Protein AF-O06708-F1 (afdb_monomer_lite)

InterPro domains:
  IPR002639 Urease accessory protein UreF [MF_01385] (209-433)
  IPR002639 Urease accessory protein UreF [PF01730] (241-387)
  IPR004029 UreE urease accessory, N-terminal [PF02814] (12-71)
  IPR004029 UreE urease accessory, N-terminal [SM00988] (4-71)
  IPR007864 Urease accessory protein UreE, C-terminal domain [PF05194] (78-174)
  IPR012406 Urease accessory protein UreE [MF_00822] (1-146)
  IPR012406 Urease accessory protein UreE [cd00571] (3-139)
  IPR036118 UreE urease accessory, N-terminal domain superfamily [SSF69287] (23-76)
  IPR038277 UreF domain superfamily [G3DSA:1.10.4190.10] (205-404)

Organism: Bordetella bronchiseptica (NCBI:txid518)

Radius of gyration: 29.0 Å; chains: 1; bounding box: 58×80×79 Å

Structure (mmCIF, N/CA/C/O backbone):
data_AF-O06708-F1
#
_entry.id   AF-O06708-F1
#
loop_
_atom_site.group_PDB
_atom_site.id
_atom_site.type_symbol
_atom_site.label_atom_id
_atom_site.label_alt_id
_atom_site.label_comp_id
_atom_site.label_asym_id
_atom_site.label_entity_id
_atom_site.label_seq_id
_atom_site.pdbx_PDB_ins_code
_atom_site.Cartn_x
_atom_site.Cartn_y
_atom_site.Cartn_z
_atom_site.occupancy
_atom_site.B_iso_or_equiv
_atom_site.auth_seq_id
_atom_site.auth_comp_id
_atom_site.auth_asym_id
_atom_site.auth_atom_id
_atom_site.pdbx_PDB_model_num
ATOM 1 N N . MET A 1 1 ? -2.006 1.666 51.136 1.00 78.06 1 MET A N 1
ATOM 2 C CA . MET A 1 1 ? -2.646 2.508 50.104 1.00 78.06 1 MET A CA 1
ATOM 3 C C . MET A 1 1 ? -3.836 1.733 49.567 1.00 78.06 1 MET A C 1
ATOM 5 O O . MET A 1 1 ? -3.653 0.565 49.251 1.00 78.06 1 MET A O 1
ATOM 9 N N . LYS A 1 2 ? -5.035 2.322 49.553 1.00 88.69 2 LYS A N 1
ATOM 10 C CA . LYS A 1 2 ? -6.243 1.674 49.009 1.00 88.69 2 LYS A CA 1
ATOM 11 C C . LYS A 1 2 ? -6.139 1.606 47.482 1.00 88.69 2 LYS A C 1
ATOM 13 O O . LYS A 1 2 ? -5.462 2.462 46.914 1.00 88.69 2 LYS A O 1
ATOM 18 N N . ILE A 1 3 ? -6.786 0.639 46.831 1.00 92.00 3 ILE A N 1
ATOM 19 C CA . ILE A 1 3 ? -6.810 0.539 45.364 1.00 92.00 3 ILE A CA 1
ATOM 20 C C . ILE A 1 3 ? -8.254 0.630 44.865 1.00 92.00 3 ILE A C 1
ATOM 22 O O . ILE A 1 3 ? -9.117 -0.096 45.348 1.00 92.00 3 ILE A O 1
ATOM 26 N N . ALA A 1 4 ? -8.511 1.522 43.910 1.00 92.75 4 ALA A N 1
ATOM 27 C CA . ALA A 1 4 ? -9.733 1.567 43.121 1.00 92.75 4 ALA A CA 1
ATOM 28 C C . ALA A 1 4 ? -9.570 0.745 41.846 1.00 92.75 4 ALA A C 1
ATOM 30 O O . ALA A 1 4 ? -8.752 1.079 40.986 1.00 92.75 4 ALA A O 1
ATOM 31 N N . ASN A 1 5 ? -10.343 -0.334 41.743 1.00 91.31 5 ASN A N 1
ATOM 32 C CA . ASN A 1 5 ? -10.286 -1.295 40.639 1.00 91.31 5 ASN A CA 1
ATOM 33 C C . ASN A 1 5 ? -11.443 -1.134 39.635 1.00 91.31 5 ASN A C 1
ATOM 35 O O . ASN A 1 5 ? -11.420 -1.717 38.554 1.00 91.31 5 ASN A O 1
ATOM 39 N N . THR A 1 6 ? -12.440 -0.312 39.966 1.00 92.75 6 THR A N 1
ATOM 40 C CA . THR A 1 6 ? -13.574 0.008 39.098 1.00 92.75 6 THR A CA 1
ATOM 41 C C . THR A 1 6 ? -14.046 1.444 39.323 1.00 92.75 6 THR A C 1
ATOM 43 O O . THR A 1 6 ? -13.576 2.142 40.227 1.00 92.75 6 THR A O 1
ATOM 46 N N . PHE A 1 7 ? -14.968 1.907 38.484 1.00 93.62 7 PHE A N 1
ATOM 47 C CA . PHE A 1 7 ? -15.587 3.218 38.610 1.00 93.62 7 PHE A CA 1
ATOM 48 C C . PHE A 1 7 ? -17.040 3.203 38.138 1.00 93.62 7 PHE A C 1
ATOM 50 O O . PHE A 1 7 ? -17.447 2.394 37.303 1.00 93.62 7 PHE A O 1
ATOM 57 N N . ILE A 1 8 ? -17.823 4.131 38.672 1.00 92.56 8 ILE A N 1
ATOM 58 C CA . ILE A 1 8 ? -19.204 4.385 38.288 1.00 92.56 8 ILE A CA 1
ATOM 59 C C . ILE A 1 8 ? -19.204 5.618 37.390 1.00 92.56 8 ILE A C 1
ATOM 61 O O . ILE A 1 8 ? -18.671 6.664 37.760 1.00 92.56 8 ILE A O 1
ATOM 65 N N . LYS A 1 9 ? -19.809 5.496 36.206 1.00 91.00 9 LYS A N 1
ATOM 66 C CA . LYS A 1 9 ? -19.938 6.615 35.268 1.00 91.00 9 LYS A CA 1
ATOM 67 C C . LYS A 1 9 ? -20.820 7.718 35.852 1.00 91.00 9 LYS A C 1
ATOM 69 O O . LYS A 1 9 ? -21.828 7.426 36.506 1.00 91.00 9 LYS A O 1
ATOM 74 N N . ARG A 1 10 ? -20.500 8.976 35.552 1.00 86.25 10 ARG A N 1
ATOM 75 C CA . ARG A 1 10 ? -21.314 10.139 35.918 1.00 86.25 10 ARG A CA 1
ATOM 76 C C . ARG A 1 10 ? -22.779 9.912 35.534 1.00 86.25 10 ARG A C 1
ATOM 78 O O . ARG A 1 10 ? -23.084 9.393 34.461 1.00 86.25 10 ARG A O 1
ATOM 85 N N . GLY A 1 11 ? -23.693 10.260 36.434 1.00 82.56 11 GLY A N 1
ATOM 86 C CA . GLY A 1 11 ? -25.135 10.032 36.269 1.00 82.56 11 GLY A CA 1
ATOM 87 C C . GLY A 1 11 ? -25.623 8.616 36.610 1.00 82.56 11 GLY A C 1
ATOM 88 O O . GLY A 1 11 ? -26.791 8.465 36.954 1.00 82.56 11 GLY A O 1
ATOM 89 N N . ALA A 1 12 ? -24.757 7.594 36.610 1.00 84.69 12 ALA A N 1
ATOM 90 C CA . ALA A 1 12 ? -25.113 6.246 37.073 1.00 84.69 12 ALA A CA 1
ATOM 91 C C . ALA A 1 12 ? -24.980 6.076 38.599 1.00 84.69 12 ALA A C 1
ATOM 93 O O . ALA A 1 12 ? -25.462 5.095 39.153 1.00 84.69 12 ALA A O 1
ATOM 94 N N . ALA A 1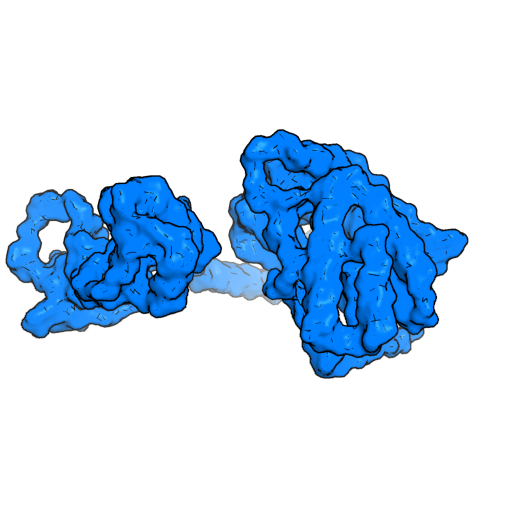 13 ? -24.377 7.047 39.294 1.00 74.69 13 ALA A N 1
ATOM 95 C CA . ALA A 1 13 ? -24.232 7.060 40.753 1.00 74.69 13 ALA A CA 1
ATOM 96 C C . ALA A 1 13 ? -25.509 7.489 41.514 1.00 74.69 13 ALA A C 1
ATOM 98 O O . ALA A 1 13 ? -25.455 7.770 42.711 1.00 74.69 13 ALA A O 1
ATOM 99 N N . GLY A 1 14 ? -26.659 7.580 40.833 1.00 71.19 14 GLY A N 1
ATOM 100 C CA . GLY A 1 14 ? -27.922 8.014 41.430 1.00 71.19 14 GLY A CA 1
ATOM 101 C C . GLY A 1 14 ? -28.324 7.139 42.622 1.00 71.19 14 GLY A C 1
ATOM 102 O O . GLY A 1 14 ? -28.584 5.951 42.458 1.00 71.19 14 GLY A O 1
ATOM 103 N N . GLY A 1 15 ? -28.378 7.736 43.815 1.00 74.12 15 GLY A N 1
ATOM 104 C CA . GLY A 1 15 ? -28.732 7.065 45.073 1.00 74.12 15 GLY A CA 1
ATOM 105 C C . GLY A 1 15 ? -27.565 6.851 46.044 1.00 74.12 15 GLY A C 1
ATOM 106 O O . GLY A 1 15 ? -27.809 6.515 47.200 1.00 74.12 15 GLY A O 1
ATOM 107 N N . LEU A 1 16 ? -26.319 7.081 45.619 1.00 80.12 16 LEU A N 1
ATOM 108 C CA . LEU A 1 16 ? -25.159 7.071 46.513 1.00 80.12 16 LEU A CA 1
ATOM 109 C C . LEU A 1 16 ? -25.005 8.432 47.205 1.00 80.12 16 LEU A C 1
ATOM 111 O O . LEU A 1 16 ? -24.993 9.471 46.544 1.00 80.12 16 LEU A O 1
ATOM 115 N N . ASP A 1 17 ? -24.855 8.432 48.531 1.00 82.94 17 ASP A N 1
ATOM 116 C CA . ASP A 1 17 ? -24.459 9.633 49.270 1.00 82.94 17 ASP A CA 1
ATOM 117 C C . ASP A 1 17 ? -22.952 9.863 49.103 1.00 82.94 17 ASP A C 1
ATOM 119 O O . ASP A 1 17 ? -22.120 9.221 49.743 1.00 82.94 17 ASP A O 1
ATOM 123 N N . LEU A 1 18 ? -22.610 10.780 48.198 1.00 86.25 18 LEU A N 1
ATOM 124 C CA . LEU A 1 18 ? -21.234 11.178 47.900 1.00 86.25 18 LEU A CA 1
ATOM 125 C C . LEU A 1 18 ? -20.823 12.465 48.631 1.00 86.25 18 LEU A C 1
ATOM 127 O O . LEU A 1 18 ? -19.745 12.992 48.367 1.00 86.25 18 LEU A O 1
ATOM 131 N N . SER A 1 19 ? -21.647 12.989 49.546 1.00 83.50 19 SER A N 1
ATOM 132 C CA . SER A 1 19 ? -21.401 14.288 50.194 1.00 83.50 19 SER A CA 1
ATOM 133 C C . SER A 1 19 ? -20.095 14.341 50.996 1.00 83.50 19 SER A C 1
ATOM 135 O O . SER A 1 19 ? -19.492 15.405 51.121 1.00 83.50 19 SER A O 1
ATOM 137 N N . GLN A 1 20 ? -19.641 13.193 51.509 1.00 85.12 20 GLN A N 1
ATOM 138 C CA . GLN A 1 20 ? -18.391 13.046 52.265 1.00 85.12 20 GLN A CA 1
ATOM 139 C C . GLN A 1 20 ? -17.258 12.393 51.459 1.00 85.12 20 GLN A C 1
ATOM 141 O O . GLN A 1 20 ? -16.147 12.248 51.977 1.00 85.12 20 GLN A O 1
ATOM 146 N N . ALA A 1 21 ? -17.517 11.986 50.212 1.00 90.44 21 ALA A N 1
ATOM 147 C CA . ALA A 1 21 ? -16.519 11.324 49.383 1.00 90.44 21 ALA A CA 1
ATOM 148 C C . ALA A 1 21 ? -15.383 12.308 49.032 1.00 90.44 21 ALA A C 1
ATOM 150 O O . ALA A 1 21 ? -15.663 13.421 48.576 1.00 90.44 21 ALA A O 1
ATOM 151 N N . PRO A 1 22 ? -14.101 11.946 49.240 1.00 93.38 22 PRO A N 1
ATOM 152 C CA . PRO A 1 22 ? -12.984 12.779 48.808 1.00 93.38 22 PRO A CA 1
ATOM 153 C C . PRO A 1 22 ? -12.994 12.952 47.282 1.00 93.38 22 PRO A C 1
ATOM 155 O O . PRO A 1 22 ? -13.423 12.065 46.542 1.00 93.38 22 PRO A O 1
ATOM 158 N N . GLY A 1 23 ? -12.516 14.105 46.820 1.00 94.50 23 GLY A N 1
ATOM 159 C CA . GLY A 1 23 ? -12.289 14.367 45.402 1.00 94.50 23 GLY A CA 1
ATOM 160 C C . GLY A 1 23 ? -10.895 13.930 44.960 1.00 94.50 23 GLY A C 1
ATOM 161 O O . GLY A 1 23 ? -9.987 13.799 45.782 1.00 94.50 23 GLY A O 1
ATOM 162 N N . VAL A 1 24 ? -10.719 13.737 43.658 1.00 97.00 24 VAL A N 1
ATOM 163 C CA . VAL A 1 24 ? -9.406 13.689 43.017 1.00 97.00 24 VAL A CA 1
ATOM 164 C C . VAL A 1 24 ? -9.439 14.508 41.731 1.00 97.00 24 VAL A C 1
ATOM 166 O O . VAL A 1 24 ? -10.224 14.222 40.825 1.00 97.00 24 VAL A O 1
ATOM 169 N N . THR A 1 25 ? -8.594 15.533 41.652 1.00 97.25 25 THR A N 1
AT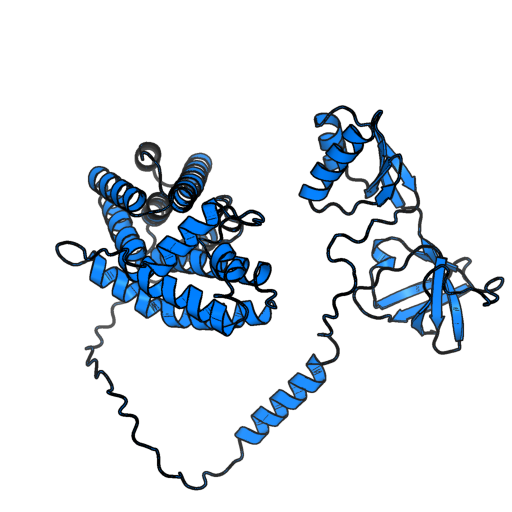OM 170 C CA . THR A 1 25 ? -8.497 16.411 40.482 1.00 97.25 25 THR A CA 1
ATOM 171 C C . THR A 1 25 ? -7.459 15.890 39.489 1.00 97.25 25 THR A C 1
ATOM 173 O O . THR A 1 25 ? -6.282 15.804 39.821 1.00 97.25 25 THR A O 1
ATOM 176 N N . LEU A 1 26 ? -7.883 15.560 38.264 1.00 96.62 26 LEU A N 1
ATOM 177 C CA . LEU A 1 26 ? -7.049 14.892 37.256 1.00 96.62 26 LEU A CA 1
ATOM 178 C C . LEU A 1 26 ? -7.073 15.603 35.899 1.00 96.62 26 LEU A C 1
ATOM 180 O O . LEU A 1 26 ? -8.139 15.913 35.358 1.00 96.62 26 LEU A O 1
ATOM 184 N N . THR A 1 27 ? -5.895 15.788 35.307 1.00 95.75 27 THR A N 1
ATOM 185 C CA . THR A 1 27 ? -5.723 16.208 33.903 1.00 95.75 27 THR A CA 1
ATOM 186 C C . THR A 1 27 ? -6.282 15.165 32.936 1.00 95.75 27 THR A C 1
ATOM 188 O O . THR A 1 27 ? -6.473 13.999 33.297 1.00 95.75 27 THR A O 1
ATOM 191 N N . LEU A 1 28 ? -6.530 15.531 31.676 1.00 93.38 28 LEU A N 1
ATOM 192 C CA . LEU A 1 28 ? -6.937 14.564 30.652 1.00 93.38 28 LEU A CA 1
ATOM 193 C C . LEU A 1 28 ? -5.920 13.420 30.514 1.00 93.38 28 LEU A C 1
ATOM 195 O O . LEU A 1 28 ? -6.311 12.258 30.390 1.00 93.38 28 LEU A O 1
ATOM 199 N N . ALA A 1 29 ? -4.622 13.731 30.557 1.00 91.19 29 ALA A N 1
ATOM 200 C CA . ALA A 1 29 ? -3.564 12.728 30.465 1.00 91.19 29 ALA A CA 1
ATOM 201 C C . ALA A 1 29 ? -3.642 11.706 31.612 1.00 91.19 29 ALA A C 1
ATOM 203 O O . ALA A 1 29 ? -3.501 10.505 31.378 1.00 91.19 29 ALA A O 1
ATOM 204 N N . GLU A 1 30 ? -3.918 12.163 32.834 1.00 94.50 30 GLU A N 1
ATOM 205 C CA . GLU A 1 30 ? -4.112 11.293 33.996 1.00 94.50 30 GLU A CA 1
ATOM 206 C C . GLU A 1 30 ? -5.417 10.503 33.890 1.00 94.50 30 GLU A C 1
ATOM 208 O O . GLU A 1 30 ? -5.406 9.295 34.113 1.00 94.50 30 GLU A O 1
ATOM 213 N N . ARG A 1 31 ? -6.525 11.117 33.461 1.00 94.00 31 ARG A N 1
ATOM 214 C CA . ARG A 1 31 ? -7.824 10.433 33.299 1.00 94.00 31 ARG A CA 1
ATOM 215 C C . ARG A 1 31 ? -7.822 9.315 32.253 1.00 94.00 31 ARG A C 1
ATOM 217 O O . ARG A 1 31 ? -8.719 8.475 32.270 1.00 94.00 31 ARG A O 1
ATOM 224 N N . ARG A 1 32 ? -6.835 9.298 31.350 1.00 90.81 32 ARG A N 1
ATOM 225 C CA . ARG A 1 32 ? -6.631 8.250 30.330 1.00 90.81 32 ARG A CA 1
ATOM 226 C C . ARG A 1 32 ? -5.728 7.102 30.786 1.00 90.81 32 ARG A C 1
ATOM 228 O O . ARG A 1 32 ? -5.618 6.100 30.079 1.00 90.81 32 ARG A O 1
ATOM 235 N N . ARG A 1 33 ? -5.042 7.230 31.925 1.00 90.50 33 ARG A N 1
ATOM 236 C CA . ARG A 1 33 ? -4.201 6.155 32.467 1.00 90.50 33 ARG A CA 1
ATOM 237 C C . ARG A 1 33 ? -5.081 5.151 33.193 1.00 90.50 33 ARG A C 1
ATOM 239 O O . ARG A 1 33 ? -5.886 5.529 34.029 1.00 90.50 33 ARG A O 1
ATOM 246 N N . SER A 1 34 ? -4.884 3.865 32.926 1.00 90.00 34 SER A N 1
ATOM 247 C CA . SER A 1 34 ? -5.599 2.798 33.637 1.00 90.00 34 SER A CA 1
ATOM 248 C C . SER A 1 34 ? -5.005 2.499 35.012 1.00 90.00 34 SER A C 1
ATOM 250 O O . SER A 1 34 ? -5.716 2.064 35.914 1.00 90.00 34 SER A O 1
ATOM 252 N N . ARG A 1 35 ? -3.696 2.726 35.177 1.00 93.31 35 ARG A N 1
ATOM 253 C CA . ARG A 1 35 ? -2.948 2.444 36.404 1.00 93.31 35 ARG A CA 1
ATOM 254 C C . ARG A 1 35 ? -2.084 3.630 36.799 1.00 93.31 35 ARG A C 1
ATOM 256 O O . ARG A 1 35 ? -1.238 4.048 36.012 1.00 93.31 35 ARG A O 1
ATOM 263 N N . GLN A 1 36 ? -2.280 4.156 38.003 1.00 95.31 36 GLN A N 1
ATOM 264 C CA . GLN A 1 36 ? -1.443 5.215 38.580 1.00 95.31 36 GLN A CA 1
ATOM 265 C C . GLN A 1 36 ? -1.731 5.388 40.071 1.00 95.31 36 GLN A C 1
ATOM 267 O O . GLN A 1 36 ? -2.745 4.916 40.582 1.00 95.31 36 GLN A O 1
ATOM 272 N N . ARG A 1 37 ? -0.839 6.096 40.760 1.00 95.50 37 ARG A N 1
ATOM 273 C CA . ARG A 1 37 ? -1.074 6.590 42.114 1.00 95.50 37 ARG A CA 1
ATOM 274 C C . ARG A 1 37 ? -1.673 7.992 42.039 1.00 95.50 37 ARG A C 1
ATOM 276 O O . ARG A 1 37 ? -1.214 8.791 41.230 1.00 95.50 37 ARG A O 1
ATOM 283 N N . LEU A 1 38 ? -2.683 8.245 42.858 1.00 94.94 38 LEU A N 1
ATOM 284 C CA . LEU A 1 38 ? -3.461 9.474 42.900 1.00 94.94 38 LEU A CA 1
ATOM 285 C C . LEU A 1 38 ? -3.335 10.123 44.276 1.00 94.94 38 LEU A C 1
ATOM 287 O O . LEU A 1 38 ? -3.538 9.449 45.287 1.00 94.94 38 LEU A O 1
ATOM 291 N N . ASP A 1 39 ? -3.073 11.424 44.298 1.00 94.62 39 ASP A N 1
ATOM 292 C CA . ASP A 1 39 ? -3.150 12.240 45.507 1.00 94.62 39 ASP A CA 1
ATOM 293 C C . ASP A 1 39 ? -4.566 12.811 45.612 1.00 94.62 39 ASP A C 1
ATOM 295 O O . ASP A 1 39 ? -5.048 13.471 44.691 1.00 94.62 39 ASP A O 1
ATOM 299 N N . LEU A 1 40 ? -5.264 12.515 46.708 1.00 95.00 40 LEU A N 1
ATOM 300 C CA . LEU A 1 40 ? -6.632 12.984 46.910 1.00 95.00 40 LEU A CA 1
ATOM 301 C C . LEU A 1 40 ? -6.645 14.477 47.247 1.00 95.00 40 LEU A C 1
ATOM 303 O O . LEU A 1 40 ? -5.778 14.982 47.970 1.00 95.00 40 LEU A O 1
ATOM 307 N N . ASP A 1 41 ? -7.676 15.168 46.765 1.00 94.56 41 ASP A N 1
ATOM 308 C CA . ASP A 1 41 ? -7.873 16.593 47.005 1.00 94.56 41 ASP A CA 1
ATOM 309 C C . ASP A 1 41 ? -7.911 16.894 48.515 1.00 94.56 41 ASP A C 1
ATOM 311 O O . ASP A 1 41 ? -8.270 16.049 49.343 1.00 94.56 41 ASP A O 1
ATOM 315 N N . GLU A 1 42 ? -7.550 18.127 48.883 1.00 91.38 42 GLU A N 1
ATOM 316 C CA . GLU A 1 42 ? -7.531 18.604 50.278 1.00 91.38 42 GLU A CA 1
ATOM 317 C C . GLU A 1 42 ? -6.596 17.800 51.206 1.00 91.38 42 GLU A C 1
ATOM 319 O O . GLU A 1 42 ? -6.735 17.844 52.427 1.00 91.38 42 GLU A O 1
ATOM 324 N N . GLY A 1 43 ? -5.633 17.058 50.645 1.00 86.50 43 GLY A N 1
ATOM 325 C CA . GLY A 1 43 ? -4.668 16.279 51.422 1.00 86.50 43 GLY A CA 1
ATOM 326 C C . GLY A 1 43 ? -5.286 15.068 52.123 1.00 86.50 43 GLY A C 1
ATOM 327 O O . GLY A 1 43 ? -4.745 14.591 53.120 1.00 86.50 43 GLY A O 1
ATOM 328 N N . ARG A 1 44 ? -6.410 14.545 51.614 1.00 87.38 44 ARG A N 1
ATOM 329 C CA . ARG A 1 44 ? -7.144 13.413 52.214 1.00 87.38 44 ARG A CA 1
ATOM 330 C C . ARG A 1 44 ? -6.480 12.039 51.998 1.00 87.38 44 ARG A C 1
ATOM 332 O O . ARG A 1 44 ? -7.117 11.010 52.215 1.00 87.38 44 ARG A O 1
ATOM 339 N N . GLY A 1 45 ? -5.202 12.014 51.620 1.00 91.44 45 GLY A N 1
ATOM 340 C CA . GLY A 1 45 ? -4.377 10.813 51.465 1.00 91.44 45 GLY A CA 1
ATOM 341 C C . GLY A 1 45 ? -4.102 10.432 50.010 1.00 91.44 45 GLY A C 1
ATOM 342 O O . GLY A 1 45 ? -4.297 11.231 49.101 1.00 91.44 45 GLY A O 1
ATOM 343 N N . GLU A 1 46 ? -3.643 9.196 49.803 1.00 93.81 46 GLU A N 1
ATOM 344 C CA . GLU A 1 46 ? -3.312 8.639 48.484 1.00 93.81 46 GLU A CA 1
ATOM 345 C C . GLU A 1 46 ? -4.227 7.450 48.138 1.00 93.81 46 GLU A C 1
ATOM 347 O O . GLU A 1 46 ? -4.568 6.627 49.001 1.00 93.81 46 GLU A O 1
ATOM 352 N N . LEU A 1 47 ? -4.562 7.312 46.855 1.00 93.88 47 LEU A N 1
ATOM 353 C CA . LEU A 1 47 ? -5.327 6.204 46.285 1.00 93.88 47 LEU A CA 1
ATOM 354 C C . LEU A 1 47 ? -4.557 5.597 45.103 1.00 93.88 47 LEU A C 1
ATOM 356 O O . LEU A 1 47 ? -4.132 6.298 44.191 1.00 93.88 47 LEU A O 1
ATOM 360 N N . GLY A 1 48 ? -4.393 4.279 45.077 1.00 94.56 48 GLY A N 1
ATOM 361 C CA . GLY A 1 48 ? -3.995 3.576 43.861 1.00 94.56 48 GLY A CA 1
ATOM 362 C C . GLY A 1 48 ? -5.195 3.426 42.936 1.00 94.56 48 GLY A C 1
ATOM 363 O O . GLY A 1 48 ? -6.266 3.044 43.385 1.00 94.56 48 GLY A O 1
ATOM 364 N N . MET A 1 49 ? -5.037 3.682 41.648 1.00 94.25 49 MET A N 1
ATOM 365 C CA . MET A 1 49 ? -6.050 3.384 40.641 1.00 94.25 49 MET A CA 1
ATOM 366 C C . MET A 1 49 ? -5.537 2.274 39.733 1.00 94.25 49 MET A C 1
ATOM 368 O O . MET A 1 49 ? -4.390 2.332 39.288 1.00 94.25 49 MET A O 1
ATOM 372 N N . ALA A 1 50 ? -6.374 1.272 39.475 1.00 93.50 50 ALA A N 1
ATOM 373 C CA . ALA A 1 50 ? -6.100 0.145 38.591 1.00 93.50 50 ALA A CA 1
ATOM 374 C C . ALA A 1 50 ? -7.395 -0.331 37.911 1.00 93.50 50 ALA A C 1
ATOM 376 O O . ALA A 1 50 ? -7.917 -1.395 38.223 1.00 93.50 50 ALA A O 1
ATOM 377 N N . ILE A 1 51 ? -7.910 0.477 36.987 1.00 91.94 51 ILE A N 1
ATOM 378 C CA . ILE A 1 51 ? -9.139 0.201 36.227 1.00 91.94 51 ILE A CA 1
ATOM 379 C C . ILE A 1 51 ? -8.838 -0.505 34.893 1.00 91.94 51 ILE A C 1
ATOM 381 O O . ILE A 1 51 ? -7.680 -0.636 34.483 1.00 91.94 51 ILE A O 1
ATOM 385 N N . GLU A 1 52 ? -9.883 -0.954 34.193 1.00 85.00 52 GLU A N 1
ATOM 386 C CA . GLU A 1 52 ? -9.777 -1.556 32.856 1.00 85.00 52 GLU A CA 1
ATOM 387 C C . GLU A 1 52 ? -9.071 -0.613 31.853 1.00 85.00 52 GLU A C 1
ATOM 389 O O . GLU A 1 52 ? -9.262 0.608 31.863 1.00 85.00 52 GLU A O 1
ATOM 394 N N . ARG A 1 53 ? -8.229 -1.172 30.969 1.00 79.25 53 ARG A N 1
ATOM 395 C CA . ARG A 1 53 ? -7.510 -0.399 29.940 1.00 79.25 53 ARG A CA 1
ATOM 396 C C . ARG A 1 53 ? -8.473 0.178 28.898 1.00 79.25 53 ARG A C 1
ATOM 398 O O . ARG A 1 53 ? -9.503 -0.404 28.588 1.00 79.25 53 ARG A O 1
ATOM 405 N N . GLY A 1 54 ? -8.104 1.327 28.327 1.00 78.12 54 GLY A N 1
ATOM 406 C CA . GLY A 1 54 ? -8.860 1.976 27.247 1.00 78.12 54 GLY A CA 1
ATOM 407 C C . GLY A 1 54 ? -10.040 2.838 27.706 1.00 78.12 54 GLY A C 1
ATOM 408 O O . GLY A 1 54 ? -10.654 3.506 26.878 1.00 78.12 54 GLY A O 1
ATOM 409 N N . GLN A 1 55 ? -10.335 2.881 29.006 1.00 83.94 55 GLN A N 1
ATOM 410 C CA . GLN A 1 55 ? -11.330 3.791 29.573 1.00 83.94 55 GLN A CA 1
ATOM 411 C C . GLN A 1 55 ? -10.734 5.200 29.747 1.00 83.94 55 GLN A C 1
ATOM 413 O O . GLN A 1 55 ? -9.542 5.359 30.009 1.00 83.94 55 GLN A O 1
ATOM 418 N N . THR A 1 56 ? -11.560 6.237 29.597 1.00 89.75 56 THR A N 1
ATOM 419 C CA . THR A 1 56 ? -11.203 7.625 29.938 1.00 89.75 56 THR A CA 1
ATOM 420 C C . THR A 1 56 ? -12.199 8.134 30.963 1.00 89.75 56 THR A C 1
ATOM 422 O O . THR A 1 56 ? -13.388 8.223 30.652 1.00 89.75 56 THR A O 1
ATOM 425 N N . LEU A 1 57 ? -11.715 8.459 32.162 1.00 92.56 57 LEU A N 1
ATOM 426 C CA . LEU A 1 57 ? -12.553 9.012 33.223 1.00 92.56 57 LEU A CA 1
ATOM 427 C C . LEU A 1 57 ? -13.081 10.395 32.823 1.00 92.56 57 LEU A C 1
ATOM 429 O O . LEU A 1 57 ? -12.369 11.214 32.230 1.00 92.56 57 LEU A O 1
ATOM 433 N N . ARG A 1 58 ? -14.337 10.662 33.158 1.00 93.06 58 ARG A N 1
ATOM 434 C CA . ARG A 1 58 ? -15.024 11.936 32.933 1.00 93.06 58 ARG A CA 1
ATOM 435 C C . ARG A 1 58 ? -15.191 12.696 34.241 1.00 93.06 58 ARG A C 1
ATOM 437 O O . ARG A 1 58 ? -15.152 12.114 35.324 1.00 93.06 58 ARG A O 1
ATOM 444 N N . ASP A 1 59 ? -15.384 14.003 34.128 1.00 94.06 59 ASP A N 1
ATOM 445 C CA . ASP A 1 59 ? -15.767 14.819 35.277 1.00 94.06 59 ASP A CA 1
ATOM 446 C C . ASP A 1 59 ? -17.065 14.281 35.903 1.00 94.06 59 ASP A C 1
ATOM 448 O O . ASP A 1 59 ? -18.055 14.044 35.198 1.00 94.06 59 ASP A O 1
ATOM 452 N N . GLY A 1 60 ? -17.037 14.041 37.216 1.00 93.75 60 GLY A N 1
ATOM 453 C CA . GLY A 1 60 ? -18.147 13.465 37.975 1.00 93.75 60 GLY A CA 1
ATOM 454 C C . GLY A 1 60 ? -18.231 11.934 37.967 1.00 93.75 60 GLY A C 1
ATOM 455 O O . GLY A 1 60 ? -19.160 11.390 38.568 1.00 93.75 60 GLY A O 1
ATOM 456 N N . ASP A 1 61 ? -17.299 11.225 37.320 1.00 94.75 61 ASP A N 1
ATOM 457 C CA . ASP A 1 61 ? -17.148 9.780 37.534 1.00 94.75 61 ASP A CA 1
ATOM 458 C C . ASP A 1 61 ? -16.724 9.498 38.985 1.00 94.75 61 ASP A C 1
ATOM 460 O O . ASP A 1 61 ? -16.129 10.341 39.659 1.00 94.75 61 ASP A O 1
ATOM 464 N N . VAL A 1 62 ? -17.020 8.300 39.488 1.00 95.69 62 VAL A N 1
ATOM 465 C CA . VAL A 1 62 ? -16.726 7.921 40.878 1.00 95.69 62 VAL A CA 1
ATOM 466 C C . VAL A 1 62 ? -15.881 6.660 40.899 1.00 95.69 62 VAL A C 1
ATOM 468 O O . VAL A 1 62 ? -16.356 5.588 40.535 1.00 95.69 62 VAL A O 1
ATOM 471 N N . LEU A 1 63 ? -14.636 6.769 41.348 1.00 95.19 63 LEU A N 1
ATOM 472 C CA . LEU A 1 63 ? -13.766 5.625 41.602 1.00 95.19 63 LEU A CA 1
ATOM 473 C C . LEU A 1 63 ? -14.259 4.858 42.832 1.00 95.19 63 LEU A C 1
ATOM 475 O O . LEU A 1 63 ? -14.616 5.464 43.845 1.00 95.19 63 LEU A O 1
ATOM 479 N N . VAL A 1 64 ? -14.247 3.528 42.748 1.00 94.25 64 VAL A N 1
ATOM 480 C CA . VAL A 1 64 ? -14.665 2.635 43.836 1.00 94.25 64 VAL A CA 1
ATOM 481 C C . VAL A 1 64 ? -13.457 1.835 44.306 1.00 94.25 64 VAL A C 1
ATOM 483 O O . VAL A 1 64 ? -12.900 1.036 43.551 1.00 94.25 64 VAL A O 1
ATOM 486 N N . ALA A 1 65 ? -13.036 2.078 45.546 1.00 92.31 65 ALA A N 1
ATOM 487 C CA . ALA A 1 65 ? -11.975 1.328 46.200 1.00 92.31 65 ALA A CA 1
ATOM 488 C C . ALA A 1 65 ? -12.445 -0.069 46.633 1.00 92.31 65 ALA A C 1
ATOM 490 O O . ALA A 1 65 ? -13.626 -0.284 46.899 1.00 92.31 65 ALA A O 1
ATOM 491 N N . GLU A 1 66 ? -11.507 -1.004 46.771 1.00 89.25 66 GLU A N 1
ATOM 492 C CA . GLU A 1 66 ? -11.766 -2.378 47.238 1.00 89.25 66 GLU A CA 1
ATOM 493 C C . GLU A 1 66 ? -12.442 -2.448 48.617 1.00 89.25 66 GLU A C 1
ATOM 495 O O . GLU A 1 66 ? -13.178 -3.389 48.899 1.00 89.25 66 GLU A O 1
ATOM 500 N N . ASP A 1 67 ? -12.228 -1.443 49.471 1.00 87.94 67 ASP A N 1
ATOM 501 C CA . ASP A 1 67 ? -12.863 -1.332 50.789 1.00 87.94 67 ASP A CA 1
ATOM 502 C C . ASP A 1 67 ? -14.243 -0.644 50.753 1.00 87.94 67 ASP A C 1
ATOM 504 O O . ASP A 1 67 ? -14.817 -0.351 51.802 1.00 87.94 67 ASP A O 1
ATOM 508 N N . GLY A 1 68 ? -14.764 -0.360 49.556 1.00 86.62 68 GLY A N 1
ATOM 509 C CA . GLY A 1 68 ? -16.033 0.331 49.336 1.00 86.62 68 GLY A CA 1
ATOM 510 C C . GLY A 1 68 ? -15.958 1.858 49.431 1.00 86.62 68 GLY A C 1
ATOM 511 O O . GLY A 1 68 ? -16.991 2.514 49.312 1.00 86.62 68 GLY A O 1
ATOM 512 N N . THR A 1 69 ? -14.774 2.453 49.632 1.00 89.88 69 THR A N 1
ATOM 513 C CA . THR A 1 69 ? -14.624 3.918 49.619 1.00 89.88 69 THR A CA 1
ATOM 514 C C . THR A 1 69 ? -14.901 4.473 48.219 1.00 89.88 69 THR A C 1
ATOM 516 O O . THR A 1 69 ? -14.325 4.006 47.237 1.00 89.88 69 THR A O 1
ATOM 519 N N . TYR A 1 70 ? -15.720 5.521 48.133 1.00 93.69 70 TYR A N 1
ATOM 520 C CA . TYR A 1 70 ? -15.951 6.274 46.899 1.00 93.69 70 TYR A CA 1
ATOM 521 C C . TYR A 1 70 ? -15.035 7.494 46.813 1.00 93.69 70 TYR A C 1
ATOM 523 O O . TYR A 1 70 ? -14.871 8.206 47.804 1.00 93.69 70 TYR A O 1
ATOM 531 N N . VAL A 1 71 ? -14.478 7.761 45.631 1.00 94.75 71 VAL A N 1
ATOM 532 C CA . VAL A 1 71 ? -13.692 8.971 45.337 1.00 94.75 71 VAL A CA 1
ATOM 533 C C . VAL A 1 71 ? -14.227 9.626 44.070 1.00 94.75 71 VAL A C 1
ATOM 535 O O . VAL A 1 71 ? -14.301 8.986 43.023 1.00 94.75 71 VAL A O 1
ATOM 538 N N . VAL A 1 72 ? -14.609 10.899 44.153 1.00 95.62 72 VAL A N 1
ATOM 539 C CA . VAL A 1 72 ? -15.205 11.633 43.027 1.00 95.62 72 VAL A CA 1
ATOM 540 C C . VAL A 1 72 ? -14.105 12.204 42.139 1.00 95.62 72 VAL A C 1
ATOM 542 O O . VAL A 1 72 ? -13.271 12.985 42.595 1.00 95.62 72 VAL A O 1
ATOM 545 N N . VAL A 1 73 ? -14.117 11.849 40.860 1.00 96.44 73 VAL A N 1
ATOM 546 C CA . VAL A 1 73 ? -13.200 12.389 39.857 1.00 96.44 73 VAL A CA 1
ATOM 547 C C . VAL A 1 73 ? -13.642 13.797 39.477 1.00 96.44 73 VAL A C 1
ATOM 549 O O . VAL A 1 73 ? -14.791 14.021 39.093 1.00 96.44 73 VAL A O 1
ATOM 552 N N . ARG A 1 74 ? -12.706 14.742 39.552 1.00 96.69 74 ARG A N 1
ATOM 553 C CA . ARG A 1 74 ? -12.854 16.118 39.079 1.00 96.69 74 ARG A CA 1
ATOM 554 C C . ARG A 1 74 ? -11.876 16.343 37.938 1.00 96.69 74 ARG A C 1
ATOM 556 O O . ARG A 1 74 ? -10.690 16.043 38.065 1.00 96.69 74 ARG A O 1
ATOM 563 N N . ALA A 1 75 ? -12.341 16.845 36.807 1.00 96.12 75 ALA A N 1
ATOM 564 C CA . ALA A 1 75 ? -11.444 17.180 35.714 1.00 96.12 75 ALA A CA 1
ATOM 565 C C . ALA A 1 75 ? -10.674 18.470 36.044 1.00 96.12 75 ALA A C 1
ATOM 567 O O . ALA A 1 75 ? -11.249 19.476 36.463 1.00 96.12 75 ALA A O 1
ATOM 568 N N . ALA A 1 76 ? -9.354 18.435 35.874 1.00 96.62 76 ALA A N 1
ATOM 569 C CA . ALA A 1 76 ? -8.497 19.581 36.131 1.00 96.62 76 ALA A CA 1
ATOM 570 C C . ALA A 1 76 ? -8.728 20.700 35.104 1.00 96.62 76 ALA A C 1
ATOM 572 O O . ALA A 1 76 ? -9.086 20.456 33.952 1.00 96.62 76 ALA A O 1
ATOM 573 N N . LEU A 1 77 ? -8.466 21.943 35.514 1.00 97.12 77 LEU A N 1
ATOM 574 C CA . LEU A 1 77 ? -8.360 23.059 34.576 1.00 97.12 77 LEU A CA 1
ATOM 575 C C . LEU A 1 77 ? -7.038 22.953 33.814 1.00 97.12 77 LEU A C 1
ATOM 577 O O . LEU A 1 77 ? -5.963 23.025 34.412 1.00 97.12 77 LEU A O 1
ATOM 581 N N . GLU A 1 78 ? -7.104 22.855 32.496 1.00 96.19 78 GLU A N 1
ATOM 582 C CA . GLU A 1 78 ? -5.954 22.675 31.609 1.00 96.19 78 GLU A CA 1
ATOM 583 C C . GLU A 1 78 ? -5.815 23.880 30.674 1.00 96.19 78 GLU A C 1
ATOM 585 O O . GLU A 1 78 ? -6.770 24.632 30.468 1.00 96.19 78 GLU A O 1
ATOM 590 N N . ASP A 1 79 ? -4.611 24.107 30.148 1.00 96.50 79 ASP A N 1
ATOM 591 C CA . ASP A 1 79 ? -4.393 25.131 29.125 1.00 96.50 79 ASP A CA 1
ATOM 592 C C . ASP A 1 79 ? -4.972 24.647 27.792 1.00 96.50 79 ASP A C 1
ATOM 594 O O . ASP A 1 79 ? -4.477 23.698 27.183 1.00 96.50 79 ASP A O 1
ATOM 598 N N . VAL A 1 80 ? -6.016 25.326 27.326 1.00 97.00 80 VAL A N 1
ATOM 599 C CA . VAL A 1 80 ? -6.753 24.954 26.116 1.00 97.00 80 VAL A CA 1
ATOM 600 C C . VAL A 1 80 ? -6.864 26.120 25.146 1.00 97.00 80 VAL A C 1
ATOM 602 O O . VAL A 1 80 ? -6.833 27.295 25.525 1.00 97.00 80 VAL A O 1
ATOM 605 N N . ALA A 1 81 ? -7.045 25.787 23.875 1.00 97.62 81 ALA A N 1
ATOM 606 C CA . ALA A 1 81 ? -7.484 26.704 22.841 1.00 97.62 81 ALA A CA 1
ATOM 607 C C . ALA A 1 81 ? -8.981 26.496 22.585 1.00 97.62 81 ALA A C 1
ATOM 609 O O . ALA A 1 81 ? -9.415 25.414 22.189 1.00 97.62 81 ALA A O 1
ATOM 610 N N . ARG A 1 82 ? -9.780 27.549 22.787 1.00 97.94 82 ARG A N 1
ATOM 611 C CA . ARG A 1 82 ? -11.204 27.563 22.439 1.00 97.94 82 ARG A CA 1
ATOM 612 C C . ARG A 1 82 ? -11.424 28.309 21.139 1.00 97.94 82 ARG A C 1
ATOM 614 O O . ARG A 1 82 ? -11.066 29.478 21.026 1.00 97.94 82 ARG A O 1
ATOM 621 N N . VAL A 1 83 ? -12.038 27.631 20.180 1.00 97.69 83 VAL A N 1
ATOM 622 C CA . VAL A 1 83 ? -12.343 28.153 18.850 1.00 97.69 83 VAL A CA 1
ATOM 623 C C . VAL A 1 83 ? -13.814 28.519 18.788 1.00 97.69 83 VAL A C 1
ATOM 625 O O . VAL A 1 83 ? -14.677 27.686 19.045 1.00 97.69 83 VAL A O 1
ATOM 628 N N . THR A 1 84 ? -14.106 29.756 18.416 1.00 97.75 84 THR A N 1
ATOM 629 C CA . THR A 1 84 ? -15.465 30.250 18.176 1.00 97.75 84 THR A CA 1
ATOM 630 C C . THR A 1 84 ? -15.582 30.772 16.751 1.00 97.75 84 THR A C 1
ATOM 632 O O . THR A 1 84 ? -14.580 31.092 16.109 1.00 97.75 84 THR A O 1
ATOM 635 N N . ALA A 1 85 ? -16.804 30.829 16.231 1.00 96.62 85 ALA A N 1
ATOM 636 C CA . ALA A 1 85 ? -17.079 31.326 14.889 1.00 96.62 85 ALA A CA 1
ATOM 637 C C . ALA A 1 85 ? -18.430 32.047 14.840 1.00 96.62 85 ALA A C 1
ATOM 639 O O . ALA A 1 85 ? -19.287 31.830 15.699 1.00 96.62 85 ALA A O 1
ATOM 640 N N . ALA A 1 86 ? -18.635 32.882 13.819 1.00 94.81 86 ALA A N 1
ATOM 641 C CA . ALA A 1 86 ? -19.904 33.586 13.628 1.00 94.81 86 ALA A CA 1
ATOM 642 C C . ALA A 1 86 ? -21.023 32.652 13.136 1.00 94.81 86 ALA A C 1
ATOM 644 O O . ALA A 1 86 ? -22.200 32.921 13.366 1.00 94.81 86 ALA A O 1
ATOM 645 N N . THR A 1 87 ? -20.662 31.557 12.460 1.00 95.38 87 THR A N 1
ATOM 646 C CA . THR A 1 87 ? -21.614 30.594 11.893 1.00 95.38 87 THR A CA 1
ATOM 647 C C . THR A 1 87 ? -21.245 29.151 12.259 1.00 95.38 87 THR A C 1
ATOM 649 O O . THR A 1 87 ? -20.055 28.826 12.316 1.00 95.38 87 THR A O 1
ATOM 652 N N . PRO A 1 88 ? -22.231 28.245 12.426 1.00 95.25 88 PRO A N 1
ATOM 653 C CA . PRO A 1 88 ? -21.964 26.816 12.621 1.00 95.25 88 PRO A CA 1
ATOM 654 C C . PRO A 1 88 ? -21.149 26.198 11.477 1.00 95.25 88 PRO A C 1
ATOM 656 O O . PRO A 1 88 ? -20.313 25.332 11.709 1.00 95.25 88 PRO A O 1
ATOM 659 N N . TRP A 1 89 ? -21.338 26.685 10.245 1.00 94.94 89 TRP A N 1
ATOM 660 C CA . TRP A 1 89 ? -20.583 26.233 9.073 1.00 94.94 89 TRP A CA 1
ATOM 661 C C . TRP A 1 89 ? -19.073 26.500 9.200 1.00 94.94 89 TRP A C 1
ATOM 663 O O . TRP A 1 89 ? -18.264 25.616 8.919 1.00 94.94 89 TRP A O 1
ATOM 673 N N . GLN A 1 90 ? -18.675 27.685 9.679 1.00 96.25 90 GLN A N 1
ATOM 674 C CA . GLN A 1 90 ? -17.263 28.001 9.938 1.00 96.25 90 GLN A CA 1
ATOM 675 C C . GLN A 1 90 ? -16.672 27.100 11.028 1.00 96.25 90 GLN A C 1
ATOM 677 O O . GLN A 1 90 ? -15.545 26.622 10.887 1.00 96.25 90 GLN A O 1
ATOM 682 N N . LEU A 1 91 ? -17.445 26.829 12.085 1.00 96.25 91 LEU A N 1
ATOM 683 C CA . LEU A 1 91 ? -17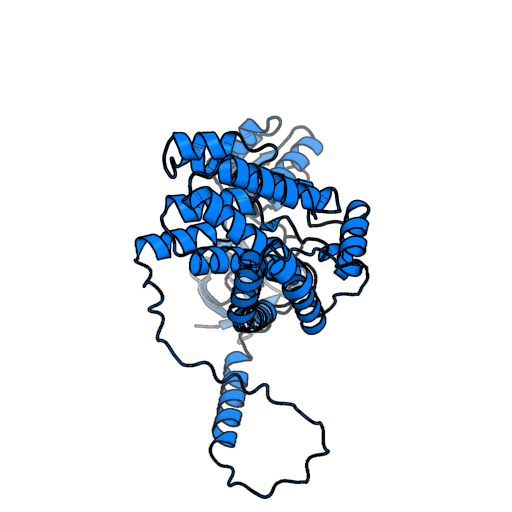.021 25.942 13.165 1.00 96.25 91 LEU A CA 1
ATOM 684 C C . LEU A 1 91 ? -16.845 24.498 12.665 1.00 96.25 91 LEU A C 1
ATOM 686 O O . LEU A 1 91 ? -15.826 23.875 12.949 1.00 96.25 91 LEU A O 1
ATOM 690 N N . ALA A 1 92 ? -17.768 23.999 11.838 1.00 94.88 92 ALA A N 1
ATOM 691 C CA . ALA A 1 92 ? -17.667 22.680 11.213 1.00 94.88 92 ALA A CA 1
ATOM 692 C C . ALA A 1 92 ? -16.432 22.559 10.303 1.00 94.88 92 ALA A C 1
ATOM 694 O O . ALA A 1 92 ? -15.732 21.547 10.334 1.00 94.88 92 ALA A O 1
ATOM 695 N N . ARG A 1 93 ? -16.107 23.609 9.536 1.00 94.94 93 ARG A N 1
ATOM 696 C CA . ARG A 1 93 ? -14.887 23.650 8.713 1.00 94.94 93 ARG A CA 1
ATOM 697 C C . ARG A 1 93 ? -13.623 23.588 9.576 1.00 94.94 93 ARG A C 1
ATOM 699 O O . ARG A 1 93 ? -12.696 22.854 9.238 1.00 94.94 93 ARG A O 1
ATOM 706 N N . ALA A 1 94 ? -13.585 24.310 10.696 1.00 95.69 94 ALA A N 1
ATOM 707 C CA . ALA A 1 94 ? -12.478 24.220 11.649 1.00 95.69 94 ALA A CA 1
ATOM 708 C C . ALA A 1 94 ? -12.358 22.814 12.261 1.00 95.69 94 ALA A C 1
ATOM 710 O O . ALA A 1 94 ? -11.263 22.252 12.262 1.00 95.69 94 ALA A O 1
ATOM 711 N N . ALA A 1 95 ? -13.476 22.216 12.689 1.00 94.69 95 ALA A N 1
ATOM 712 C CA . ALA A 1 95 ? -13.516 20.852 13.217 1.00 94.69 95 ALA A CA 1
ATOM 713 C C . ALA A 1 95 ? -12.972 19.834 12.203 1.00 94.69 95 ALA A C 1
ATOM 715 O O . ALA A 1 95 ? -12.152 18.994 12.559 1.00 94.69 95 ALA A O 1
ATOM 716 N N . TYR A 1 96 ? -13.349 19.959 10.927 1.00 92.88 96 TYR A N 1
ATOM 717 C CA . TYR A 1 96 ? -12.843 19.111 9.845 1.00 92.88 96 TYR A CA 1
ATOM 718 C C . TYR A 1 96 ? -11.317 19.204 9.689 1.00 92.88 96 TYR A C 1
ATOM 720 O O . TYR A 1 96 ? -10.630 18.186 9.627 1.00 92.88 96 TYR A O 1
ATOM 728 N N . HIS A 1 97 ? -10.753 20.415 9.663 1.00 91.75 97 HIS A N 1
ATOM 729 C CA . HIS A 1 97 ? -9.306 20.588 9.492 1.00 91.75 97 HIS A CA 1
ATOM 730 C C . HIS A 1 97 ? -8.480 20.150 10.709 1.00 91.75 97 HIS A C 1
ATOM 732 O O . HIS A 1 97 ? -7.356 19.670 10.518 1.00 91.75 97 HIS A O 1
ATOM 738 N N . LEU A 1 98 ? -9.023 20.305 11.921 1.00 93.25 98 LEU A N 1
ATOM 739 C CA . LEU A 1 98 ? -8.436 19.778 13.158 1.00 93.25 98 LEU A CA 1
ATOM 740 C C . LEU A 1 98 ? -8.525 18.243 13.191 1.00 93.25 98 LEU A C 1
ATOM 742 O O . LEU A 1 98 ? -7.533 17.571 13.467 1.00 93.25 98 LEU A O 1
ATOM 746 N N . GLY A 1 99 ? -9.673 17.679 12.807 1.00 87.75 99 GLY A N 1
ATOM 747 C CA . GLY A 1 99 ? -9.897 16.235 12.715 1.00 87.75 99 GLY A CA 1
ATOM 748 C C . GLY A 1 99 ? -8.991 15.549 11.690 1.00 87.75 99 GLY A C 1
ATOM 749 O O . GLY A 1 99 ? -8.393 14.522 11.998 1.00 87.75 99 GLY A O 1
ATOM 750 N N . ASN A 1 100 ? -8.773 16.164 10.521 1.00 85.75 100 ASN A N 1
ATOM 751 C CA . ASN A 1 100 ? -7.814 15.692 9.508 1.00 85.75 100 ASN A CA 1
ATOM 752 C C . ASN A 1 100 ? -6.356 15.641 10.005 1.00 85.75 100 ASN A C 1
ATOM 754 O O . ASN A 1 100 ? -5.492 15.104 9.317 1.00 85.75 100 ASN A O 1
ATOM 758 N N . ARG A 1 101 ? -6.068 16.228 11.171 1.00 86.56 101 ARG A N 1
ATOM 759 C CA . ARG A 1 101 ? -4.761 16.195 11.843 1.00 86.56 101 ARG A CA 1
ATOM 760 C C . ARG A 1 101 ? -4.764 15.321 13.096 1.00 86.56 101 ARG A C 1
ATOM 762 O O . ARG A 1 101 ? -3.788 15.333 13.833 1.00 86.56 101 ARG A O 1
ATOM 769 N N . HIS A 1 102 ? -5.841 14.570 13.330 1.00 86.00 102 HIS A N 1
ATOM 770 C CA . HIS A 1 102 ? -6.025 13.705 14.497 1.00 86.00 102 HIS A CA 1
ATOM 771 C C . HIS A 1 102 ? -5.922 14.440 15.845 1.00 86.00 102 HIS A C 1
ATOM 773 O O . HIS A 1 102 ? -5.509 13.858 16.848 1.00 86.00 102 HIS A O 1
ATOM 779 N N . VAL A 1 103 ? -6.318 15.715 15.883 1.00 90.12 103 VAL A N 1
ATOM 780 C CA . VAL A 1 103 ? -6.365 16.504 17.121 1.00 90.12 103 VAL A CA 1
ATOM 781 C C . VAL A 1 103 ? -7.537 16.023 17.982 1.00 90.12 103 VAL A C 1
ATOM 783 O O . VAL A 1 103 ? -8.656 15.893 17.484 1.00 90.12 103 VAL A O 1
ATOM 786 N N . LEU A 1 104 ? -7.297 15.772 19.275 1.00 91.44 104 LEU A N 1
ATOM 787 C CA . LEU A 1 104 ? -8.377 15.524 20.233 1.00 91.44 104 LEU A CA 1
ATOM 788 C C . LEU A 1 104 ? -9.215 16.792 20.373 1.00 91.44 104 LEU A C 1
ATOM 790 O O . LEU A 1 104 ? -8.680 17.857 20.677 1.00 91.44 104 LEU A O 1
ATOM 794 N N . LEU A 1 105 ? -10.518 16.670 20.147 1.00 93.62 105 LEU A N 1
ATOM 795 C CA . LEU A 1 105 ? -11.414 17.809 20.033 1.00 93.62 105 LEU A CA 1
ATOM 796 C C . LEU A 1 105 ? -12.634 17.598 20.923 1.00 93.62 105 LEU A C 1
ATOM 798 O O . LEU A 1 105 ? -13.307 16.576 20.833 1.00 93.62 105 LEU A O 1
ATOM 802 N N . GLU A 1 106 ? -12.916 18.571 21.773 1.00 94.88 106 GLU A N 1
ATOM 803 C CA . GLU A 1 106 ? -14.204 18.721 22.441 1.00 94.88 106 GLU A CA 1
ATOM 804 C C . GLU A 1 106 ? -15.093 19.584 21.545 1.00 94.88 106 GLU A C 1
ATOM 806 O O . GLU A 1 106 ? -14.687 20.670 21.108 1.00 94.88 106 GLU A O 1
ATOM 811 N N . ILE A 1 107 ? -16.289 19.082 21.238 1.00 94.00 107 ILE A N 1
ATOM 812 C CA . ILE A 1 107 ? -17.233 19.741 20.339 1.00 94.00 107 ILE A CA 1
ATOM 813 C C . ILE A 1 107 ? -18.440 20.189 21.158 1.00 94.00 107 ILE A C 1
ATOM 815 O O . ILE A 1 107 ? -19.285 19.392 21.556 1.00 94.00 107 ILE A O 1
ATOM 819 N N . ALA A 1 108 ? -18.543 21.495 21.382 1.00 93.44 108 ALA A N 1
ATOM 820 C CA . ALA A 1 108 ? -19.704 22.109 22.006 1.00 93.44 108 ALA A CA 1
ATOM 821 C C . ALA A 1 108 ? -20.571 22.824 20.960 1.00 93.44 108 ALA A C 1
ATOM 823 O O . ALA A 1 108 ? -20.131 23.141 19.855 1.00 93.44 108 ALA A O 1
ATOM 824 N N . GLU A 1 109 ? -21.806 23.162 21.336 1.00 92.44 109 GLU A N 1
ATOM 825 C CA . GLU A 1 109 ? -22.785 23.795 20.438 1.00 92.44 109 GLU A CA 1
ATOM 826 C C . GLU A 1 109 ? -22.269 25.090 19.779 1.00 92.44 109 GLU A C 1
ATOM 828 O O . GLU A 1 109 ? -22.603 25.400 18.637 1.00 92.44 109 GLU A O 1
ATOM 833 N N . ARG A 1 110 ? -21.442 25.863 20.496 1.00 94.50 110 ARG A N 1
ATOM 834 C CA . ARG A 1 110 ? -20.978 27.194 20.060 1.00 94.50 110 ARG A CA 1
ATOM 835 C C . ARG A 1 110 ? -19.463 27.352 20.003 1.00 94.50 110 ARG A C 1
ATOM 837 O O . ARG A 1 110 ? -18.983 28.447 19.708 1.00 94.50 110 ARG A O 1
ATOM 844 N N . HIS A 1 111 ? -18.711 26.305 20.324 1.00 96.62 111 HIS A N 1
ATOM 845 C CA . HIS A 1 111 ? -17.258 26.360 20.306 1.00 96.62 111 HIS A CA 1
ATOM 846 C C . HIS A 1 111 ? -16.638 24.976 20.136 1.00 96.62 111 HIS A C 1
ATOM 848 O O . HIS A 1 111 ? -17.252 23.963 20.450 1.00 96.62 111 HIS A O 1
ATOM 854 N N . LEU A 1 112 ? -15.396 24.959 19.671 1.00 97.00 112 LEU A N 1
ATOM 855 C CA . LEU A 1 112 ? -14.520 23.798 19.765 1.00 97.00 112 LEU A CA 1
ATOM 856 C C . LEU A 1 112 ? -13.483 24.060 20.844 1.00 97.00 112 LEU A C 1
ATOM 858 O O . LEU A 1 112 ? -13.114 25.216 21.074 1.00 97.00 112 LEU A O 1
ATOM 862 N N . GLN A 1 113 ? -12.980 23.009 21.468 1.00 97.25 113 GLN A N 1
ATOM 863 C CA . GLN A 1 113 ? -11.898 23.118 22.432 1.00 97.25 113 GLN A CA 1
ATOM 864 C C . GLN A 1 113 ? -10.879 22.003 22.206 1.00 97.25 113 GLN A C 1
ATOM 866 O O . GLN A 1 113 ? -11.249 20.869 21.913 1.00 97.25 113 GLN A O 1
ATOM 871 N N . PHE A 1 114 ? -9.596 22.340 22.283 1.00 96.00 114 PHE A N 1
ATOM 872 C CA . PHE A 1 114 ? -8.486 21.392 22.187 1.00 96.00 114 PHE A CA 1
ATOM 873 C C . PHE A 1 114 ? -7.324 21.851 23.077 1.00 96.00 114 PHE A C 1
ATOM 875 O O . PHE A 1 114 ? -7.302 23.001 23.524 1.00 96.00 114 PHE A O 1
ATOM 882 N N . GLU A 1 115 ? -6.373 20.961 23.356 1.00 94.44 115 GLU A N 1
ATOM 883 C CA . GLU A 1 115 ? -5.159 21.295 24.113 1.00 94.44 115 GLU A CA 1
ATOM 884 C C . GLU A 1 115 ? -4.406 22.454 23.446 1.00 94.44 115 GLU A C 1
ATOM 886 O O . GLU A 1 115 ? -4.319 22.520 22.220 1.00 94.44 115 GLU A O 1
ATOM 891 N N . TYR A 1 116 ? -3.903 23.411 24.227 1.00 95.94 116 TYR A N 1
ATOM 892 C CA . TYR A 1 116 ? -3.278 24.596 23.647 1.00 95.94 116 TYR A CA 1
ATOM 893 C C . TYR A 1 116 ? -2.059 24.234 22.783 1.00 95.94 116 TYR A C 1
ATOM 895 O O . TYR A 1 116 ? -1.037 23.767 23.281 1.00 95.94 116 TYR A O 1
ATOM 903 N N . ASP A 1 117 ? -2.147 24.558 21.494 1.00 92.94 117 ASP A N 1
ATOM 904 C CA . ASP A 1 117 ? -1.061 24.423 20.527 1.00 92.94 117 ASP A CA 1
ATOM 905 C C . ASP A 1 117 ? -1.010 25.679 19.645 1.00 92.94 117 ASP A C 1
ATOM 907 O O . ASP A 1 117 ? -1.964 26.004 18.930 1.00 92.94 117 ASP A O 1
ATOM 911 N N . ALA A 1 118 ? 0.117 26.393 19.699 1.00 91.50 118 ALA A N 1
ATOM 912 C CA . ALA A 1 118 ? 0.326 27.620 18.936 1.00 91.50 118 ALA A CA 1
ATOM 913 C C . ALA A 1 118 ? 0.282 27.390 17.413 1.00 91.50 118 ALA A C 1
ATOM 915 O O . ALA A 1 118 ? -0.260 28.221 16.688 1.00 91.50 118 ALA A O 1
ATOM 916 N N . VAL A 1 119 ? 0.770 26.244 16.924 1.00 91.19 119 VAL A N 1
ATOM 917 C CA . VAL A 1 119 ? 0.787 25.905 15.492 1.00 91.19 119 VAL A CA 1
ATOM 918 C C . VAL A 1 119 ? -0.633 25.689 14.972 1.00 91.19 119 VAL A C 1
ATOM 920 O O . VAL A 1 119 ? -0.984 26.146 13.881 1.00 91.19 119 VAL A O 1
ATOM 923 N N . LEU A 1 120 ? -1.479 25.016 15.757 1.00 93.69 120 LEU A N 1
ATOM 924 C CA . LEU A 1 120 ? -2.884 24.807 15.396 1.00 93.69 120 LEU A CA 1
ATOM 925 C C . LEU A 1 120 ? -3.681 26.115 15.429 1.00 93.69 120 LEU A C 1
ATOM 927 O O . LEU A 1 120 ? -4.558 26.316 14.587 1.00 93.69 120 LEU A O 1
ATOM 931 N N . ILE A 1 121 ? -3.362 27.024 16.351 1.00 94.00 121 ILE A N 1
ATOM 932 C CA . ILE A 1 121 ? -3.958 28.366 16.393 1.00 94.00 121 ILE A CA 1
ATOM 933 C C . ILE A 1 121 ? -3.593 29.161 15.134 1.00 94.00 121 ILE A C 1
ATOM 935 O O . ILE A 1 121 ? -4.490 29.707 14.487 1.00 94.00 121 ILE A O 1
ATOM 939 N N . ASP A 1 122 ? -2.319 29.172 14.739 1.00 90.94 122 ASP A N 1
ATOM 940 C CA . ASP A 1 122 ? -1.865 29.855 13.522 1.00 90.94 122 ASP A CA 1
ATOM 941 C C . ASP A 1 122 ? -2.531 29.275 12.267 1.00 90.94 122 ASP A C 1
ATOM 943 O O . ASP A 1 122 ? -2.983 30.009 11.383 1.00 90.94 122 ASP A O 1
ATOM 947 N N . MET A 1 123 ? -2.677 27.949 12.208 1.00 93.19 123 MET A N 1
ATOM 948 C CA . MET A 1 123 ? -3.416 27.278 11.138 1.00 93.19 123 MET A CA 1
ATOM 949 C C . MET A 1 123 ? -4.885 27.732 11.085 1.00 93.19 123 MET A C 1
ATOM 951 O O . MET A 1 123 ? -5.412 28.006 10.005 1.00 93.19 123 MET A O 1
ATOM 955 N N . LEU A 1 124 ? -5.566 27.818 12.231 1.00 94.19 124 LEU A N 1
ATOM 956 C CA . LEU A 1 124 ? -6.956 28.282 12.295 1.00 94.19 124 LEU A CA 1
ATOM 957 C C . LEU A 1 124 ? -7.086 29.754 11.887 1.00 94.19 124 LEU A C 1
ATOM 959 O O . LEU A 1 124 ? -8.056 30.115 11.219 1.00 94.19 124 LEU A O 1
ATOM 963 N N . ALA A 1 125 ? -6.096 30.588 12.215 1.00 92.38 125 ALA A N 1
ATOM 964 C CA . ALA A 1 125 ? -6.044 31.970 11.750 1.00 92.38 125 ALA A CA 1
ATOM 965 C C . ALA A 1 125 ? -5.948 32.049 10.214 1.00 92.38 125 ALA A C 1
ATOM 967 O O . ALA A 1 125 ? -6.659 32.844 9.598 1.00 92.38 125 ALA A O 1
ATOM 968 N N . GLN A 1 126 ? -5.150 31.177 9.582 1.00 91.81 126 GLN A N 1
ATOM 969 C CA . GLN A 1 126 ? -5.048 31.086 8.116 1.00 91.81 126 GLN A CA 1
ATOM 970 C C . GLN A 1 126 ? -6.331 30.577 7.448 1.00 91.81 126 GLN A C 1
ATOM 972 O O . GLN A 1 126 ? -6.638 30.970 6.322 1.00 91.81 126 GLN A O 1
ATOM 977 N N . LEU A 1 127 ? -7.094 29.709 8.122 1.00 89.38 127 LEU A N 1
ATOM 978 C CA . LEU A 1 127 ? -8.371 29.209 7.605 1.00 89.38 127 LEU A CA 1
ATOM 979 C C . LEU A 1 127 ? -9.392 30.342 7.403 1.00 89.38 127 LEU A C 1
ATOM 981 O O . LEU A 1 127 ? -10.214 30.276 6.478 1.00 89.38 127 LEU A O 1
ATOM 985 N N . GLY A 1 128 ? -9.314 31.358 8.268 1.00 86.94 128 GLY A N 1
ATOM 986 C CA . GLY A 1 128 ? -10.209 32.506 8.312 1.00 86.94 128 GLY A CA 1
ATOM 987 C C . GLY A 1 128 ? -11.606 32.162 8.840 1.00 86.94 128 GLY A C 1
ATOM 988 O O . GLY A 1 128 ? -12.090 31.034 8.738 1.00 86.94 128 GLY A O 1
ATOM 989 N N . GLY A 1 129 ? -12.287 33.162 9.403 1.00 92.31 129 GLY A N 1
ATOM 990 C CA . GLY A 1 129 ? -13.674 33.028 9.869 1.00 92.31 129 GLY A CA 1
ATOM 991 C C . GLY A 1 129 ? -13.852 32.337 11.224 1.00 92.31 129 GLY A C 1
ATOM 992 O O . GLY A 1 129 ? -14.988 32.080 11.618 1.00 92.31 129 GLY A O 1
ATOM 993 N N . VAL A 1 130 ? -12.761 32.065 11.941 1.00 96.38 130 VAL A N 1
ATOM 994 C CA . VAL A 1 130 ? -12.775 31.550 13.315 1.00 96.38 130 VAL A CA 1
ATOM 995 C C . VAL A 1 130 ? -11.855 32.372 14.214 1.00 96.38 130 VAL A C 1
ATOM 997 O O . VAL A 1 130 ? -10.910 33.006 13.746 1.00 96.38 130 VAL A O 1
ATOM 1000 N N . THR A 1 131 ? -12.126 32.363 15.514 1.00 96.62 131 THR A N 1
ATOM 1001 C CA . THR A 1 131 ? -11.308 33.010 16.542 1.00 96.62 131 THR A CA 1
ATOM 1002 C C . THR A 1 131 ? -10.910 31.970 17.574 1.00 96.62 131 THR A C 1
ATOM 1004 O O . THR A 1 131 ? -11.779 31.390 18.223 1.00 96.62 131 THR A O 1
ATOM 1007 N N . ALA A 1 132 ? -9.607 31.735 17.717 1.00 96.44 132 ALA A N 1
ATOM 1008 C CA . ALA A 1 132 ? -9.048 30.840 18.720 1.00 96.44 132 ALA A CA 1
ATOM 1009 C C . ALA A 1 132 ? -8.458 31.653 19.881 1.00 96.44 132 ALA A C 1
ATOM 1011 O O . ALA A 1 132 ? -7.629 32.536 19.669 1.00 96.44 132 ALA A O 1
ATOM 1012 N N . THR A 1 133 ? -8.886 31.361 21.107 1.00 96.12 133 THR A N 1
ATOM 1013 C CA . THR A 1 133 ? -8.420 32.031 22.330 1.00 96.12 133 THR A CA 1
ATOM 1014 C C . THR A 1 133 ? -7.839 31.017 23.302 1.00 96.12 133 THR A C 1
ATOM 1016 O O . THR A 1 133 ? -8.474 29.992 23.553 1.00 96.12 133 THR A O 1
ATOM 1019 N N . ARG A 1 134 ? -6.674 31.313 23.888 1.00 97.25 134 ARG A N 1
ATOM 1020 C CA . ARG A 1 134 ? -6.117 30.531 25.001 1.00 97.25 134 ARG A CA 1
ATOM 1021 C C . ARG A 1 134 ? -6.865 30.855 26.292 1.00 97.25 134 ARG A C 1
ATOM 1023 O O . ARG A 1 134 ? -7.036 32.028 26.617 1.00 97.25 134 ARG A O 1
ATOM 1030 N N . LEU A 1 135 ? -7.260 29.835 27.043 1.00 97.38 135 LEU A N 1
ATOM 1031 C CA . LEU A 1 135 ? -7.783 29.977 28.402 1.00 97.38 135 LEU A CA 1
ATOM 1032 C C . LEU A 1 135 ? -7.485 28.723 29.230 1.00 97.38 135 LEU A C 1
ATOM 1034 O O . LEU A 1 135 ? -7.029 27.720 28.687 1.00 97.38 135 LEU A O 1
ATOM 1038 N N . ARG A 1 136 ? -7.792 28.771 30.532 1.00 97.56 136 ARG A N 1
ATOM 1039 C CA . ARG A 1 136 ? -7.838 27.575 31.377 1.00 97.56 136 ARG A CA 1
ATOM 1040 C C . ARG A 1 136 ? -9.268 27.088 31.533 1.00 97.56 136 ARG A C 1
ATOM 1042 O O . ARG A 1 136 ? -10.112 27.824 32.041 1.00 97.56 136 ARG A O 1
ATOM 1049 N N . ALA A 1 137 ? -9.531 25.865 31.099 1.00 96.19 137 ALA A N 1
ATOM 1050 C CA . ALA A 1 137 ? -10.835 25.228 31.226 1.00 96.19 137 ALA A CA 1
ATOM 1051 C C . ALA A 1 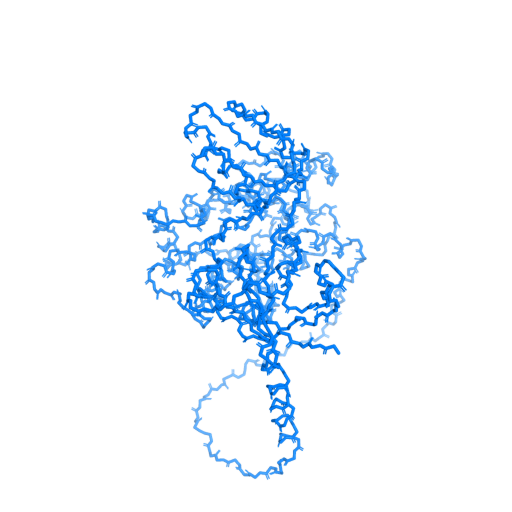137 ? -10.674 23.720 31.418 1.00 96.19 137 ALA A C 1
ATOM 1053 O O . ALA A 1 137 ? -9.625 23.154 31.120 1.00 96.19 137 ALA A O 1
ATOM 1054 N N . VAL A 1 138 ? -11.727 23.078 31.919 1.00 95.38 138 VAL A N 1
ATOM 1055 C CA . VAL A 1 138 ? -11.850 21.621 31.861 1.00 95.38 138 VAL A CA 1
ATOM 1056 C C . VAL A 1 138 ? -11.903 21.206 30.396 1.00 95.38 138 VAL A C 1
ATOM 1058 O O . VAL A 1 138 ? -12.660 21.811 29.639 1.00 95.38 138 VAL A O 1
ATOM 1061 N N . PHE A 1 139 ? -11.121 20.193 30.019 1.00 95.25 139 PHE A N 1
ATOM 1062 C CA . PHE A 1 139 ? -11.086 19.659 28.661 1.00 95.25 139 PHE A CA 1
ATOM 1063 C C . PHE A 1 139 ? -11.651 18.237 28.605 1.00 95.25 139 PHE A C 1
ATOM 1065 O O . PHE A 1 139 ? -11.060 17.297 29.136 1.00 95.25 139 PHE A O 1
ATOM 1072 N N . GLU A 1 140 ? -12.794 18.046 27.955 1.00 93.31 140 GLU A N 1
ATOM 1073 C CA . GLU A 1 140 ? -13.459 16.746 27.827 1.00 93.31 140 GLU A CA 1
ATOM 1074 C C . GLU A 1 140 ? -13.660 16.375 26.352 1.00 93.31 140 GLU A C 1
ATOM 1076 O O . GLU A 1 140 ? -14.790 16.404 25.870 1.00 93.31 140 GLU A O 1
ATOM 1081 N N . PRO A 1 141 ? -12.603 15.972 25.620 1.00 92.38 141 PRO A N 1
ATOM 1082 C CA . PRO A 1 141 ? -12.722 15.682 24.198 1.00 92.38 141 PRO A CA 1
ATOM 1083 C C . PRO A 1 141 ? -13.741 14.580 23.913 1.00 92.38 141 PRO A C 1
ATOM 1085 O O . PRO A 1 141 ? -13.928 13.636 24.700 1.00 92.38 141 PRO A O 1
ATOM 1088 N N . ASP A 1 142 ? -14.372 14.687 22.753 1.00 87.56 142 ASP A N 1
ATOM 1089 C CA . ASP A 1 142 ? -15.290 13.677 22.263 1.00 87.56 142 ASP A CA 1
ATOM 1090 C C . ASP A 1 142 ? -14.513 12.389 21.990 1.00 87.56 142 ASP A C 1
ATOM 1092 O O . ASP A 1 142 ? -13.366 12.387 21.528 1.00 87.56 142 ASP A O 1
ATOM 1096 N N . VAL A 1 143 ? -15.141 11.255 22.292 1.00 73.31 143 VAL A N 1
ATOM 1097 C CA . VAL A 1 143 ? -14.601 9.963 21.871 1.00 73.31 143 VAL A CA 1
ATOM 1098 C C . VAL A 1 143 ? -14.739 9.909 20.354 1.00 73.31 143 VAL A C 1
ATOM 1100 O O . VAL A 1 143 ? -15.851 9.951 19.836 1.00 73.31 143 VAL A O 1
ATOM 1103 N N . GLY A 1 144 ? -13.608 9.864 19.641 1.00 63.66 144 GLY A N 1
ATOM 1104 C CA . GLY A 1 144 ? -13.605 9.744 18.182 1.00 63.66 144 GLY A CA 1
ATOM 1105 C C . GLY A 1 144 ? -14.388 8.514 17.706 1.00 63.66 144 GLY A C 1
ATOM 1106 O O . GLY A 1 144 ? -14.776 7.669 18.510 1.00 63.66 144 GLY A O 1
ATOM 1107 N N . ALA A 1 145 ? -14.571 8.368 16.392 1.00 52.47 145 ALA A N 1
ATOM 1108 C CA . ALA A 1 145 ? -15.430 7.333 15.792 1.00 52.47 145 ALA A CA 1
ATOM 1109 C C . ALA A 1 145 ? -15.162 5.881 16.264 1.00 52.47 145 ALA A C 1
ATOM 1111 O O . ALA A 1 145 ? -16.044 5.037 16.163 1.00 52.47 145 ALA A O 1
ATOM 1112 N N . TYR A 1 146 ? -13.978 5.603 16.819 1.00 50.12 146 TYR A N 1
ATOM 1113 C CA . TYR A 1 146 ? -13.553 4.286 17.313 1.00 50.12 146 TYR A CA 1
ATOM 1114 C C . TYR A 1 146 ? -13.401 4.205 18.845 1.00 50.12 146 TYR A C 1
ATOM 1116 O O . TYR A 1 146 ? -12.902 3.216 19.373 1.00 50.12 146 TYR A O 1
ATOM 1124 N N . GLY A 1 147 ? -13.798 5.248 19.579 1.00 40.78 147 GLY A N 1
ATOM 1125 C CA . GLY A 1 147 ? -13.594 5.383 21.026 1.00 40.78 147 GLY A CA 1
ATOM 1126 C C . GLY A 1 147 ? -14.586 4.615 21.907 1.00 40.78 147 GLY A C 1
ATOM 1127 O O . GLY A 1 147 ? -14.459 4.618 23.130 1.00 40.78 147 GLY A O 1
ATOM 1128 N N . GLY A 1 148 ? -15.572 3.944 21.313 1.00 37.12 148 GLY A N 1
ATOM 1129 C CA . GLY A 1 148 ? -16.470 3.045 22.027 1.00 37.12 148 GLY A CA 1
ATOM 1130 C C . GLY A 1 148 ? -15.813 1.688 22.233 1.00 37.12 148 GLY A C 1
ATOM 1131 O O . GLY A 1 148 ? -16.032 0.808 21.417 1.00 37.12 148 GLY A O 1
ATOM 1132 N N . GLY A 1 149 ? -15.009 1.551 23.294 1.00 34.62 149 GLY A N 1
ATOM 1133 C CA . GLY A 1 149 ? -14.487 0.299 23.861 1.00 34.62 149 GLY A CA 1
ATOM 1134 C C . GLY A 1 149 ? -14.693 -0.966 23.023 1.00 34.62 149 GLY A C 1
ATOM 1135 O O . GLY A 1 149 ? -15.465 -1.847 23.405 1.00 34.62 149 GLY A O 1
ATOM 1136 N N . HIS A 1 150 ? -13.983 -1.082 21.900 1.00 35.41 150 HIS A N 1
ATOM 1137 C CA . HIS A 1 150 ? -13.782 -2.385 21.295 1.00 35.41 150 HIS A CA 1
ATOM 1138 C C . HIS A 1 150 ? -12.811 -3.135 22.197 1.00 35.41 150 HIS A C 1
ATOM 1140 O O . HIS A 1 150 ? -11.671 -2.720 22.401 1.00 35.41 150 HIS A O 1
ATOM 1146 N N . ARG A 1 151 ? -13.325 -4.219 22.780 1.00 32.81 151 ARG A N 1
ATOM 1147 C CA . ARG A 1 151 ? -12.592 -5.215 23.555 1.00 32.81 151 ARG A CA 1
ATOM 1148 C C . ARG A 1 151 ? -11.388 -5.709 22.751 1.00 32.81 151 ARG A C 1
ATOM 1150 O O . ARG A 1 151 ? -11.487 -6.682 22.014 1.00 32.81 151 ARG A O 1
ATOM 1157 N N . HIS A 1 152 ? -10.243 -5.070 22.932 1.00 35.28 152 HIS A N 1
ATOM 1158 C CA . HIS A 1 152 ? -8.956 -5.725 22.763 1.00 35.28 152 HIS A CA 1
ATOM 1159 C C . HIS A 1 152 ? -8.459 -6.091 24.157 1.00 35.28 152 HIS A C 1
ATOM 1161 O O . HIS A 1 152 ? -7.584 -5.445 24.727 1.00 35.28 152 HIS A O 1
ATOM 1167 N N . GLY A 1 153 ? -9.074 -7.130 24.724 1.00 27.98 153 GLY A N 1
ATOM 1168 C CA . GLY A 1 153 ? -8.459 -7.874 25.812 1.00 27.98 153 GLY A CA 1
ATOM 1169 C C . GLY A 1 153 ? -7.242 -8.589 25.241 1.00 27.98 153 GLY A C 1
ATOM 1170 O O . GLY A 1 153 ? -7.386 -9.640 24.632 1.00 27.98 153 GLY A O 1
ATOM 1171 N N . HIS A 1 154 ? -6.064 -7.982 25.374 1.00 29.70 154 HIS A N 1
ATOM 1172 C CA . HIS A 1 154 ? -4.794 -8.627 25.031 1.00 29.70 154 HIS A CA 1
ATOM 1173 C C . HIS A 1 154 ? -3.721 -8.483 26.113 1.00 29.70 154 HIS A C 1
ATOM 1175 O O . HIS A 1 154 ? -2.561 -8.788 25.867 1.00 29.70 154 HIS A O 1
ATOM 1181 N N . ASP A 1 155 ? -4.099 -8.087 27.330 1.00 37.25 155 ASP A N 1
ATOM 1182 C CA . ASP A 1 155 ? -3.140 -7.958 28.433 1.00 37.25 155 ASP A CA 1
ATOM 1183 C C . ASP A 1 155 ? -3.357 -8.943 29.586 1.00 37.25 155 ASP A C 1
ATOM 1185 O O . ASP A 1 155 ? -2.499 -9.028 30.459 1.00 37.25 155 ASP A O 1
ATOM 1189 N N . GLU A 1 156 ? -4.446 -9.719 29.586 1.00 37.00 156 GLU A N 1
ATOM 1190 C CA . GLU A 1 156 ? -4.669 -10.763 30.602 1.00 37.00 156 GLU A CA 1
ATOM 1191 C C . GLU A 1 156 ? -4.420 -12.183 30.079 1.00 37.00 156 GLU A C 1
ATOM 1193 O O . GLU A 1 156 ? -4.129 -13.064 30.876 1.00 37.00 156 GLU A O 1
ATOM 1198 N N . SER A 1 157 ? -4.411 -12.408 28.759 1.00 43.59 157 SER A N 1
ATOM 1199 C CA . SER A 1 157 ? -4.139 -13.741 28.205 1.00 43.59 157 SER A CA 1
ATOM 1200 C C . SER A 1 157 ? -2.676 -13.981 27.841 1.00 43.59 157 SER A C 1
ATOM 1202 O O . SER A 1 157 ? -2.301 -15.122 27.644 1.00 43.59 157 SER A O 1
ATOM 1204 N N . PHE A 1 158 ? -1.798 -12.970 27.789 1.00 41.84 158 PHE A N 1
ATOM 1205 C CA . PHE A 1 158 ? -0.420 -13.226 27.344 1.00 41.84 158 PHE A CA 1
ATOM 1206 C C . PHE A 1 158 ? 0.359 -14.106 28.332 1.00 41.84 158 PHE A C 1
ATOM 1208 O O . PHE A 1 158 ? 1.180 -14.902 27.902 1.00 41.84 158 PHE A O 1
ATOM 1215 N N . GLY A 1 159 ? 0.092 -14.009 29.639 1.00 58.53 159 GLY A N 1
ATOM 1216 C CA . GLY A 1 159 ? 0.716 -14.885 30.637 1.00 58.53 159 GLY A CA 1
ATOM 1217 C C . GLY A 1 159 ? 0.239 -16.334 30.522 1.00 58.53 159 GLY A C 1
ATOM 1218 O O . GLY A 1 159 ? 1.061 -17.248 30.453 1.00 58.53 159 GLY A O 1
ATOM 1219 N N . ASP A 1 160 ? -1.076 -16.527 30.430 1.00 57.34 160 ASP A N 1
ATOM 1220 C CA . ASP A 1 160 ? -1.692 -17.853 30.374 1.00 57.34 160 ASP A CA 1
ATOM 1221 C C . ASP A 1 160 ? -1.520 -18.515 28.999 1.00 57.34 160 ASP A C 1
ATOM 1223 O O . ASP A 1 160 ? -1.202 -19.699 28.941 1.00 57.34 160 ASP A O 1
ATOM 1227 N N . ASP A 1 161 ? -1.614 -17.760 27.900 1.00 57.41 161 ASP A N 1
ATOM 1228 C CA . ASP A 1 161 ? -1.367 -18.237 26.533 1.00 57.41 161 ASP A CA 1
ATOM 1229 C C . ASP A 1 161 ? 0.121 -18.518 26.299 1.00 57.41 161 ASP A C 1
ATOM 1231 O O . ASP A 1 161 ? 0.455 -19.479 25.610 1.00 57.41 161 ASP A O 1
ATOM 1235 N N . TYR A 1 162 ? 1.037 -17.736 26.889 1.00 63.25 162 TYR A N 1
ATOM 1236 C CA . TYR A 1 162 ? 2.473 -18.033 26.841 1.00 63.25 162 TYR A CA 1
ATOM 1237 C C . TYR A 1 162 ? 2.814 -19.277 27.666 1.00 63.25 162 TYR A C 1
ATOM 1239 O O . TYR A 1 162 ? 3.615 -20.096 27.219 1.00 63.25 162 TYR A O 1
ATOM 1247 N N . ALA A 1 163 ? 2.172 -19.471 28.823 1.00 70.75 163 ALA A N 1
ATOM 1248 C CA . ALA A 1 163 ? 2.313 -20.688 29.618 1.00 70.75 163 ALA A CA 1
ATOM 1249 C C . ALA A 1 163 ? 1.708 -21.915 28.910 1.00 70.75 163 ALA A C 1
ATOM 1251 O O . ALA A 1 163 ? 2.330 -22.975 28.906 1.00 70.75 163 ALA A O 1
ATOM 1252 N N . LEU A 1 164 ? 0.551 -21.781 28.250 1.00 73.12 164 LEU A N 1
ATOM 1253 C CA . LEU A 1 164 ? -0.056 -22.833 27.423 1.00 73.12 164 LEU A CA 1
ATOM 1254 C C . LEU A 1 164 ? 0.789 -23.143 26.183 1.00 73.12 164 LEU A C 1
ATOM 1256 O O . LEU A 1 164 ? 0.962 -24.311 25.843 1.00 73.12 164 LEU A O 1
ATOM 1260 N N . ALA A 1 165 ? 1.362 -22.126 25.536 1.00 64.81 165 ALA A N 1
ATOM 1261 C CA . ALA A 1 165 ? 2.263 -22.291 24.400 1.00 64.81 165 ALA A CA 1
ATOM 1262 C C . ALA A 1 165 ? 3.599 -22.925 24.816 1.00 64.81 165 ALA A C 1
ATOM 1264 O O . ALA A 1 165 ? 4.090 -23.804 24.111 1.00 64.81 165 ALA A O 1
ATOM 1265 N N . GLN A 1 166 ? 4.164 -22.558 25.973 1.00 71.56 166 GLN A N 1
ATOM 1266 C CA . GLN A 1 166 ? 5.341 -23.229 26.538 1.00 71.56 166 GLN A CA 1
ATOM 1267 C C . GLN A 1 166 ? 5.029 -24.660 26.975 1.00 71.56 166 GLN A C 1
ATOM 1269 O O . GLN A 1 166 ? 5.831 -25.552 26.720 1.00 71.56 166 GLN A O 1
ATOM 1274 N N . ALA A 1 167 ? 3.865 -24.917 27.575 1.00 73.12 167 ALA A N 1
ATOM 1275 C CA . ALA A 1 167 ? 3.433 -26.266 27.929 1.00 73.12 167 ALA A CA 1
ATOM 1276 C C . ALA A 1 167 ? 3.216 -27.137 26.680 1.00 73.12 167 ALA A C 1
ATOM 1278 O O . ALA A 1 167 ? 3.624 -28.296 26.671 1.00 73.12 167 ALA A O 1
ATOM 1279 N N . ALA A 1 168 ? 2.653 -26.577 25.604 1.00 64.69 168 ALA A N 1
ATOM 1280 C CA . ALA A 1 168 ? 2.536 -27.247 24.310 1.00 64.69 168 ALA A CA 1
ATOM 1281 C C . ALA A 1 168 ? 3.913 -27.492 23.665 1.00 64.69 168 ALA A C 1
ATOM 1283 O O . ALA A 1 168 ? 4.166 -28.581 23.154 1.00 64.69 168 ALA A O 1
ATOM 1284 N N . TYR A 1 169 ? 4.833 -26.527 23.747 1.00 63.03 169 TYR A N 1
ATOM 1285 C CA . TYR A 1 169 ? 6.206 -26.666 23.253 1.00 63.03 169 TYR A CA 1
ATOM 1286 C C . TYR A 1 169 ? 6.981 -27.757 24.017 1.00 63.03 169 TYR A C 1
ATOM 1288 O O . TYR A 1 169 ? 7.593 -28.628 23.403 1.00 63.03 169 TYR A O 1
ATOM 1296 N N . HIS A 1 170 ? 6.871 -27.794 25.348 1.00 56.62 170 HIS A N 1
ATOM 1297 C CA . HIS A 1 170 ? 7.488 -28.826 26.187 1.00 56.62 170 HIS A CA 1
ATOM 1298 C C . HIS A 1 170 ? 6.823 -30.205 26.051 1.00 56.62 170 HIS A C 1
ATOM 1300 O O . HIS A 1 170 ? 7.508 -31.223 26.146 1.00 56.62 170 HIS A O 1
ATOM 1306 N N . ALA A 1 171 ? 5.518 -30.273 25.768 1.00 56.81 171 ALA A N 1
ATOM 1307 C CA . ALA A 1 171 ? 4.838 -31.534 25.458 1.00 56.81 171 ALA A CA 1
ATOM 1308 C C . ALA A 1 171 ? 5.309 -32.144 24.121 1.00 56.81 171 ALA A C 1
ATOM 1310 O O . ALA A 1 171 ? 5.280 -33.366 23.954 1.00 56.81 171 ALA A O 1
ATOM 1311 N N . HIS A 1 172 ? 5.801 -31.319 23.190 1.00 47.72 172 HIS A N 1
ATOM 1312 C CA . HIS A 1 172 ? 6.341 -31.775 21.908 1.00 47.72 172 HIS A CA 1
ATOM 1313 C C . HIS A 1 172 ? 7.819 -32.210 21.948 1.00 47.72 172 HIS A C 1
ATOM 1315 O O . HIS A 1 172 ? 8.241 -32.922 21.037 1.00 47.72 172 HIS A O 1
ATOM 1321 N N . GLU A 1 173 ? 8.590 -31.906 23.001 1.00 40.91 173 GLU A N 1
ATOM 1322 C CA . GLU A 1 173 ? 9.975 -32.406 23.150 1.00 40.91 173 GLU A CA 1
ATOM 1323 C C . GLU A 1 173 ? 10.076 -33.814 23.772 1.00 40.91 173 GLU A C 1
ATOM 1325 O O . GLU A 1 173 ? 11.126 -34.458 23.699 1.00 40.91 173 GLU A O 1
ATOM 1330 N N . HIS A 1 174 ? 8.983 -34.363 24.314 1.00 36.03 174 HIS A N 1
ATOM 1331 C CA . HIS A 1 174 ? 8.975 -35.688 24.943 1.00 36.03 174 HIS A CA 1
ATOM 1332 C C . HIS A 1 174 ? 7.781 -36.546 24.516 1.00 36.03 174 HIS A C 1
ATOM 1334 O O . HIS A 1 174 ? 6.998 -37.010 25.339 1.00 36.03 174 HIS A O 1
ATOM 1340 N N . THR A 1 175 ? 7.664 -36.826 23.217 1.00 31.20 175 THR A N 1
ATOM 1341 C CA . THR A 1 175 ? 6.855 -37.961 22.747 1.00 31.20 175 THR A CA 1
ATOM 1342 C C . THR A 1 175 ? 7.749 -38.927 21.965 1.00 31.20 175 THR A C 1
ATOM 1344 O O . THR A 1 175 ? 8.231 -38.569 20.889 1.00 31.20 175 THR A O 1
ATOM 1347 N N . PRO A 1 176 ? 8.013 -40.150 22.468 1.00 31.53 176 PRO A N 1
ATOM 1348 C CA . PRO A 1 176 ? 8.749 -41.143 21.705 1.00 31.53 176 PRO A CA 1
ATOM 1349 C C . PRO A 1 176 ? 7.889 -41.582 20.520 1.00 31.53 176 PRO A C 1
ATOM 1351 O O . PRO A 1 176 ? 6.715 -41.919 20.681 1.00 31.53 176 PRO A O 1
ATOM 1354 N N . MET A 1 177 ? 8.496 -41.563 19.331 1.00 28.09 177 MET A N 1
ATOM 1355 C CA . MET A 1 177 ? 7.902 -42.025 18.080 1.00 28.09 177 MET A CA 1
ATOM 1356 C C . MET A 1 177 ? 7.095 -43.311 18.280 1.00 28.09 177 MET A C 1
ATOM 1358 O O . MET A 1 177 ? 7.643 -44.357 18.634 1.00 28.09 177 MET A O 1
ATOM 1362 N N . ARG A 1 178 ? 5.795 -43.250 17.983 1.00 30.50 178 ARG A N 1
ATOM 1363 C CA . ARG A 1 178 ? 4.957 -44.436 17.827 1.00 30.50 178 ARG A CA 1
ATOM 1364 C C . ARG A 1 178 ? 4.251 -44.387 16.475 1.00 30.50 178 ARG A C 1
ATOM 1366 O O . ARG A 1 178 ? 3.322 -43.619 16.284 1.00 30.50 178 ARG A O 1
ATOM 1373 N N . THR A 1 179 ? 4.774 -45.231 15.579 1.00 34.50 179 THR A N 1
ATOM 1374 C CA . THR A 1 179 ? 4.156 -45.881 14.404 1.00 34.50 179 THR A CA 1
ATOM 1375 C C . THR A 1 179 ? 3.337 -45.018 13.430 1.00 34.50 179 THR A C 1
ATOM 1377 O O . THR A 1 179 ? 2.264 -44.547 13.799 1.00 34.50 179 THR A O 1
ATOM 1380 N N . PRO A 1 180 ? 3.750 -44.902 12.151 1.00 31.55 180 PRO A N 1
ATOM 1381 C CA . PRO A 1 180 ? 2.952 -44.209 11.150 1.00 31.55 180 PRO A CA 1
ATOM 1382 C C . PRO A 1 180 ? 1.779 -45.082 10.677 1.00 31.55 180 PRO A C 1
ATOM 1384 O O . PRO A 1 180 ? 1.944 -46.264 10.374 1.00 31.55 180 PRO A O 1
ATOM 1387 N N . MET A 1 181 ? 0.596 -44.470 10.599 1.00 31.70 181 MET A N 1
ATOM 1388 C CA . MET A 1 181 ? -0.545 -44.949 9.812 1.00 31.70 181 MET A CA 1
ATOM 1389 C C . MET A 1 181 ? -0.331 -44.644 8.316 1.00 31.70 181 MET A C 1
ATOM 1391 O O . MET A 1 181 ? 0.455 -43.752 7.988 1.00 31.70 181 MET A O 1
ATOM 1395 N N . PRO A 1 182 ? -0.975 -45.393 7.401 1.00 32.91 182 PRO A N 1
ATOM 1396 C CA . PRO A 1 182 ? -0.622 -45.384 5.989 1.00 32.91 182 PRO A CA 1
ATOM 1397 C C . PRO A 1 182 ? -1.075 -44.078 5.331 1.00 32.91 182 PRO A C 1
ATOM 1399 O O . PRO A 1 182 ? -2.220 -43.658 5.482 1.00 32.91 182 PRO A O 1
ATOM 1402 N N . ALA A 1 183 ? -0.158 -43.439 4.608 1.00 32.75 183 ALA A N 1
ATOM 1403 C CA . ALA A 1 183 ? -0.443 -42.256 3.815 1.00 32.75 183 ALA A CA 1
ATOM 1404 C C . ALA A 1 183 ? -1.201 -42.649 2.542 1.00 32.75 183 ALA A C 1
ATOM 1406 O O . ALA A 1 183 ? -0.683 -43.394 1.704 1.00 32.75 183 ALA A O 1
ATOM 1407 N N . ASP A 1 184 ? -2.408 -42.105 2.400 1.00 32.56 184 ASP A N 1
ATOM 1408 C CA . ASP A 1 184 ? -3.097 -42.025 1.122 1.00 32.56 184 ASP A CA 1
ATOM 1409 C C . ASP A 1 184 ? -2.236 -41.260 0.116 1.00 32.56 184 ASP A C 1
ATOM 1411 O O . ASP A 1 184 ? -1.591 -40.246 0.400 1.00 32.56 184 ASP A O 1
ATOM 1415 N N . THR A 1 185 ? -2.192 -41.826 -1.079 1.00 29.33 185 THR A N 1
ATOM 1416 C CA . THR A 1 185 ? -1.244 -41.516 -2.137 1.00 29.33 185 THR A CA 1
ATOM 1417 C C . THR A 1 185 ? -1.643 -40.220 -2.844 1.00 29.33 185 THR A C 1
ATOM 1419 O O . THR A 1 185 ? -2.290 -40.240 -3.885 1.00 29.33 185 THR A O 1
ATOM 1422 N N . ALA A 1 186 ? -1.239 -39.074 -2.296 1.00 28.73 186 ALA A N 1
ATOM 1423 C CA . ALA A 1 186 ? -1.158 -37.826 -3.048 1.00 28.73 186 ALA A CA 1
ATOM 1424 C C . ALA A 1 186 ? 0.274 -37.670 -3.576 1.00 28.73 186 ALA A C 1
ATOM 1426 O O . ALA A 1 186 ? 1.201 -37.315 -2.848 1.00 28.73 186 ALA A O 1
ATOM 1427 N N . THR A 1 187 ? 0.456 -37.992 -4.854 1.00 28.70 187 THR A N 1
ATOM 1428 C CA . THR A 1 187 ? 1.699 -37.842 -5.620 1.00 28.70 187 THR A CA 1
ATOM 1429 C C . THR A 1 187 ? 2.182 -36.389 -5.608 1.00 28.70 187 THR A C 1
ATOM 1431 O O . THR A 1 187 ? 1.800 -35.580 -6.451 1.00 28.70 187 THR A O 1
ATOM 1434 N N . PHE A 1 188 ? 3.055 -36.064 -4.656 1.00 27.14 188 PHE A N 1
ATOM 1435 C CA . PHE A 1 188 ? 3.944 -34.910 -4.725 1.00 27.14 188 PHE A CA 1
ATOM 1436 C C . PHE A 1 188 ? 5.105 -35.279 -5.651 1.00 27.14 188 PHE A C 1
ATOM 1438 O O . PHE A 1 188 ? 5.928 -36.130 -5.320 1.00 27.14 188 PHE A O 1
ATOM 1445 N N . ILE A 1 189 ? 5.153 -34.670 -6.835 1.00 32.28 189 ILE A N 1
ATOM 1446 C CA . ILE A 1 189 ? 6.307 -34.754 -7.734 1.00 32.28 189 ILE A CA 1
ATOM 1447 C C . ILE A 1 189 ? 7.353 -33.762 -7.208 1.00 32.28 189 ILE A C 1
ATOM 1449 O O . ILE A 1 189 ? 7.098 -32.556 -7.252 1.00 32.28 189 ILE A O 1
ATOM 1453 N N . PRO A 1 190 ? 8.527 -34.204 -6.722 1.00 27.72 190 PRO A N 1
ATOM 1454 C CA . PRO A 1 190 ? 9.601 -33.283 -6.421 1.00 27.72 190 PRO A CA 1
ATOM 1455 C C . PRO A 1 190 ? 10.274 -32.910 -7.743 1.00 27.72 190 PRO A C 1
ATOM 1457 O O . PRO A 1 190 ? 10.811 -33.760 -8.454 1.00 27.72 190 PRO A O 1
ATOM 1460 N N . VAL A 1 191 ? 10.266 -31.623 -8.083 1.00 29.05 191 VAL A N 1
ATOM 1461 C CA . VAL A 1 191 ? 11.194 -31.097 -9.086 1.00 29.05 191 VAL A CA 1
ATOM 1462 C C . VAL A 1 191 ? 12.591 -31.185 -8.473 1.00 29.05 191 VAL A C 1
ATOM 1464 O O . VAL A 1 191 ? 12.974 -30.358 -7.648 1.00 29.05 191 VAL A O 1
ATOM 1467 N N . MET A 1 192 ? 13.353 -32.212 -8.856 1.00 27.19 192 MET A N 1
ATOM 1468 C CA . MET A 1 192 ? 14.794 -32.252 -8.625 1.00 27.19 192 MET A CA 1
ATOM 1469 C C . MET A 1 192 ? 15.449 -31.183 -9.500 1.00 27.19 192 MET A C 1
ATOM 1471 O O . MET A 1 192 ? 15.823 -31.427 -10.644 1.00 27.19 192 MET A O 1
ATOM 1475 N N . ALA A 1 193 ? 15.585 -29.979 -8.954 1.00 29.70 193 ALA A N 1
ATOM 1476 C CA . ALA A 1 193 ? 16.516 -28.996 -9.475 1.00 29.70 193 ALA A CA 1
ATOM 1477 C C . ALA A 1 193 ? 17.921 -29.355 -8.973 1.00 29.70 193 ALA A C 1
ATOM 1479 O O . ALA A 1 193 ? 18.346 -28.943 -7.896 1.00 29.70 193 ALA A O 1
ATOM 1480 N N . THR A 1 194 ? 18.662 -30.128 -9.766 1.00 28.31 194 THR A N 1
ATOM 1481 C CA . THR A 1 194 ? 20.126 -30.161 -9.693 1.00 28.31 194 THR A CA 1
ATOM 1482 C C . THR A 1 194 ? 20.659 -28.817 -10.185 1.00 28.31 194 THR A C 1
ATOM 1484 O O . THR A 1 194 ? 21.003 -28.659 -11.354 1.00 28.31 194 THR A O 1
ATOM 1487 N N . ALA A 1 195 ? 20.687 -27.823 -9.300 1.00 31.00 195 ALA A N 1
ATOM 1488 C CA . ALA A 1 195 ? 21.462 -26.611 -9.511 1.00 31.00 195 ALA A CA 1
ATOM 1489 C C . ALA A 1 195 ? 22.881 -26.858 -8.995 1.00 31.00 195 ALA A C 1
ATOM 1491 O O . ALA A 1 195 ? 23.110 -27.008 -7.794 1.00 31.00 195 ALA A O 1
ATOM 1492 N N . ALA A 1 196 ? 23.838 -26.903 -9.921 1.00 30.75 196 ALA A N 1
ATOM 1493 C CA . ALA A 1 196 ? 25.239 -26.720 -9.596 1.00 30.75 196 ALA A CA 1
ATOM 1494 C C . ALA A 1 196 ? 25.376 -25.394 -8.830 1.00 30.75 196 ALA A C 1
ATOM 1496 O O . ALA A 1 196 ? 25.104 -24.322 -9.372 1.00 30.75 196 ALA A O 1
ATOM 1497 N N . SER A 1 197 ? 25.749 -25.483 -7.553 1.00 32.91 197 SER A N 1
ATOM 1498 C CA . SER A 1 197 ? 26.058 -24.331 -6.712 1.00 32.91 197 SER A CA 1
ATOM 1499 C C . SER A 1 197 ? 27.371 -23.717 -7.191 1.00 32.91 197 SER A C 1
ATOM 1501 O O . SER A 1 197 ? 28.450 -23.998 -6.676 1.00 32.91 197 SER A O 1
ATOM 1503 N N . THR A 1 198 ? 27.297 -22.880 -8.221 1.00 32.25 198 THR A N 1
ATOM 1504 C CA . THR A 1 198 ? 28.242 -21.777 -8.330 1.00 32.25 198 THR A CA 1
ATOM 1505 C C . THR A 1 198 ? 27.807 -20.775 -7.276 1.00 32.25 198 THR A C 1
ATOM 1507 O O . THR A 1 198 ? 26.752 -20.154 -7.427 1.00 32.25 198 THR A O 1
ATOM 1510 N N . ALA A 1 199 ? 28.582 -20.650 -6.199 1.00 36.44 199 ALA A N 1
ATOM 1511 C CA . ALA A 1 199 ? 28.448 -19.571 -5.234 1.00 36.44 199 ALA A CA 1
ATOM 1512 C C . ALA A 1 199 ? 28.641 -18.233 -5.967 1.00 36.44 199 ALA A C 1
ATOM 1514 O O . ALA A 1 199 ? 29.736 -17.686 -6.053 1.00 36.44 199 ALA A O 1
ATOM 1515 N N . SER A 1 200 ? 27.563 -17.735 -6.568 1.00 42.88 200 SER A N 1
ATOM 1516 C CA . SER A 1 200 ? 27.445 -16.361 -7.021 1.00 42.88 200 SER A CA 1
ATOM 1517 C C . SER A 1 200 ? 27.535 -15.524 -5.756 1.00 42.88 200 SER A C 1
ATOM 1519 O O . SER A 1 200 ? 26.568 -15.491 -4.995 1.00 42.88 200 SER A O 1
ATOM 1521 N N . MET A 1 201 ? 28.687 -14.895 -5.506 1.00 45.22 201 MET A N 1
ATOM 1522 C CA . MET A 1 201 ? 28.815 -13.882 -4.463 1.00 45.22 201 MET A CA 1
ATOM 1523 C C . MET A 1 201 ? 27.759 -12.810 -4.726 1.00 45.22 201 MET A C 1
ATOM 1525 O O . MET A 1 201 ? 27.930 -11.949 -5.587 1.00 45.22 201 MET A O 1
ATOM 1529 N N . THR A 1 202 ? 26.633 -12.889 -4.020 1.00 57.66 202 THR A N 1
ATOM 1530 C CA . THR A 1 202 ? 25.681 -11.789 -3.941 1.00 57.66 202 THR A CA 1
ATOM 1531 C C . THR A 1 202 ? 26.444 -10.606 -3.363 1.00 57.66 202 THR A C 1
ATOM 1533 O O . THR A 1 202 ? 26.997 -10.751 -2.268 1.00 57.66 202 THR A O 1
ATOM 1536 N N . PRO A 1 203 ? 26.546 -9.477 -4.086 1.00 65.56 203 PRO A N 1
ATOM 1537 C CA . PRO A 1 203 ? 27.287 -8.327 -3.597 1.00 65.56 203 PRO A CA 1
ATOM 1538 C C . PRO A 1 203 ? 26.707 -7.916 -2.244 1.00 65.56 203 PRO A C 1
ATOM 1540 O O . PRO A 1 203 ? 25.497 -7.724 -2.113 1.00 65.56 203 PRO A O 1
ATOM 1543 N N . SER A 1 204 ? 27.566 -7.852 -1.227 1.00 85.38 204 SER A N 1
ATOM 1544 C CA . SER A 1 204 ? 27.183 -7.394 0.104 1.00 85.38 204 SER A CA 1
ATOM 1545 C C . SER A 1 204 ? 26.767 -5.930 0.016 1.00 85.38 204 SER A C 1
ATOM 1547 O O . SER A 1 204 ? 27.533 -5.116 -0.495 1.00 85.38 204 SER A O 1
ATOM 1549 N N . LEU A 1 205 ? 25.577 -5.606 0.520 1.00 92.88 205 LEU A N 1
ATOM 1550 C CA . LEU A 1 205 ? 25.135 -4.222 0.659 1.00 92.88 205 LEU A CA 1
ATOM 1551 C C . LEU A 1 205 ? 26.034 -3.506 1.666 1.00 92.88 205 LEU A C 1
ATOM 1553 O O . LEU A 1 205 ? 26.227 -4.002 2.779 1.00 92.88 205 LEU A O 1
ATOM 1557 N N . ASP A 1 206 ? 26.550 -2.337 1.300 1.00 94.19 206 ASP A N 1
ATOM 1558 C CA . ASP A 1 206 ? 27.128 -1.440 2.296 1.00 94.19 206 ASP A CA 1
ATOM 1559 C C . ASP A 1 206 ? 26.025 -0.756 3.133 1.00 94.19 206 ASP A C 1
ATOM 1561 O O . ASP A 1 206 ? 24.831 -0.813 2.817 1.00 94.19 206 ASP A O 1
ATOM 1565 N N . ALA A 1 207 ? 26.416 -0.114 4.237 1.00 95.69 207 ALA A N 1
ATOM 1566 C CA . ALA A 1 207 ? 25.468 0.525 5.150 1.00 95.69 207 ALA A CA 1
ATOM 1567 C C . ALA A 1 207 ? 24.664 1.664 4.491 1.00 95.69 207 ALA A C 1
ATOM 1569 O O . ALA A 1 207 ? 23.498 1.868 4.832 1.00 95.69 207 ALA A O 1
ATOM 1570 N N . GLY A 1 208 ? 25.261 2.390 3.541 1.00 95.75 208 GLY A N 1
ATOM 1571 C CA . GLY A 1 208 ? 24.591 3.456 2.799 1.00 95.75 208 GLY A CA 1
ATOM 1572 C C . GLY A 1 208 ? 23.557 2.899 1.823 1.00 95.75 208 GLY A C 1
ATOM 1573 O O . GLY A 1 208 ? 22.431 3.391 1.771 1.00 95.75 208 GLY A O 1
ATOM 1574 N N . GLN A 1 209 ? 23.899 1.824 1.113 1.00 96.50 209 GLN A N 1
ATOM 1575 C CA . GLN A 1 209 ? 22.976 1.109 0.234 1.00 96.50 209 GLN A CA 1
ATOM 1576 C C . GLN A 1 209 ? 21.803 0.509 1.015 1.00 96.50 209 GLN A C 1
ATOM 1578 O O . GLN A 1 209 ? 20.656 0.620 0.582 1.00 96.50 209 GLN A O 1
ATOM 1583 N N . LEU A 1 210 ? 22.063 -0.073 2.191 1.00 96.94 210 LEU A N 1
ATOM 1584 C CA . LEU A 1 210 ? 21.008 -0.553 3.083 1.00 96.94 210 LEU A CA 1
ATOM 1585 C C . LEU A 1 210 ? 20.085 0.592 3.523 1.00 96.94 210 LEU A C 1
ATOM 1587 O O . LEU A 1 210 ? 18.867 0.471 3.410 1.00 96.94 210 LEU A O 1
ATOM 1591 N N . ALA A 1 211 ? 20.643 1.720 3.971 1.00 96.88 211 ALA A N 1
ATOM 1592 C CA . ALA A 1 211 ? 19.853 2.885 4.369 1.00 96.88 211 ALA A CA 1
ATOM 1593 C C . ALA A 1 211 ? 19.007 3.442 3.209 1.00 96.88 211 ALA A C 1
ATOM 1595 O O . ALA A 1 211 ? 17.854 3.819 3.413 1.00 96.88 211 ALA A O 1
ATOM 1596 N N . ALA A 1 212 ? 19.539 3.443 1.984 1.00 96.62 212 ALA A N 1
ATOM 1597 C CA . ALA A 1 212 ? 18.812 3.862 0.790 1.00 96.62 212 ALA A CA 1
ATOM 1598 C C . ALA A 1 212 ? 17.624 2.936 0.466 1.00 96.62 212 ALA A C 1
ATOM 1600 O O . ALA A 1 212 ? 16.536 3.418 0.149 1.00 96.62 212 ALA A O 1
ATOM 1601 N N . LEU A 1 213 ? 17.802 1.616 0.597 1.00 97.62 213 LEU A N 1
ATOM 1602 C CA . LEU A 1 213 ? 16.721 0.638 0.424 1.00 97.62 213 LEU A CA 1
ATOM 1603 C C . LEU A 1 213 ? 15.630 0.799 1.490 1.00 97.62 213 LEU A C 1
ATOM 1605 O O . LEU A 1 213 ? 14.445 0.770 1.157 1.00 97.62 213 LEU A O 1
ATOM 1609 N N . LEU A 1 214 ? 16.018 1.018 2.751 1.00 97.62 214 LEU A N 1
ATOM 1610 C CA . LEU A 1 214 ? 15.081 1.294 3.846 1.00 97.62 214 LEU A CA 1
ATOM 1611 C C . LEU A 1 214 ? 14.299 2.590 3.606 1.00 97.62 214 LEU A C 1
ATOM 1613 O O . LEU A 1 214 ? 13.095 2.635 3.840 1.00 97.62 214 LEU A O 1
ATOM 1617 N N . HIS A 1 215 ? 14.961 3.630 3.094 1.00 95.88 215 HIS A N 1
ATOM 1618 C CA . HIS A 1 215 ? 14.307 4.890 2.751 1.00 95.88 215 HIS A CA 1
ATOM 1619 C C . HIS A 1 215 ? 13.273 4.703 1.630 1.00 95.88 215 HIS A C 1
ATOM 1621 O O . HIS A 1 215 ? 12.138 5.147 1.786 1.00 95.88 215 HIS A O 1
ATOM 1627 N N . LEU A 1 216 ? 13.624 4.006 0.541 1.00 96.62 216 LEU A N 1
ATOM 1628 C CA . LEU A 1 216 ? 12.692 3.748 -0.567 1.00 96.62 216 LEU A CA 1
ATOM 1629 C C . LEU A 1 216 ? 11.530 2.829 -0.193 1.00 96.62 216 LEU A C 1
ATOM 1631 O O . LEU A 1 216 ? 10.450 2.976 -0.755 1.00 96.62 216 LEU A O 1
ATOM 1635 N N . SER A 1 217 ? 11.742 1.899 0.739 1.00 96.06 217 SER A N 1
ATOM 1636 C CA . SER A 1 217 ? 10.706 0.940 1.143 1.00 96.06 217 SER A CA 1
ATOM 1637 C C . SER A 1 217 ? 9.777 1.482 2.229 1.00 96.06 217 SER A C 1
ATOM 1639 O O . SER A 1 217 ? 8.773 0.851 2.532 1.00 96.06 217 SER A O 1
ATOM 1641 N N . SER A 1 218 ? 10.110 2.624 2.835 1.00 95.44 218 SER A N 1
ATOM 1642 C CA . SER A 1 218 ? 9.397 3.145 3.999 1.00 95.44 218 SER A CA 1
ATOM 1643 C C . SER A 1 218 ? 7.937 3.497 3.679 1.00 95.44 218 SER A C 1
ATOM 1645 O O . SER A 1 218 ? 7.693 4.294 2.768 1.00 95.44 218 SER A O 1
ATOM 1647 N N . PRO A 1 219 ? 6.961 3.054 4.496 1.00 91.81 219 PRO A N 1
ATOM 1648 C CA . PRO A 1 219 ? 5.575 3.526 4.417 1.00 91.81 219 PRO A CA 1
ATOM 1649 C C . PRO A 1 219 ? 5.424 5.044 4.581 1.00 91.81 219 PRO A C 1
ATOM 1651 O O . PRO A 1 219 ? 4.430 5.623 4.145 1.00 91.81 219 PRO A O 1
ATOM 1654 N N . ALA A 1 220 ? 6.403 5.696 5.220 1.00 93.31 220 ALA A N 1
ATOM 1655 C CA . ALA A 1 220 ? 6.430 7.142 5.417 1.00 93.31 220 ALA A CA 1
ATOM 1656 C C . ALA A 1 220 ? 7.004 7.910 4.212 1.00 93.31 220 ALA A C 1
ATOM 1658 O O . ALA A 1 220 ? 7.032 9.142 4.238 1.00 93.31 220 ALA A O 1
ATOM 1659 N N . LEU A 1 221 ? 7.464 7.219 3.160 1.00 93.50 221 LEU A N 1
ATOM 1660 C CA . LEU A 1 221 ? 7.925 7.868 1.937 1.00 93.50 221 LEU A CA 1
ATOM 1661 C C . LEU A 1 221 ? 6.763 8.694 1.341 1.00 93.50 221 LEU A C 1
ATOM 1663 O O . LEU A 1 221 ? 5.682 8.145 1.098 1.00 93.50 221 LEU A O 1
ATOM 1667 N N . PRO A 1 222 ? 6.939 10.007 1.087 1.00 93.88 222 PRO A N 1
ATOM 1668 C CA . PRO A 1 222 ? 5.837 10.928 0.794 1.00 93.88 222 PRO A CA 1
ATOM 1669 C C . PRO A 1 222 ? 5.345 10.834 -0.662 1.00 93.88 222 PRO A C 1
ATOM 1671 O O . PRO A 1 222 ? 5.196 11.836 -1.360 1.00 93.88 222 PRO A O 1
ATOM 1674 N N . ILE A 1 223 ? 5.080 9.616 -1.136 1.00 94.69 223 ILE A N 1
ATOM 1675 C CA . ILE A 1 223 ? 4.556 9.327 -2.477 1.00 94.69 223 ILE A CA 1
ATOM 1676 C C . ILE A 1 223 ? 3.053 9.026 -2.479 1.00 94.69 223 ILE A C 1
ATOM 1678 O O . ILE A 1 223 ? 2.433 9.033 -3.541 1.00 94.69 223 ILE A O 1
ATOM 1682 N N . GLY A 1 224 ? 2.459 8.819 -1.297 1.00 90.38 224 GLY A N 1
ATOM 1683 C CA . GLY A 1 224 ? 1.021 8.597 -1.125 1.00 90.38 224 GLY A CA 1
ATOM 1684 C C . GLY A 1 224 ? 0.558 7.156 -1.353 1.00 90.38 224 GLY A C 1
ATOM 1685 O O . GLY A 1 224 ? -0.621 6.959 -1.632 1.00 90.38 224 GLY A O 1
ATOM 1686 N N . GLY A 1 225 ? 1.451 6.164 -1.231 1.00 89.56 225 GLY A N 1
ATOM 1687 C CA . GLY A 1 225 ? 1.120 4.746 -1.448 1.00 89.56 225 GLY A CA 1
ATOM 1688 C C . GLY A 1 225 ? -0.038 4.247 -0.580 1.00 89.56 225 GLY A C 1
ATOM 1689 O O . GLY A 1 225 ? -0.963 3.632 -1.095 1.00 89.56 225 GLY A O 1
ATOM 1690 N N . PHE A 1 226 ? -0.075 4.664 0.691 1.00 90.50 226 PHE A N 1
ATOM 1691 C CA . PHE A 1 226 ? -1.100 4.272 1.673 1.00 90.50 226 PHE A CA 1
ATOM 1692 C C . PHE A 1 226 ? -2.553 4.608 1.288 1.00 90.50 226 PHE A C 1
ATOM 1694 O O . PHE A 1 226 ? -3.476 4.191 1.989 1.00 90.50 226 PHE A O 1
ATOM 1701 N N . SER A 1 227 ? -2.762 5.424 0.249 1.00 89.88 227 SER A N 1
ATOM 1702 C CA . SER A 1 227 ? -4.086 5.839 -0.232 1.00 89.88 227 SER A CA 1
ATOM 1703 C C . SER A 1 227 ? -4.692 4.885 -1.266 1.00 89.88 227 SER A C 1
ATOM 1705 O O . SER A 1 227 ? -5.819 5.121 -1.697 1.00 89.88 227 SER A O 1
ATOM 1707 N N . TYR A 1 228 ? -3.967 3.852 -1.691 1.00 93.50 228 TYR A N 1
ATOM 1708 C CA . TYR A 1 228 ? -4.359 2.962 -2.784 1.00 93.50 228 TYR A CA 1
ATOM 1709 C C . TYR A 1 228 ? -4.483 1.521 -2.287 1.00 93.50 228 TYR A C 1
ATOM 1711 O O . TYR A 1 228 ? -3.616 1.050 -1.549 1.00 93.50 228 TYR A O 1
ATOM 1719 N N . SER A 1 229 ? -5.568 0.843 -2.674 1.00 95.19 229 SER A N 1
ATOM 1720 C CA . SER A 1 229 ? -5.834 -0.567 -2.347 1.00 95.19 229 SER A CA 1
ATOM 1721 C C . SER A 1 229 ? -5.711 -1.480 -3.569 1.00 95.19 229 SER A C 1
ATOM 1723 O O . SER A 1 229 ? -5.565 -2.698 -3.429 1.00 95.19 229 SER A O 1
ATOM 1725 N N . GLN A 1 230 ? -5.758 -0.883 -4.765 1.00 95.38 230 GLN A N 1
ATOM 1726 C CA . GLN A 1 230 ? -5.647 -1.550 -6.052 1.00 95.38 230 GLN A CA 1
ATOM 1727 C C . GLN A 1 230 ? -6.716 -2.634 -6.230 1.00 95.38 230 GLN A C 1
ATOM 1729 O O . GLN A 1 230 ? -6.417 -3.807 -6.430 1.00 95.38 230 GLN A O 1
ATOM 1734 N N . GLY A 1 231 ? -7.985 -2.266 -6.093 1.00 95.25 231 GLY A N 1
ATOM 1735 C CA . GLY A 1 231 ? -9.136 -3.155 -6.213 1.00 95.25 231 GLY A CA 1
ATOM 1736 C C . GLY A 1 231 ? -9.393 -4.036 -4.991 1.00 95.25 231 GLY A C 1
ATOM 1737 O O . GLY A 1 231 ? -10.406 -4.730 -4.966 1.00 95.25 231 GLY A O 1
ATOM 1738 N N . LEU A 1 232 ? -8.533 -4.018 -3.965 1.00 97.06 232 LEU A N 1
ATOM 1739 C CA . LEU A 1 232 ? -8.788 -4.748 -2.722 1.00 97.06 232 LEU A CA 1
ATOM 1740 C C . LEU A 1 232 ? -10.074 -4.256 -2.042 1.00 97.06 232 LEU A C 1
ATOM 1742 O O . LEU A 1 232 ? -10.872 -5.085 -1.623 1.00 97.06 232 LEU A O 1
ATOM 1746 N N . GLU A 1 233 ? -10.325 -2.945 -1.989 1.00 96.06 233 GLU A N 1
ATOM 1747 C CA . GLU A 1 233 ? -11.566 -2.405 -1.412 1.00 96.06 233 GLU A CA 1
ATOM 1748 C C . GLU A 1 233 ? -12.823 -2.923 -2.137 1.00 96.06 233 GLU A C 1
ATOM 1750 O O . GLU A 1 233 ? -13.773 -3.364 -1.488 1.00 96.06 233 GLU A O 1
ATOM 1755 N N . ALA A 1 234 ? -12.797 -2.991 -3.470 1.00 96.50 234 ALA A N 1
ATOM 1756 C CA . ALA A 1 234 ? -13.895 -3.569 -4.246 1.00 96.50 234 ALA A CA 1
ATOM 1757 C C . ALA A 1 234 ? -14.011 -5.093 -4.060 1.00 96.50 234 ALA A C 1
ATOM 1759 O O . ALA A 1 234 ? -15.114 -5.637 -4.050 1.00 96.50 234 ALA A O 1
ATOM 1760 N N . ALA A 1 235 ? -12.894 -5.807 -3.885 1.00 97.56 235 ALA A N 1
ATOM 1761 C CA . ALA A 1 235 ? -12.913 -7.238 -3.582 1.00 97.56 235 ALA A CA 1
ATOM 1762 C C . ALA A 1 235 ? -13.595 -7.523 -2.234 1.00 97.56 235 ALA A C 1
ATOM 1764 O O . ALA A 1 235 ? -14.308 -8.520 -2.104 1.00 97.56 235 ALA A O 1
ATOM 1765 N N . ILE A 1 236 ? -13.407 -6.635 -1.256 1.00 96.38 236 ILE A N 1
ATOM 1766 C CA . ILE A 1 236 ? -14.050 -6.707 0.059 1.00 96.38 236 ILE A CA 1
ATOM 1767 C C . ILE A 1 236 ? -15.550 -6.449 -0.063 1.00 96.38 236 ILE A C 1
ATOM 1769 O O . ILE A 1 236 ? -16.344 -7.241 0.440 1.00 96.38 236 ILE A O 1
ATOM 1773 N N . GLU A 1 237 ? -15.952 -5.398 -0.784 1.00 94.50 237 GLU A N 1
ATOM 1774 C CA . GLU A 1 237 ? -17.372 -5.090 -1.010 1.00 94.50 237 GLU A CA 1
ATOM 1775 C C . GLU A 1 237 ? -18.105 -6.242 -1.718 1.00 94.50 237 GLU A C 1
ATOM 1777 O O . GLU A 1 237 ? -19.237 -6.578 -1.372 1.00 94.50 237 GLU A O 1
ATOM 1782 N N . LEU A 1 238 ? -17.441 -6.904 -2.670 1.00 95.50 238 LEU A N 1
ATOM 1783 C CA . LEU A 1 238 ? -17.971 -8.073 -3.376 1.00 95.50 238 LEU A CA 1
ATOM 1784 C C . LEU A 1 238 ? -17.960 -9.364 -2.537 1.00 95.50 238 LEU A C 1
ATOM 1786 O O . LEU A 1 238 ? -18.415 -10.401 -3.023 1.00 95.50 238 LEU A O 1
ATOM 1790 N N . GLY A 1 239 ? -17.425 -9.333 -1.313 1.00 96.25 239 GLY A N 1
ATOM 1791 C CA . GLY A 1 239 ? -17.298 -10.504 -0.445 1.00 96.25 239 GLY A CA 1
ATOM 1792 C C . GLY A 1 239 ? -16.276 -11.537 -0.932 1.00 96.25 239 GLY A C 1
ATOM 1793 O O . GLY A 1 239 ? -16.321 -12.681 -0.493 1.00 96.25 239 GLY A O 1
ATOM 1794 N N . LEU A 1 240 ? -15.364 -11.166 -1.837 1.00 97.31 240 LEU A N 1
ATOM 1795 C CA . LEU A 1 240 ? -14.253 -12.025 -2.275 1.00 97.31 240 LEU A CA 1
ATOM 1796 C C . LEU A 1 240 ? -13.130 -12.078 -1.231 1.00 97.31 240 LEU A C 1
ATOM 1798 O O . LEU A 1 240 ? -12.383 -13.053 -1.180 1.00 97.31 240 LEU A O 1
ATOM 1802 N N . VAL A 1 241 ? -13.007 -11.021 -0.426 1.00 98.31 241 VAL A N 1
ATOM 1803 C CA . VAL A 1 241 ? -12.030 -10.890 0.655 1.00 98.31 241 VAL A CA 1
ATOM 1804 C C . VAL A 1 241 ? -12.768 -10.509 1.933 1.00 98.31 241 VAL A C 1
ATOM 1806 O O . VAL A 1 241 ? -13.392 -9.455 1.998 1.00 98.31 241 VAL A O 1
ATOM 1809 N N . HIS A 1 242 ? -12.716 -11.367 2.947 1.00 96.50 242 HIS A N 1
ATOM 1810 C CA . HIS A 1 242 ? -13.519 -11.213 4.168 1.00 96.50 242 HIS A CA 1
ATOM 1811 C C . HIS A 1 242 ? -12.823 -11.699 5.452 1.00 96.50 242 HIS A C 1
ATOM 1813 O O . HIS A 1 242 ? -13.354 -11.516 6.543 1.00 96.50 242 HIS A O 1
ATOM 1819 N N . ASP A 1 243 ? -11.647 -12.317 5.346 1.00 96.94 243 ASP A N 1
ATOM 1820 C CA . ASP A 1 243 ? -10.838 -12.801 6.467 1.00 96.94 243 ASP A CA 1
ATOM 1821 C C . ASP A 1 243 ? -9.342 -12.878 6.094 1.00 96.94 243 ASP A C 1
ATOM 1823 O O . ASP A 1 243 ? -8.935 -12.500 4.993 1.00 96.94 243 ASP A O 1
ATOM 1827 N N . GLU A 1 244 ? -8.500 -13.351 7.020 1.00 97.75 244 GLU A N 1
ATOM 1828 C CA . GLU A 1 244 ? -7.046 -13.473 6.817 1.00 97.75 244 GLU A CA 1
ATOM 1829 C C . GLU A 1 244 ? -6.705 -14.413 5.648 1.00 97.75 244 GLU A C 1
ATOM 1831 O O . GLU A 1 244 ? -5.819 -14.111 4.849 1.00 97.75 244 GLU A O 1
ATOM 1836 N N . ALA A 1 245 ? -7.432 -15.525 5.503 1.00 97.94 245 ALA A N 1
ATOM 1837 C CA . ALA A 1 245 ? -7.159 -16.531 4.479 1.00 97.94 245 ALA A CA 1
ATOM 1838 C C . ALA A 1 245 ? -7.494 -16.022 3.069 1.00 97.94 245 ALA A C 1
ATOM 1840 O O . ALA A 1 245 ? -6.676 -16.135 2.154 1.00 97.94 245 ALA A O 1
ATOM 1841 N N . SER A 1 246 ? -8.671 -15.421 2.900 1.00 98.31 246 SER A N 1
ATOM 1842 C CA . SER A 1 246 ? -9.100 -14.809 1.637 1.00 98.31 246 SER A CA 1
ATOM 1843 C C . SER A 1 246 ? -8.251 -13.589 1.270 1.00 98.31 246 SER A C 1
ATOM 1845 O O . SER A 1 246 ? -7.916 -13.407 0.099 1.00 98.31 246 SER A O 1
ATOM 1847 N N . THR A 1 247 ? -7.813 -12.802 2.260 1.00 98.38 247 THR A N 1
ATOM 1848 C CA . THR A 1 247 ? -6.867 -11.692 2.053 1.00 98.38 247 THR A CA 1
ATOM 1849 C C . THR A 1 247 ? -5.532 -12.196 1.523 1.00 98.38 247 THR A C 1
ATOM 1851 O O . THR A 1 247 ? -5.034 -11.691 0.516 1.00 98.38 247 THR A O 1
ATOM 1854 N N . LEU A 1 248 ? -4.952 -13.205 2.178 1.00 97.94 248 LEU A N 1
ATOM 1855 C CA . LEU A 1 248 ? -3.682 -13.782 1.757 1.00 97.94 248 LEU A CA 1
ATOM 1856 C C . LEU A 1 248 ? -3.783 -14.347 0.335 1.00 97.94 248 LEU A C 1
ATOM 1858 O O . LEU A 1 248 ? -2.938 -14.032 -0.499 1.00 97.94 248 LEU A O 1
ATOM 1862 N N . ALA A 1 249 ? -4.848 -15.096 0.032 1.00 97.69 249 ALA A N 1
ATOM 1863 C CA . ALA A 1 249 ? -5.085 -15.644 -1.303 1.00 97.69 249 ALA A CA 1
ATOM 1864 C C . ALA A 1 249 ? -5.205 -14.546 -2.378 1.00 97.69 249 ALA A C 1
ATOM 1866 O O . ALA A 1 249 ? -4.663 -14.686 -3.477 1.00 97.69 249 ALA A O 1
ATOM 1867 N N . TRP A 1 250 ? -5.876 -13.434 -2.062 1.00 97.88 250 TRP A N 1
ATOM 1868 C CA . TRP A 1 250 ? -6.005 -12.286 -2.960 1.00 97.88 250 TRP A CA 1
ATOM 1869 C C . TRP A 1 250 ? -4.656 -11.612 -3.247 1.00 97.88 250 TRP A C 1
ATOM 1871 O O . TRP A 1 250 ? -4.323 -11.370 -4.410 1.00 97.88 250 TRP A O 1
ATOM 1881 N N . ILE A 1 251 ? -3.853 -11.351 -2.210 1.00 97.94 251 ILE A N 1
ATOM 1882 C CA . ILE A 1 251 ? -2.535 -10.713 -2.358 1.00 97.94 251 ILE A CA 1
ATOM 1883 C C . ILE A 1 251 ? -1.550 -11.652 -3.072 1.00 97.94 251 ILE A C 1
ATOM 1885 O O . ILE A 1 251 ? -0.863 -11.217 -3.997 1.00 97.94 251 ILE A O 1
ATOM 1889 N N . GLU A 1 252 ? -1.504 -12.939 -2.705 1.00 97.06 252 GLU A N 1
ATOM 1890 C CA . GLU A 1 252 ? -0.652 -13.943 -3.363 1.00 97.06 252 GLU A CA 1
ATOM 1891 C C . GLU A 1 252 ? -1.001 -14.081 -4.855 1.00 97.06 252 GLU A C 1
ATOM 1893 O O . GLU A 1 252 ? -0.104 -14.130 -5.702 1.00 97.06 252 GLU A O 1
ATOM 1898 N N . SER A 1 253 ? -2.293 -14.070 -5.200 1.00 95.69 253 SER A N 1
ATOM 1899 C CA . SER A 1 253 ? -2.743 -14.109 -6.594 1.00 95.69 253 SER A CA 1
ATOM 1900 C C . SER A 1 253 ? -2.195 -12.929 -7.397 1.00 95.69 253 SER A C 1
ATOM 1902 O O . SER A 1 253 ? -1.610 -13.132 -8.462 1.00 95.69 253 SER A O 1
ATOM 1904 N N . GLN A 1 254 ? -2.298 -11.700 -6.886 1.00 95.88 254 GLN A N 1
ATOM 1905 C CA . GLN A 1 254 ? -1.755 -10.516 -7.563 1.00 95.88 254 GLN A CA 1
ATOM 1906 C C . GLN A 1 254 ? -0.224 -10.526 -7.641 1.00 95.88 254 GLN A C 1
ATOM 1908 O O . GLN A 1 254 ? 0.347 -10.189 -8.685 1.00 95.88 254 GLN A O 1
ATOM 1913 N N . LEU A 1 255 ? 0.445 -10.969 -6.570 1.00 96.38 255 LEU A N 1
ATOM 1914 C CA . LEU A 1 255 ? 1.899 -11.099 -6.526 1.00 96.38 255 LEU A CA 1
ATOM 1915 C C . LEU A 1 255 ? 2.404 -12.019 -7.649 1.00 96.38 255 LEU A C 1
ATOM 1917 O O . LEU A 1 255 ? 3.394 -11.712 -8.311 1.00 96.38 255 LEU A O 1
ATOM 1921 N N . VAL A 1 256 ? 1.706 -13.126 -7.905 1.00 94.38 256 VAL A N 1
ATOM 1922 C CA . VAL A 1 256 ? 2.104 -14.106 -8.924 1.00 94.38 256 VAL A CA 1
ATOM 1923 C C . VAL A 1 256 ? 1.606 -13.734 -10.323 1.00 94.38 256 VAL A C 1
ATOM 1925 O O . VAL A 1 256 ? 2.317 -13.953 -11.301 1.00 94.38 256 VAL A O 1
ATOM 1928 N N . THR A 1 257 ? 0.395 -13.193 -10.460 1.00 92.94 257 THR A N 1
ATOM 1929 C CA . THR A 1 257 ? -0.240 -12.998 -11.778 1.00 92.94 257 THR A CA 1
ATOM 1930 C C . THR A 1 257 ? 0.033 -11.640 -12.413 1.00 92.94 257 THR A C 1
ATOM 1932 O O . THR A 1 257 ? 0.066 -11.558 -13.637 1.00 92.94 257 THR A O 1
ATOM 1935 N N . VAL A 1 258 ? 0.282 -10.598 -11.618 1.00 95.12 258 VAL A N 1
ATOM 1936 C CA . VAL A 1 258 ? 0.518 -9.232 -12.113 1.00 95.12 258 VAL A C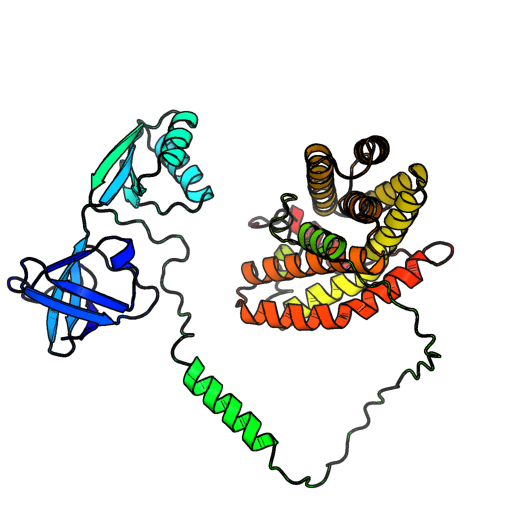A 1
ATOM 1937 C C . VAL A 1 258 ? 1.949 -8.799 -11.812 1.00 95.12 258 VAL A C 1
ATOM 1939 O O . VAL A 1 258 ? 2.701 -8.444 -12.727 1.00 95.12 258 VAL A O 1
ATOM 1942 N N .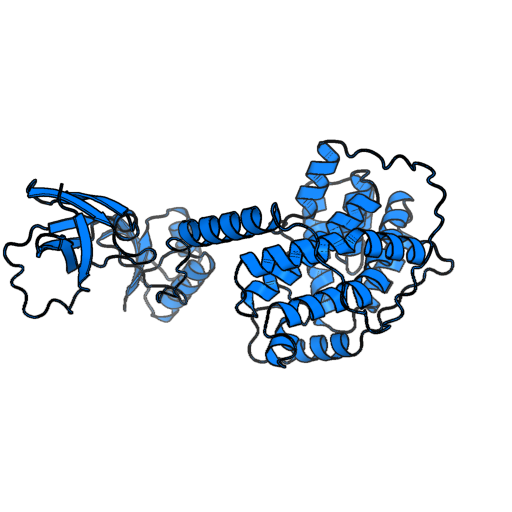 MET A 1 259 ? 2.361 -8.884 -10.543 1.00 96.25 259 MET A N 1
ATOM 1943 C CA . MET A 1 259 ? 3.673 -8.397 -10.115 1.00 96.25 259 MET A CA 1
ATOM 1944 C C . MET A 1 259 ? 4.806 -9.236 -10.721 1.00 96.25 259 MET A C 1
ATOM 1946 O O . MET A 1 259 ? 5.648 -8.698 -11.435 1.00 96.25 259 MET A O 1
ATOM 1950 N N . ALA A 1 260 ? 4.802 -10.559 -10.530 1.00 96.50 260 ALA A N 1
ATOM 1951 C CA . ALA A 1 260 ? 5.858 -11.441 -11.038 1.00 96.50 260 ALA A CA 1
ATOM 1952 C C . ALA A 1 260 ? 5.910 -11.528 -12.577 1.00 96.50 260 ALA A C 1
ATOM 1954 O O . ALA A 1 260 ? 6.982 -11.729 -13.148 1.00 96.50 260 ALA A O 1
ATOM 1955 N N . ARG A 1 261 ? 4.764 -11.386 -13.261 1.00 96.56 261 ARG A N 1
ATOM 1956 C CA . ARG A 1 261 ? 4.641 -11.626 -14.713 1.00 96.56 261 ARG A CA 1
ATOM 1957 C C . ARG A 1 261 ? 4.837 -10.393 -15.583 1.00 96.56 261 ARG A C 1
ATOM 1959 O O . ARG A 1 261 ? 5.245 -10.557 -16.733 1.00 96.56 261 ARG A O 1
ATOM 1966 N N . ALA A 1 262 ? 4.579 -9.195 -15.067 1.00 96.56 262 ALA A N 1
ATOM 1967 C CA . ALA A 1 262 ? 4.733 -7.958 -15.827 1.00 96.56 262 ALA A CA 1
ATOM 1968 C C . ALA A 1 262 ? 5.560 -6.917 -15.081 1.00 96.56 262 ALA A C 1
ATOM 1970 O O . ALA A 1 262 ? 6.591 -6.486 -15.588 1.00 96.56 262 ALA A O 1
ATOM 1971 N N . GLU A 1 263 ? 5.130 -6.510 -13.890 1.00 97.69 263 GLU A N 1
ATOM 1972 C CA . GLU A 1 263 ? 5.659 -5.304 -13.249 1.00 97.69 263 GLU A CA 1
ATOM 1973 C C . GLU A 1 263 ? 7.092 -5.460 -12.731 1.00 97.69 263 GLU A C 1
ATOM 1975 O O . GLU A 1 263 ? 7.943 -4.632 -13.047 1.00 97.69 263 GLU A O 1
ATOM 1980 N N . ALA A 1 264 ? 7.400 -6.548 -12.024 1.00 98.44 264 ALA A N 1
ATOM 1981 C CA . ALA A 1 264 ? 8.751 -6.842 -11.555 1.00 98.44 264 ALA A CA 1
ATOM 1982 C C . ALA A 1 264 ? 9.753 -7.094 -12.709 1.00 98.44 264 ALA A C 1
ATOM 1984 O O . ALA A 1 264 ? 10.839 -6.509 -12.685 1.00 98.44 264 ALA A O 1
ATOM 1985 N N . PRO A 1 265 ? 9.435 -7.887 -13.757 1.00 98.56 265 PRO A N 1
ATOM 1986 C CA . PRO A 1 265 ? 10.312 -7.979 -14.923 1.00 98.56 265 PRO A CA 1
ATOM 1987 C C . PRO A 1 265 ? 10.497 -6.633 -15.636 1.00 98.56 265 PRO A C 1
ATOM 1989 O O . PRO A 1 265 ? 11.601 -6.316 -16.074 1.00 98.56 265 PRO A O 1
ATOM 1992 N N . LEU A 1 266 ? 9.445 -5.818 -15.738 1.00 98.62 266 LEU A N 1
ATOM 1993 C CA . LEU A 1 266 ? 9.536 -4.490 -16.339 1.00 98.62 266 LEU A CA 1
ATOM 1994 C C . LEU A 1 266 ? 10.389 -3.532 -15.499 1.00 98.62 266 LEU A C 1
ATOM 1996 O O . LEU A 1 266 ? 11.157 -2.752 -16.059 1.00 98.62 266 LEU A O 1
ATOM 2000 N N . TRP A 1 267 ? 10.329 -3.631 -14.171 1.00 98.75 267 TRP A N 1
ATOM 2001 C CA . TRP A 1 267 ? 11.231 -2.910 -13.275 1.00 98.75 267 TRP A CA 1
ATOM 2002 C C . TRP A 1 267 ? 12.694 -3.278 -13.551 1.00 98.75 267 TRP A C 1
ATOM 2004 O O . TRP A 1 267 ? 13.537 -2.387 -13.642 1.00 98.75 267 TRP A O 1
ATOM 2014 N N . CYS A 1 268 ? 13.003 -4.562 -13.777 1.00 98.69 268 CYS A N 1
ATOM 2015 C CA . CYS A 1 268 ? 14.346 -4.984 -14.193 1.00 98.69 268 CYS A CA 1
ATOM 2016 C C . CYS A 1 268 ? 14.771 -4.324 -15.512 1.00 98.69 268 CYS A C 1
ATOM 2018 O O . CYS A 1 268 ? 15.892 -3.830 -15.603 1.00 98.69 268 CYS A O 1
ATOM 2020 N N . LEU A 1 269 ? 13.890 -4.288 -16.517 1.00 98.75 269 LEU A N 1
ATOM 2021 C CA . LEU A 1 269 ? 14.180 -3.669 -17.816 1.00 98.75 269 LEU A CA 1
ATOM 2022 C C . LEU A 1 269 ? 14.441 -2.161 -17.687 1.00 98.75 269 LEU A C 1
ATOM 2024 O O . LEU A 1 269 ? 15.398 -1.651 -18.265 1.00 98.75 269 LEU A O 1
ATOM 2028 N N . LEU A 1 270 ? 13.636 -1.461 -16.884 1.00 98.75 270 LEU A N 1
ATOM 2029 C CA . LEU A 1 270 ? 13.848 -0.049 -16.554 1.00 98.75 270 LEU A CA 1
ATOM 2030 C C . LEU A 1 270 ? 15.180 0.167 -15.835 1.00 98.75 270 LEU A C 1
ATOM 2032 O O . LEU A 1 270 ? 15.920 1.083 -16.179 1.00 98.75 270 LEU A O 1
ATOM 2036 N N . PHE A 1 271 ? 15.497 -0.670 -14.848 1.00 98.69 271 PHE A N 1
ATOM 2037 C CA . PHE A 1 271 ? 16.740 -0.570 -14.091 1.00 98.69 271 PHE A CA 1
ATOM 2038 C C . PHE A 1 271 ? 17.970 -0.737 -14.990 1.00 98.69 271 PHE A C 1
ATOM 2040 O O . PHE A 1 271 ? 18.907 0.055 -14.892 1.00 98.69 271 PHE A O 1
ATOM 2047 N N . GLU A 1 272 ? 17.967 -1.724 -15.891 1.00 98.25 272 GLU A N 1
ATOM 2048 C CA . GLU A 1 272 ? 19.065 -1.914 -16.847 1.00 98.25 272 GLU A CA 1
ATOM 2049 C C . GLU A 1 272 ? 19.150 -0.753 -17.851 1.00 98.25 272 GLU A C 1
ATOM 2051 O O . GLU A 1 272 ? 20.253 -0.280 -18.123 1.00 98.25 272 GLU A O 1
ATOM 2056 N N . ALA A 1 273 ? 18.016 -0.230 -18.338 1.00 98.31 273 ALA A N 1
ATOM 2057 C CA . ALA A 1 273 ? 17.996 0.946 -19.212 1.00 98.31 273 ALA A CA 1
ATOM 2058 C C . ALA A 1 273 ? 18.621 2.174 -18.526 1.00 98.31 273 ALA A C 1
ATOM 2060 O O . ALA A 1 273 ? 19.513 2.813 -19.085 1.00 98.31 273 ALA A O 1
ATOM 2061 N N . TRP A 1 274 ? 18.240 2.452 -17.274 1.00 98.00 274 TRP A N 1
ATOM 2062 C CA . TRP A 1 274 ? 18.827 3.545 -16.497 1.00 98.00 274 TRP A CA 1
ATOM 2063 C C . TRP A 1 274 ? 20.313 3.344 -16.225 1.00 98.00 274 TRP A C 1
ATOM 2065 O O . TRP A 1 274 ? 21.092 4.289 -16.337 1.00 98.00 274 TRP A O 1
ATOM 2075 N N . ARG A 1 275 ? 20.731 2.117 -15.899 1.00 96.88 275 ARG A N 1
ATOM 2076 C CA . ARG A 1 275 ? 22.148 1.799 -15.693 1.00 96.88 275 ARG A CA 1
ATOM 2077 C C . ARG A 1 275 ? 22.988 1.942 -16.957 1.00 96.88 275 ARG A C 1
ATOM 2079 O O . ARG A 1 275 ? 24.160 2.293 -16.850 1.00 96.88 275 ARG A O 1
ATOM 2086 N N . ALA A 1 276 ? 22.412 1.655 -18.120 1.00 96.88 276 ALA A N 1
ATOM 2087 C CA . ALA A 1 276 ? 23.072 1.805 -19.411 1.00 96.88 276 ALA A CA 1
ATOM 2088 C C . ALA A 1 276 ? 23.076 3.257 -19.925 1.00 96.88 276 ALA A C 1
ATOM 2090 O O . ALA A 1 276 ? 23.784 3.549 -20.886 1.00 96.88 276 ALA A O 1
ATOM 2091 N N . GLY A 1 277 ? 22.307 4.160 -19.303 1.00 96.19 277 GLY A N 1
ATOM 2092 C CA . GLY A 1 277 ? 22.079 5.511 -19.824 1.00 96.19 277 GLY A CA 1
ATOM 2093 C C . GLY A 1 277 ? 21.224 5.525 -21.096 1.00 96.19 277 GLY A C 1
ATOM 2094 O O . GLY A 1 277 ? 21.344 6.442 -21.905 1.00 96.19 277 GLY A O 1
ATOM 2095 N N . ASP A 1 278 ? 20.395 4.498 -21.299 1.00 97.75 278 ASP A N 1
ATOM 2096 C CA . ASP A 1 278 ? 19.496 4.384 -22.446 1.00 97.75 278 ASP A CA 1
ATOM 2097 C C . ASP A 1 278 ? 18.131 5.006 -22.118 1.00 97.75 278 ASP A C 1
ATOM 2099 O O . ASP A 1 278 ? 17.154 4.329 -21.776 1.00 97.75 278 ASP A O 1
ATOM 2103 N N . ASP A 1 279 ? 18.075 6.335 -22.218 1.00 97.25 279 ASP A N 1
ATOM 2104 C CA . ASP A 1 279 ? 16.864 7.120 -21.959 1.00 97.25 279 ASP A CA 1
ATOM 2105 C C . ASP A 1 279 ? 15.698 6.708 -22.876 1.00 97.25 279 ASP A C 1
ATOM 2107 O O . ASP A 1 279 ? 14.532 6.762 -22.472 1.00 97.25 279 ASP A O 1
ATOM 2111 N N . ALA A 1 280 ? 15.993 6.267 -24.105 1.00 97.75 280 ALA A N 1
ATOM 2112 C CA . ALA A 1 280 ? 14.980 5.844 -25.065 1.00 97.75 280 ALA A CA 1
ATOM 2113 C C . ALA A 1 280 ? 14.321 4.528 -24.630 1.00 97.75 280 ALA A C 1
ATOM 2115 O O . ALA A 1 280 ? 13.088 4.436 -24.615 1.00 97.75 280 ALA A O 1
ATOM 2116 N N . ALA A 1 281 ? 15.115 3.537 -24.213 1.00 98.06 281 ALA A N 1
ATOM 2117 C CA . ALA A 1 281 ? 14.591 2.295 -23.653 1.00 98.06 281 ALA A CA 1
ATOM 2118 C C . ALA A 1 281 ? 13.811 2.548 -22.357 1.00 98.06 281 ALA A C 1
ATOM 2120 O O . ALA A 1 281 ? 12.713 2.012 -22.189 1.00 98.06 281 ALA A O 1
ATOM 2121 N N . ALA A 1 282 ? 14.323 3.404 -21.466 1.00 98.44 282 ALA A N 1
ATOM 2122 C CA . ALA A 1 282 ? 13.625 3.759 -20.232 1.00 98.44 282 ALA A CA 1
ATOM 2123 C C . ALA A 1 282 ? 12.258 4.410 -20.516 1.00 98.44 282 ALA A C 1
ATOM 2125 O O . ALA A 1 282 ? 11.254 4.054 -19.893 1.00 98.44 282 ALA A O 1
ATOM 2126 N N . HIS A 1 283 ? 12.190 5.309 -21.504 1.00 98.38 283 HIS A N 1
ATOM 2127 C CA . HIS A 1 283 ? 10.938 5.926 -21.936 1.00 98.38 283 HIS A CA 1
ATOM 2128 C C . HIS A 1 283 ? 9.966 4.903 -22.536 1.00 98.38 283 HIS A C 1
ATOM 2130 O O . HIS A 1 283 ? 8.785 4.902 -22.182 1.00 98.38 283 HIS A O 1
ATOM 2136 N N . GLY A 1 284 ? 10.460 4.005 -23.393 1.00 98.25 284 GLY A N 1
ATOM 2137 C CA . GLY A 1 284 ? 9.661 2.945 -24.009 1.00 98.25 284 GLY A CA 1
ATOM 2138 C C . GLY A 1 284 ? 9.036 2.005 -22.978 1.00 98.25 284 GLY A C 1
ATOM 2139 O O . GLY A 1 284 ? 7.825 1.783 -23.001 1.00 98.25 284 GLY A O 1
ATOM 2140 N N . TRP A 1 285 ? 9.824 1.513 -22.017 1.00 98.38 285 TRP A N 1
ATOM 2141 C CA . TRP A 1 285 ? 9.311 0.644 -20.952 1.00 98.38 285 TRP A CA 1
ATOM 2142 C C . TRP A 1 285 ? 8.359 1.372 -20.004 1.00 98.38 285 TRP A C 1
ATOM 2144 O O . TRP A 1 285 ? 7.347 0.803 -19.600 1.00 98.38 285 TRP A O 1
ATOM 2154 N N . ASN A 1 286 ? 8.616 2.646 -19.699 1.00 98.62 286 ASN A N 1
ATOM 2155 C CA . ASN A 1 286 ? 7.690 3.464 -18.919 1.00 98.62 286 ASN A CA 1
ATOM 2156 C C . ASN A 1 286 ? 6.332 3.631 -19.631 1.00 98.62 286 ASN A C 1
ATOM 2158 O O . ASN A 1 286 ? 5.288 3.484 -18.996 1.00 98.62 286 ASN A O 1
ATOM 2162 N N . GLN A 1 287 ? 6.332 3.899 -20.944 1.00 98.25 287 GLN A N 1
ATOM 2163 C CA . GLN A 1 287 ? 5.097 3.981 -21.732 1.00 98.25 287 GLN A CA 1
ATOM 2164 C C . GLN A 1 287 ? 4.370 2.635 -21.797 1.00 98.25 287 GLN A C 1
ATOM 2166 O O . GLN A 1 287 ? 3.155 2.594 -21.609 1.00 98.25 287 GLN A O 1
ATOM 2171 N N . TRP A 1 288 ? 5.101 1.537 -22.015 1.00 97.56 288 TRP A N 1
ATOM 2172 C CA . TRP A 1 288 ? 4.520 0.194 -22.017 1.00 97.56 288 TRP A CA 1
ATOM 2173 C C . TRP A 1 288 ? 3.835 -0.103 -20.681 1.00 97.56 288 TRP A C 1
ATOM 2175 O O . TRP A 1 288 ? 2.690 -0.551 -20.661 1.00 97.56 288 TRP A O 1
ATOM 2185 N N . PHE A 1 289 ? 4.494 0.208 -19.557 1.00 98.19 289 PHE A N 1
ATOM 2186 C CA . PHE A 1 289 ? 3.922 -0.004 -18.228 1.00 98.19 289 PHE A CA 1
ATOM 2187 C C . PHE A 1 289 ? 2.631 0.785 -18.028 1.00 98.19 289 PHE A C 1
ATOM 2189 O O . PHE A 1 289 ? 1.627 0.217 -17.599 1.00 98.19 289 PHE A O 1
ATOM 2196 N N . HIS A 1 290 ? 2.639 2.073 -18.374 1.00 98.06 290 HIS A N 1
ATOM 2197 C CA . HIS A 1 290 ? 1.457 2.924 -18.266 1.00 98.06 290 HIS A CA 1
ATOM 2198 C C . HIS A 1 290 ? 0.293 2.407 -19.120 1.00 98.06 290 HIS A C 1
ATOM 2200 O O . HIS A 1 290 ? -0.825 2.278 -18.621 1.00 98.06 290 HIS A O 1
ATOM 2206 N N . ALA A 1 291 ? 0.568 2.023 -20.369 1.00 96.62 291 ALA A N 1
ATOM 2207 C CA . ALA A 1 291 ? -0.427 1.451 -21.271 1.00 96.62 291 ALA A CA 1
ATOM 2208 C C . ALA A 1 291 ? -0.979 0.106 -20.765 1.00 96.62 291 ALA A C 1
ATOM 2210 O O . ALA A 1 291 ? -2.155 -0.187 -20.975 1.00 96.62 291 ALA A O 1
ATOM 2211 N N . SER A 1 292 ? -0.155 -0.681 -20.062 1.00 95.69 292 SER A N 1
ATOM 2212 C CA . SER A 1 292 ? -0.538 -1.981 -19.494 1.00 95.69 292 SER A CA 1
ATOM 2213 C C . SER A 1 292 ? -1.532 -1.884 -18.332 1.00 95.69 292 SER A C 1
ATOM 2215 O O . SER A 1 292 ? -2.202 -2.862 -18.013 1.00 95.69 292 SER A O 1
ATOM 2217 N N . ARG A 1 293 ? -1.628 -0.724 -17.665 1.00 95.75 293 ARG A N 1
ATOM 2218 C CA . ARG A 1 293 ? -2.615 -0.508 -16.599 1.00 95.75 293 ARG A CA 1
ATOM 2219 C C . ARG A 1 293 ? -3.985 -0.341 -17.244 1.00 95.75 293 ARG A C 1
ATOM 2221 O O . ARG A 1 293 ? -4.193 0.609 -17.990 1.00 95.75 293 ARG A O 1
ATOM 2228 N N . GLU A 1 294 ? -4.908 -1.256 -16.985 1.00 93.19 294 GLU A N 1
ATOM 2229 C CA . GLU A 1 294 ? -6.185 -1.307 -17.707 1.00 93.19 294 GLU A CA 1
ATOM 2230 C C . GLU A 1 294 ? -7.157 -0.203 -17.259 1.00 93.19 294 GLU A C 1
ATOM 2232 O O . GLU A 1 294 ? -7.707 0.528 -18.094 1.00 93.19 294 GLU A O 1
ATOM 2237 N N . THR A 1 295 ? -7.314 -0.028 -15.946 1.00 96.12 295 THR A N 1
ATOM 2238 C CA . THR A 1 295 ? -8.240 0.942 -15.347 1.00 96.12 295 THR A CA 1
ATOM 2239 C C . THR A 1 295 ? -7.637 2.339 -15.249 1.00 96.12 295 THR A C 1
ATOM 2241 O O . THR A 1 295 ? -6.416 2.537 -15.231 1.00 96.12 295 THR A O 1
ATOM 2244 N N . ARG A 1 296 ? -8.504 3.353 -15.198 1.00 96.44 296 ARG A N 1
ATOM 2245 C CA . ARG A 1 296 ? -8.079 4.747 -15.042 1.00 96.44 296 ARG A CA 1
ATOM 2246 C C . ARG A 1 296 ? -7.450 4.963 -13.671 1.00 96.44 296 ARG A C 1
ATOM 2248 O O . ARG A 1 296 ? -6.474 5.701 -13.582 1.00 96.44 296 ARG A O 1
ATOM 2255 N N . GLU A 1 297 ? -7.976 4.323 -12.631 1.00 95.81 297 GLU A N 1
ATOM 2256 C CA . GLU A 1 297 ? -7.454 4.468 -11.267 1.00 95.81 297 GLU A CA 1
ATOM 2257 C C . GLU A 1 297 ? -6.042 3.887 -11.122 1.00 95.81 297 GLU A C 1
ATOM 2259 O O . GLU A 1 297 ? -5.170 4.584 -10.607 1.00 95.81 297 GLU A O 1
ATOM 2264 N N . LEU A 1 298 ? -5.753 2.713 -11.703 1.00 96.12 298 LEU A N 1
ATOM 2265 C CA . LEU A 1 298 ? -4.393 2.150 -11.692 1.00 96.12 298 LEU A CA 1
ATOM 2266 C C . LEU A 1 298 ? -3.388 3.005 -12.487 1.00 96.12 298 LEU A C 1
ATOM 2268 O O . LEU A 1 298 ? -2.222 3.116 -12.100 1.00 96.12 298 LEU A O 1
ATOM 2272 N N . ARG A 1 299 ? -3.818 3.648 -13.586 1.00 97.56 299 ARG A N 1
ATOM 2273 C CA . ARG A 1 299 ? -2.982 4.639 -14.295 1.00 97.56 299 ARG A CA 1
ATOM 2274 C C . ARG A 1 299 ? -2.718 5.862 -13.415 1.00 97.56 299 ARG A C 1
ATOM 2276 O O . ARG A 1 299 ? -1.567 6.240 -13.225 1.00 97.56 299 ARG A O 1
ATOM 2283 N N . GLN A 1 300 ? -3.765 6.459 -12.846 1.00 96.50 300 GLN A N 1
ATOM 2284 C CA . GLN A 1 300 ? -3.644 7.657 -12.007 1.00 96.50 300 GLN A CA 1
ATOM 2285 C C . GLN A 1 300 ? -2.770 7.424 -10.771 1.00 96.50 300 GLN A C 1
ATOM 2287 O O . GLN A 1 300 ? -1.985 8.301 -10.406 1.00 96.50 300 GLN A O 1
ATOM 2292 N N . GLU A 1 301 ? -2.874 6.248 -10.157 1.00 96.56 301 GLU A N 1
ATOM 2293 C CA . GLU A 1 301 ? -2.047 5.833 -9.030 1.00 96.56 301 GLU A CA 1
ATOM 2294 C C . GLU A 1 301 ? -0.558 5.878 -9.379 1.00 96.56 301 GLU A C 1
ATOM 2296 O O . GLU A 1 301 ? 0.203 6.625 -8.754 1.00 96.56 301 GLU A O 1
ATOM 2301 N N . THR A 1 302 ? -0.141 5.132 -10.408 1.00 97.88 302 THR A N 1
ATOM 2302 C CA . THR A 1 302 ? 1.284 5.053 -10.747 1.00 97.88 302 THR A CA 1
ATOM 2303 C C . THR A 1 302 ? 1.835 6.391 -11.234 1.00 97.88 302 THR A C 1
ATOM 2305 O O . THR A 1 302 ? 2.975 6.737 -10.920 1.00 97.88 302 THR A O 1
ATOM 2308 N N . GLU A 1 303 ? 1.019 7.187 -11.935 1.00 97.88 303 GLU A N 1
ATOM 2309 C CA . GLU A 1 303 ? 1.381 8.544 -12.344 1.00 97.88 303 GLU A CA 1
ATOM 2310 C C . GLU A 1 303 ? 1.608 9.467 -11.147 1.00 97.88 303 GLU A C 1
ATOM 2312 O O . GLU A 1 303 ? 2.565 10.247 -11.124 1.00 97.88 303 GLU A O 1
ATOM 2317 N N . GLN A 1 304 ? 0.716 9.421 -10.154 1.00 97.06 304 GLN A N 1
ATOM 2318 C CA . GLN A 1 304 ? 0.826 10.269 -8.976 1.00 97.06 304 GLN A CA 1
ATOM 2319 C C . GLN A 1 304 ? 2.030 9.867 -8.127 1.00 97.06 304 GLN A C 1
ATOM 2321 O O . GLN A 1 304 ? 2.818 10.737 -7.755 1.00 97.06 304 GLN A O 1
ATOM 2326 N N . MET A 1 305 ? 2.191 8.575 -7.842 1.00 97.31 305 MET A N 1
ATOM 2327 C CA . MET A 1 305 ? 3.312 8.084 -7.039 1.00 97.31 305 MET A CA 1
ATOM 2328 C C . MET A 1 305 ? 4.650 8.325 -7.750 1.00 97.31 305 MET A C 1
ATOM 2330 O O . MET A 1 305 ? 5.590 8.819 -7.127 1.00 97.31 305 MET A O 1
ATOM 2334 N N . GLY A 1 306 ? 4.717 8.083 -9.065 1.00 98.06 306 GLY A N 1
ATOM 2335 C CA . GLY A 1 306 ? 5.895 8.368 -9.885 1.00 98.06 306 GLY A CA 1
ATOM 2336 C C . GLY A 1 306 ? 6.258 9.852 -9.898 1.00 98.06 306 GLY A C 1
ATOM 2337 O O . GLY A 1 306 ? 7.411 10.211 -9.664 1.00 98.06 306 GLY A O 1
ATOM 2338 N N . ARG A 1 307 ? 5.274 10.742 -10.079 1.00 97.69 307 ARG A N 1
ATOM 2339 C CA . ARG A 1 307 ? 5.492 12.198 -10.024 1.00 97.69 307 ARG A CA 1
ATOM 2340 C C . ARG A 1 307 ? 5.980 12.661 -8.652 1.00 97.69 307 ARG A C 1
ATOM 2342 O O . ARG A 1 307 ? 6.896 13.479 -8.590 1.00 97.69 307 ARG A O 1
ATOM 2349 N N . SER A 1 308 ? 5.390 12.154 -7.570 1.00 97.19 308 SER A N 1
ATOM 2350 C CA . SER A 1 308 ? 5.806 12.491 -6.203 1.00 97.19 308 SER A CA 1
ATOM 2351 C C . SER A 1 308 ? 7.238 12.037 -5.926 1.00 97.19 308 SER A C 1
ATOM 2353 O O . SER A 1 308 ? 8.031 12.820 -5.409 1.00 97.19 308 SER A O 1
ATOM 2355 N N . LEU A 1 309 ? 7.604 10.819 -6.341 1.00 97.62 309 LEU A N 1
ATOM 2356 C CA . LEU A 1 309 ? 8.968 10.317 -6.177 1.00 97.62 309 LEU A CA 1
ATOM 2357 C C . LEU A 1 309 ? 9.973 11.109 -7.023 1.00 97.62 309 LEU A C 1
ATOM 2359 O O . LEU A 1 309 ? 11.055 11.433 -6.544 1.00 97.62 309 LEU A O 1
ATOM 2363 N N . ALA A 1 310 ? 9.609 11.482 -8.254 1.00 97.50 310 ALA A N 1
ATOM 2364 C CA . ALA A 1 310 ? 10.468 12.282 -9.128 1.00 97.50 310 ALA A CA 1
ATOM 2365 C C . ALA A 1 310 ? 10.712 13.678 -8.544 1.00 97.50 310 ALA A C 1
ATOM 2367 O O . ALA A 1 310 ? 11.831 14.188 -8.579 1.00 97.50 310 ALA A O 1
ATOM 2368 N N . ARG A 1 311 ? 9.670 14.284 -7.964 1.00 96.94 311 ARG A N 1
ATOM 2369 C CA . ARG A 1 311 ? 9.777 15.561 -7.260 1.00 96.94 311 ARG A CA 1
ATOM 2370 C C . ARG A 1 311 ? 10.683 15.450 -6.036 1.00 96.94 311 ARG A C 1
ATOM 2372 O O . ARG A 1 311 ? 11.563 16.289 -5.877 1.00 96.94 311 ARG A O 1
ATOM 2379 N N . LEU A 1 312 ? 10.509 14.409 -5.223 1.00 96.44 312 LEU A N 1
ATOM 2380 C CA . LEU A 1 312 ? 11.361 14.156 -4.062 1.00 96.44 312 LEU A CA 1
ATOM 2381 C C . LEU A 1 312 ? 12.831 13.992 -4.476 1.00 96.44 312 LEU A C 1
ATOM 2383 O O . LEU A 1 312 ? 13.710 14.632 -3.904 1.00 96.44 312 LEU A O 1
ATOM 2387 N N . ALA A 1 313 ? 13.091 13.199 -5.519 1.00 95.88 313 ALA A N 1
ATOM 2388 C CA . ALA A 1 313 ? 14.427 13.002 -6.072 1.00 95.88 313 ALA A CA 1
ATOM 2389 C C . ALA A 1 313 ? 15.053 14.314 -6.574 1.00 95.88 313 ALA A C 1
ATOM 2391 O O . ALA A 1 313 ? 16.251 14.541 -6.399 1.00 95.88 313 ALA A O 1
ATOM 2392 N N . GLN A 1 314 ? 14.248 15.195 -7.175 1.00 96.31 314 GLN A N 1
ATOM 2393 C CA . GLN A 1 314 ? 14.687 16.516 -7.616 1.00 96.31 314 GLN A CA 1
ATOM 2394 C C . GLN A 1 314 ? 15.031 17.438 -6.442 1.00 96.31 314 GLN A C 1
ATOM 2396 O O . GLN A 1 314 ? 16.092 18.060 -6.460 1.00 96.31 314 GLN A O 1
ATOM 2401 N N . GLU A 1 315 ? 14.159 17.522 -5.436 1.00 96.31 315 GLU A N 1
ATOM 2402 C CA . GLU A 1 315 ? 14.334 18.395 -4.266 1.00 96.31 315 GLU A CA 1
ATOM 2403 C C . GLU A 1 315 ? 15.519 17.957 -3.394 1.00 96.31 315 GLU A C 1
ATOM 2405 O O . GLU A 1 315 ? 16.276 18.798 -2.916 1.00 96.31 315 GLU A O 1
ATOM 2410 N N . LEU A 1 316 ? 15.734 16.647 -3.249 1.00 95.44 316 LEU A N 1
ATOM 2411 C CA . LEU A 1 316 ? 16.857 16.081 -2.494 1.00 95.44 316 LEU A CA 1
ATOM 2412 C C . LEU A 1 316 ? 18.141 15.917 -3.325 1.00 95.44 316 LEU A C 1
ATOM 2414 O O . LEU A 1 316 ? 19.148 15.433 -2.810 1.00 95.44 316 LEU A O 1
ATOM 2418 N N . GLY A 1 317 ? 18.121 16.292 -4.607 1.00 95.19 317 GLY A N 1
ATOM 2419 C CA . GLY A 1 317 ? 19.303 16.270 -5.468 1.00 95.19 317 GLY A CA 1
ATOM 2420 C C . GLY A 1 317 ? 19.859 14.871 -5.752 1.00 95.19 317 GLY A C 1
ATOM 2421 O O . GLY A 1 317 ? 21.073 14.716 -5.869 1.00 95.19 317 GLY A O 1
ATOM 2422 N N . TRP A 1 318 ? 19.007 13.852 -5.881 1.00 94.69 318 TRP A N 1
ATOM 2423 C CA . TRP A 1 318 ? 19.446 12.481 -6.163 1.00 94.69 318 TRP A CA 1
ATOM 2424 C C . TRP A 1 318 ? 20.108 12.368 -7.545 1.00 94.69 318 TRP A C 1
ATOM 2426 O O . TRP A 1 318 ? 19.670 12.998 -8.511 1.00 94.69 318 TRP A O 1
ATOM 2436 N N . GLY A 1 319 ? 21.174 11.570 -7.641 1.00 92.38 319 GLY A N 1
ATOM 2437 C CA . GLY A 1 319 ? 21.899 11.327 -8.890 1.00 92.38 319 GLY A CA 1
ATOM 2438 C C . GLY A 1 319 ? 22.540 12.575 -9.509 1.00 92.38 319 GLY A C 1
ATOM 2439 O O . GLY A 1 319 ? 22.866 13.557 -8.838 1.00 92.38 319 GLY A O 1
ATOM 2440 N N . THR A 1 320 ? 22.727 12.546 -10.828 1.00 94.56 320 THR A N 1
ATOM 2441 C CA . THR A 1 320 ? 23.270 13.673 -11.601 1.00 94.56 320 THR A CA 1
ATOM 2442 C C . THR A 1 320 ? 22.154 14.566 -12.145 1.00 94.56 320 THR A C 1
ATOM 2444 O O . THR A 1 320 ? 21.005 14.141 -12.290 1.00 94.56 320 THR A O 1
ATOM 2447 N N . ALA A 1 321 ? 22.491 15.805 -12.517 1.00 95.06 321 ALA A N 1
ATOM 2448 C CA . ALA A 1 321 ? 21.544 16.707 -13.176 1.00 95.06 321 ALA A CA 1
ATOM 2449 C C . ALA A 1 321 ? 20.972 16.112 -14.476 1.00 95.06 321 ALA A C 1
ATOM 2451 O O . ALA A 1 321 ? 19.784 16.272 -14.738 1.00 95.06 321 ALA A O 1
ATOM 2452 N N . ALA A 1 322 ? 21.789 15.376 -15.241 1.00 95.38 322 ALA A N 1
ATOM 2453 C CA . ALA A 1 322 ? 21.352 14.691 -16.456 1.00 95.38 322 ALA A CA 1
ATOM 2454 C C . ALA A 1 322 ? 20.303 13.614 -16.150 1.00 95.38 322 ALA A C 1
ATOM 2456 O O . ALA A 1 322 ? 19.223 13.628 -16.731 1.00 95.38 322 ALA A O 1
ATOM 2457 N N . THR A 1 323 ? 20.560 12.748 -15.164 1.00 94.50 323 THR A N 1
ATOM 2458 C CA . THR A 1 323 ? 19.598 11.701 -14.782 1.00 94.50 323 THR A CA 1
ATOM 2459 C C . THR A 1 323 ? 18.290 12.279 -14.240 1.00 94.50 323 THR A C 1
ATOM 2461 O O . THR A 1 323 ? 17.212 11.783 -14.558 1.00 94.50 323 THR A O 1
ATOM 2464 N N . ARG A 1 324 ? 18.349 13.385 -13.483 1.00 95.50 324 ARG A N 1
ATOM 2465 C CA . ARG A 1 324 ? 17.137 14.080 -13.029 1.00 95.50 324 ARG A CA 1
ATOM 2466 C C . ARG A 1 324 ? 16.359 14.708 -14.184 1.00 95.50 324 ARG A C 1
ATOM 2468 O O . ARG A 1 324 ? 15.133 14.635 -14.194 1.00 95.50 324 ARG A O 1
ATOM 2475 N N . ALA A 1 325 ? 17.051 15.273 -15.173 1.00 96.12 325 ALA A N 1
ATOM 2476 C CA . ALA A 1 325 ? 16.419 15.792 -16.383 1.00 96.12 325 ALA A CA 1
ATOM 2477 C C . ALA A 1 325 ? 15.746 14.676 -17.201 1.00 96.12 325 ALA A C 1
ATOM 2479 O O . ALA A 1 325 ? 14.620 14.864 -17.658 1.00 96.12 325 ALA A O 1
ATOM 2480 N N . ALA A 1 326 ? 16.380 13.504 -17.316 1.00 97.19 326 ALA A N 1
ATOM 2481 C CA . ALA A 1 326 ? 15.810 12.341 -17.996 1.00 97.19 326 ALA A CA 1
ATOM 2482 C C . ALA A 1 326 ? 14.531 11.839 -17.301 1.00 97.19 326 ALA A C 1
ATOM 2484 O O . ALA A 1 326 ? 13.499 11.654 -17.949 1.00 97.19 326 ALA A O 1
ATOM 2485 N N . VAL A 1 327 ? 14.538 11.726 -15.967 1.00 97.31 327 VAL A N 1
ATOM 2486 C CA . VAL A 1 327 ? 13.330 11.403 -15.183 1.00 97.31 327 VAL A CA 1
ATOM 2487 C C . VAL A 1 327 ? 12.242 12.465 -15.373 1.00 97.31 327 VAL A C 1
ATOM 2489 O O . VAL A 1 327 ? 11.078 12.132 -15.602 1.00 97.31 327 VAL A O 1
ATOM 2492 N N . ALA A 1 328 ? 12.607 13.749 -15.335 1.00 96.00 328 ALA A N 1
ATOM 2493 C CA . ALA A 1 328 ? 11.677 14.857 -15.547 1.00 96.00 328 ALA A CA 1
ATOM 2494 C C . ALA A 1 328 ? 11.105 14.912 -16.976 1.00 96.00 328 ALA A C 1
ATOM 2496 O O . ALA A 1 328 ? 10.092 15.582 -17.195 1.00 96.00 328 ALA A O 1
ATOM 2497 N N . ALA A 1 329 ? 11.709 14.214 -17.943 1.00 97.12 329 ALA A N 1
ATOM 2498 C CA . ALA A 1 329 ? 11.231 14.106 -19.320 1.00 97.12 329 ALA A CA 1
ATOM 2499 C C . ALA A 1 329 ? 10.202 12.976 -19.530 1.00 97.12 329 ALA A C 1
ATOM 2501 O O . ALA A 1 329 ? 9.536 12.951 -20.565 1.00 97.12 329 ALA A O 1
ATOM 2502 N N . LEU A 1 330 ? 10.001 12.074 -18.561 1.00 97.88 330 LEU A N 1
ATOM 2503 C CA . LEU A 1 330 ? 8.984 11.020 -18.653 1.00 97.88 330 LEU A CA 1
ATOM 2504 C C . LEU A 1 330 ? 7.562 11.612 -18.741 1.00 97.88 330 LEU A C 1
ATOM 2506 O O . LEU A 1 330 ? 7.211 12.559 -18.028 1.00 97.88 330 LEU A O 1
ATOM 2510 N N . ARG A 1 331 ? 6.721 11.061 -19.626 1.00 95.88 331 ARG A N 1
ATOM 2511 C CA . ARG A 1 331 ? 5.348 11.530 -19.891 1.00 95.88 331 ARG A CA 1
ATOM 2512 C C . ARG A 1 331 ? 4.381 10.340 -20.041 1.00 95.88 331 ARG A C 1
ATOM 2514 O O . ARG A 1 331 ? 4.353 9.746 -21.114 1.00 95.88 331 ARG A O 1
ATOM 2521 N N . PRO A 1 332 ? 3.580 10.012 -19.012 1.00 96.81 332 PRO A N 1
ATOM 2522 C CA . PRO A 1 332 ? 3.754 10.415 -17.614 1.00 96.81 332 PRO A CA 1
ATOM 2523 C C . PRO A 1 332 ? 4.918 9.659 -16.949 1.00 96.81 332 PRO A C 1
ATOM 2525 O O . PRO A 1 332 ? 5.386 8.653 -17.471 1.00 96.81 332 PRO A O 1
ATOM 2528 N N . ALA A 1 333 ? 5.392 10.128 -15.794 1.00 97.88 333 ALA A N 1
ATOM 2529 C CA . ALA A 1 333 ? 6.341 9.375 -14.973 1.00 97.88 333 ALA A CA 1
ATOM 2530 C C . ALA A 1 333 ? 5.596 8.311 -14.154 1.00 97.88 333 ALA A C 1
ATOM 2532 O O . ALA A 1 333 ? 4.686 8.657 -13.402 1.00 97.88 333 ALA A O 1
ATOM 2533 N N . THR A 1 334 ? 5.985 7.043 -14.287 1.00 98.69 334 THR A N 1
ATOM 2534 C CA . THR A 1 334 ? 5.405 5.927 -13.521 1.00 98.69 334 THR A CA 1
ATOM 2535 C C . THR A 1 334 ? 6.287 5.568 -12.328 1.00 98.69 334 THR A C 1
ATOM 2537 O O . THR A 1 334 ? 7.507 5.750 -12.368 1.00 98.69 334 THR A O 1
ATOM 2540 N N . LEU A 1 335 ? 5.686 5.055 -11.253 1.00 98.50 335 LEU A N 1
ATOM 2541 C CA . LEU A 1 335 ? 6.423 4.678 -10.045 1.00 98.50 335 LEU A CA 1
ATOM 2542 C C . LEU A 1 335 ? 7.582 3.694 -10.313 1.00 98.50 335 LEU A C 1
ATOM 2544 O O . LEU A 1 335 ? 8.692 4.013 -9.878 1.00 98.50 335 LEU A O 1
ATOM 2548 N N . PRO A 1 336 ? 7.407 2.567 -11.041 1.00 98.56 336 PRO A N 1
ATOM 2549 C CA . PRO A 1 336 ? 8.519 1.656 -11.302 1.00 98.56 336 PRO A CA 1
ATOM 2550 C C . PRO A 1 336 ? 9.677 2.334 -12.042 1.00 98.56 336 PRO A C 1
ATOM 2552 O O . PRO A 1 336 ? 10.834 2.092 -11.706 1.00 98.56 336 PRO A O 1
ATOM 2555 N N . ALA A 1 337 ? 9.395 3.225 -13.003 1.00 98.69 337 ALA A N 1
ATOM 2556 C CA . ALA A 1 337 ? 10.433 3.929 -13.760 1.00 98.69 337 ALA A CA 1
ATOM 2557 C C . ALA A 1 337 ? 11.280 4.835 -12.869 1.00 98.69 337 ALA A C 1
ATOM 2559 O O . ALA A 1 337 ? 12.509 4.801 -12.949 1.00 98.69 337 ALA A O 1
ATOM 2560 N N . VAL A 1 338 ? 10.636 5.610 -11.996 1.00 98.62 338 VAL A N 1
ATOM 2561 C CA . VAL A 1 338 ? 11.339 6.532 -11.100 1.00 98.62 338 VAL A CA 1
ATOM 2562 C C . VAL A 1 338 ? 12.041 5.780 -9.968 1.00 98.62 338 VAL A C 1
ATOM 2564 O O . VAL A 1 338 ? 13.181 6.105 -9.641 1.00 98.62 338 VAL A O 1
ATOM 2567 N N . HIS A 1 339 ? 11.416 4.738 -9.412 1.00 98.56 339 HIS A N 1
ATOM 2568 C CA . HIS A 1 339 ? 12.029 3.904 -8.379 1.00 98.56 339 HIS A CA 1
ATOM 2569 C C . HIS A 1 339 ? 13.268 3.171 -8.908 1.00 98.56 339 HIS A C 1
ATOM 2571 O O . HIS A 1 339 ? 14.321 3.199 -8.273 1.00 98.56 339 HIS A O 1
ATOM 2577 N N . ALA A 1 340 ? 13.181 2.543 -10.086 1.00 98.62 340 ALA A N 1
ATOM 2578 C CA . ALA A 1 340 ? 14.327 1.890 -10.717 1.00 98.62 340 ALA A CA 1
ATOM 2579 C C . ALA A 1 340 ? 15.463 2.885 -11.000 1.00 98.62 340 ALA A C 1
ATOM 2581 O O . ALA A 1 340 ? 16.631 2.564 -10.777 1.00 98.62 340 ALA A O 1
ATOM 2582 N N . CYS A 1 341 ? 15.128 4.110 -11.423 1.00 98.44 341 CYS A N 1
ATOM 2583 C CA . CYS A 1 341 ? 16.109 5.171 -11.634 1.00 98.44 341 CYS A CA 1
ATOM 2584 C C . CYS A 1 341 ? 16.827 5.553 -10.331 1.00 98.44 341 CYS A C 1
ATOM 2586 O O . CYS A 1 341 ? 18.055 5.604 -10.307 1.00 98.44 341 CYS A O 1
ATOM 2588 N N . ALA A 1 342 ? 16.089 5.744 -9.231 1.00 97.94 342 ALA A N 1
ATOM 2589 C CA . ALA A 1 342 ? 16.674 6.035 -7.921 1.00 97.94 342 ALA A CA 1
ATOM 2590 C C . ALA A 1 342 ? 17.637 4.922 -7.471 1.00 97.94 342 ALA A C 1
ATOM 2592 O O . ALA A 1 342 ? 18.765 5.202 -7.059 1.00 97.94 342 ALA A O 1
ATOM 2593 N N . CYS A 1 343 ? 17.245 3.653 -7.636 1.00 98.06 343 CYS A N 1
ATOM 2594 C CA . CYS A 1 343 ? 18.131 2.528 -7.342 1.00 98.06 343 CYS A CA 1
ATOM 2595 C C . CYS A 1 343 ? 19.396 2.531 -8.214 1.00 98.06 343 CYS A C 1
ATOM 2597 O O . CYS A 1 343 ? 20.485 2.262 -7.704 1.00 98.06 343 CYS A O 1
ATOM 2599 N N . ALA A 1 344 ? 19.277 2.848 -9.508 1.00 97.19 344 ALA A N 1
ATOM 2600 C CA . ALA A 1 344 ? 20.421 2.934 -10.414 1.00 97.19 344 ALA A CA 1
ATOM 2601 C C . ALA A 1 344 ? 21.366 4.094 -10.043 1.00 97.19 344 ALA A C 1
ATOM 2603 O O . ALA A 1 344 ? 22.582 3.903 -10.017 1.00 97.19 344 ALA A O 1
ATOM 2604 N N . MET A 1 345 ? 20.826 5.267 -9.684 1.00 94.75 345 MET A N 1
ATOM 2605 C CA . MET A 1 345 ? 21.596 6.446 -9.253 1.00 94.75 345 MET A CA 1
ATOM 2606 C C . MET A 1 345 ? 22.449 6.181 -8.008 1.00 94.75 345 MET A C 1
ATOM 2608 O O . MET A 1 345 ? 23.537 6.737 -7.880 1.00 94.75 345 MET A O 1
ATOM 2612 N N . TRP A 1 346 ? 21.963 5.343 -7.093 1.00 94.94 346 TRP A N 1
ATOM 2613 C CA . TRP A 1 346 ? 22.677 4.962 -5.871 1.00 94.94 346 TRP A CA 1
ATOM 2614 C C . TRP A 1 346 ? 23.494 3.678 -6.012 1.00 94.94 346 TRP A C 1
ATOM 2616 O O . TRP A 1 346 ? 23.958 3.133 -5.012 1.00 94.94 346 TRP A O 1
ATOM 2626 N N . ALA A 1 347 ? 23.663 3.185 -7.243 1.00 95.06 347 ALA A N 1
ATOM 2627 C CA . ALA A 1 347 ? 24.399 1.963 -7.544 1.00 95.06 347 ALA A CA 1
ATOM 2628 C C . ALA A 1 347 ? 23.937 0.757 -6.698 1.00 95.06 347 ALA A C 1
ATOM 2630 O O . ALA A 1 347 ? 24.750 -0.083 -6.308 1.00 95.06 347 ALA A O 1
ATOM 2631 N N . LEU A 1 348 ? 22.635 0.671 -6.395 1.00 96.81 348 LEU A N 1
ATOM 2632 C CA . LEU A 1 348 ? 22.083 -0.443 -5.627 1.00 96.81 348 LEU A CA 1
ATOM 2633 C C . LEU A 1 348 ? 22.114 -1.730 -6.463 1.00 96.81 348 LEU A C 1
ATOM 2635 O O . LEU A 1 348 ? 21.841 -1.684 -7.666 1.00 96.81 348 LEU A O 1
ATOM 2639 N N . PRO A 1 349 ? 22.376 -2.901 -5.859 1.00 96.38 349 PRO A N 1
ATOM 2640 C CA . PRO A 1 349 ? 22.203 -4.174 -6.547 1.00 96.38 349 PRO A CA 1
ATOM 2641 C C . PRO A 1 349 ? 20.759 -4.337 -7.044 1.00 96.38 349 PRO A C 1
ATOM 2643 O O . PRO A 1 349 ? 19.816 -4.135 -6.276 1.00 96.38 349 PRO A O 1
ATOM 2646 N N . ARG A 1 350 ? 20.579 -4.758 -8.306 1.00 96.69 350 ARG A N 1
ATOM 2647 C CA . ARG A 1 350 ? 19.254 -4.910 -8.946 1.00 96.69 350 ARG A CA 1
ATOM 2648 C C . ARG A 1 350 ? 18.276 -5.719 -8.095 1.00 96.69 350 ARG A C 1
ATOM 2650 O O . ARG A 1 350 ? 17.155 -5.283 -7.880 1.00 96.69 350 ARG A O 1
ATOM 2657 N N . GLU A 1 351 ? 18.710 -6.880 -7.602 1.00 95.88 351 GLU A N 1
ATOM 2658 C CA . GLU A 1 351 ? 17.864 -7.779 -6.802 1.00 95.88 351 GLU A CA 1
ATOM 2659 C C . GLU A 1 351 ? 17.430 -7.137 -5.478 1.00 95.88 351 GLU A C 1
ATOM 2661 O O . GLU A 1 351 ? 16.296 -7.320 -5.048 1.00 95.88 351 GLU A O 1
ATOM 2666 N N . ALA A 1 352 ? 18.302 -6.339 -4.852 1.00 96.75 352 ALA A N 1
ATOM 2667 C CA . ALA A 1 352 ? 17.970 -5.636 -3.619 1.00 96.75 352 ALA A CA 1
ATOM 2668 C C . ALA A 1 352 ? 16.968 -4.500 -3.881 1.00 96.75 352 ALA A C 1
ATOM 2670 O O . ALA A 1 352 ? 15.982 -4.376 -3.158 1.00 96.75 352 ALA A O 1
ATOM 2671 N N . GLY A 1 353 ? 17.175 -3.721 -4.950 1.00 97.94 353 GLY A N 1
ATOM 2672 C CA . GLY A 1 353 ? 16.244 -2.670 -5.370 1.00 97.94 353 GLY A CA 1
ATOM 2673 C C . GLY A 1 353 ? 14.870 -3.214 -5.770 1.00 97.94 353 GLY A C 1
ATOM 2674 O O . GLY A 1 353 ? 13.852 -2.660 -5.362 1.00 97.94 353 GLY A O 1
ATOM 2675 N N . LEU A 1 354 ? 14.830 -4.332 -6.502 1.00 98.25 354 LEU A N 1
ATOM 2676 C CA . LEU A 1 354 ? 13.576 -4.997 -6.853 1.00 98.25 354 LEU A CA 1
ATOM 2677 C C . LEU A 1 354 ? 12.886 -5.582 -5.613 1.00 98.25 354 LEU A C 1
ATOM 2679 O O . LEU A 1 354 ? 11.675 -5.447 -5.466 1.00 98.25 354 LEU A O 1
ATOM 2683 N N . GLY A 1 355 ? 13.648 -6.196 -4.704 1.00 97.62 355 GLY A N 1
ATOM 2684 C CA . GLY A 1 355 ? 13.127 -6.699 -3.434 1.00 97.62 355 GLY A CA 1
ATOM 2685 C C . GLY A 1 355 ? 12.473 -5.598 -2.597 1.00 97.62 355 GLY A C 1
ATOM 2686 O O . GLY A 1 355 ? 11.358 -5.789 -2.121 1.00 97.62 355 GLY A O 1
ATOM 2687 N N . ALA A 1 356 ? 13.120 -4.434 -2.484 1.00 97.69 356 ALA A N 1
ATOM 2688 C CA . ALA A 1 356 ? 12.567 -3.247 -1.827 1.00 97.69 356 ALA A CA 1
ATOM 2689 C C . ALA A 1 356 ? 11.259 -2.771 -2.482 1.00 97.69 356 ALA A C 1
ATOM 2691 O O . ALA A 1 356 ? 10.262 -2.560 -1.794 1.00 97.69 356 ALA A O 1
ATOM 2692 N N . TYR A 1 357 ? 11.240 -2.683 -3.816 1.00 98.38 357 TYR A N 1
ATOM 2693 C CA . TYR A 1 357 ? 10.054 -2.292 -4.582 1.00 98.38 357 TYR A CA 1
ATOM 2694 C C . TYR A 1 357 ? 8.856 -3.215 -4.308 1.00 98.38 357 TYR A C 1
ATOM 2696 O O . TYR A 1 357 ? 7.773 -2.761 -3.937 1.00 98.38 357 TYR A O 1
ATOM 2704 N N . VAL A 1 358 ? 9.063 -4.527 -4.451 1.00 98.00 358 VAL A N 1
ATOM 2705 C CA . VAL A 1 358 ? 8.002 -5.529 -4.270 1.00 98.00 358 VAL A CA 1
ATOM 2706 C C . VAL A 1 358 ? 7.568 -5.614 -2.805 1.00 98.00 358 VAL A C 1
ATOM 2708 O O . VAL A 1 358 ? 6.380 -5.760 -2.527 1.00 98.00 358 VAL A O 1
ATOM 2711 N N . PHE A 1 359 ? 8.499 -5.501 -1.855 1.00 97.44 359 PHE A N 1
ATOM 2712 C CA . PHE A 1 359 ? 8.159 -5.526 -0.434 1.00 97.44 359 PHE A CA 1
ATOM 2713 C C . PHE A 1 359 ? 7.334 -4.306 -0.015 1.00 97.44 359 PHE A C 1
ATOM 2715 O O . PHE A 1 359 ? 6.346 -4.471 0.695 1.00 97.44 359 PHE A O 1
ATOM 2722 N N . SER A 1 360 ? 7.673 -3.110 -0.508 1.00 97.06 360 SER A N 1
ATOM 2723 C CA . SER A 1 360 ? 6.881 -1.899 -0.258 1.00 97.06 360 SER A CA 1
ATOM 2724 C C . SER A 1 360 ? 5.439 -2.051 -0.761 1.00 97.06 360 SER A C 1
ATOM 2726 O O . SER A 1 360 ? 4.490 -1.688 -0.066 1.00 97.06 360 SER A O 1
ATOM 2728 N N . TRP A 1 361 ? 5.257 -2.675 -1.931 1.00 97.38 361 TRP A N 1
ATOM 2729 C CA . TRP A 1 361 ? 3.930 -3.022 -2.441 1.00 97.38 361 TRP A CA 1
ATOM 2730 C C . TRP A 1 361 ? 3.186 -3.996 -1.512 1.00 97.38 361 TRP A C 1
ATOM 2732 O O . TRP A 1 361 ? 2.038 -3.742 -1.155 1.00 97.38 361 TRP A O 1
ATOM 2742 N N . LEU A 1 362 ? 3.836 -5.076 -1.062 1.00 97.44 362 LEU A N 1
ATOM 2743 C CA . LEU A 1 362 ? 3.223 -6.048 -0.144 1.00 97.44 362 LEU A CA 1
ATOM 2744 C C . LEU A 1 362 ? 2.800 -5.424 1.186 1.00 97.44 362 LEU A C 1
ATOM 2746 O O . LEU A 1 362 ? 1.695 -5.685 1.664 1.00 97.44 362 LEU A O 1
ATOM 2750 N N . GLU A 1 363 ? 3.668 -4.605 1.777 1.00 96.81 363 GLU A N 1
ATOM 2751 C CA . GLU A 1 363 ? 3.380 -3.905 3.027 1.00 96.81 363 GLU A CA 1
ATOM 2752 C C . GLU A 1 363 ? 2.166 -2.986 2.873 1.00 96.81 363 GLU A C 1
ATOM 2754 O O . GLU A 1 363 ? 1.283 -2.987 3.733 1.00 96.81 363 GLU A O 1
ATOM 2759 N N . ASN A 1 364 ? 2.058 -2.287 1.739 1.00 96.56 364 ASN A N 1
ATOM 2760 C CA . ASN A 1 364 ? 0.891 -1.470 1.431 1.00 96.56 364 ASN A CA 1
ATOM 2761 C C . ASN A 1 364 ? -0.395 -2.304 1.308 1.00 96.56 364 ASN A C 1
ATOM 2763 O O . ASN A 1 364 ? -1.404 -1.949 1.919 1.00 96.56 364 ASN A O 1
ATOM 2767 N N . GLN A 1 365 ? -0.362 -3.433 0.589 1.00 97.50 365 GLN A N 1
ATOM 2768 C CA . GLN A 1 365 ? -1.540 -4.298 0.434 1.00 97.50 365 GLN A CA 1
ATOM 2769 C C . GLN A 1 365 ? -2.008 -4.878 1.774 1.00 97.50 365 GLN A C 1
ATOM 2771 O O . GLN A 1 365 ? -3.205 -4.887 2.066 1.00 97.50 365 GLN A O 1
ATOM 2776 N N . VAL A 1 366 ? -1.075 -5.311 2.625 1.00 97.38 366 VAL A N 1
ATOM 2777 C CA . VAL A 1 366 ? -1.402 -5.808 3.968 1.00 97.38 366 VAL A CA 1
ATOM 2778 C C . VAL A 1 366 ? -1.945 -4.685 4.856 1.00 97.38 366 VAL A C 1
ATOM 2780 O O . VAL A 1 366 ? -2.937 -4.885 5.559 1.00 97.38 366 VAL A O 1
ATOM 2783 N N . ALA A 1 367 ? -1.360 -3.487 4.800 1.00 95.31 367 ALA A N 1
ATOM 2784 C CA . ALA A 1 367 ? -1.848 -2.337 5.555 1.00 95.31 367 ALA A CA 1
ATOM 2785 C C . ALA A 1 367 ? -3.258 -1.906 5.116 1.00 95.31 367 ALA A C 1
ATOM 2787 O O . ALA A 1 367 ? -4.078 -1.536 5.962 1.00 95.31 367 ALA A O 1
ATOM 2788 N N . ALA A 1 368 ? -3.560 -1.968 3.817 1.00 95.31 368 ALA A N 1
ATOM 2789 C CA . ALA A 1 368 ? -4.900 -1.727 3.294 1.00 95.31 368 ALA A CA 1
ATOM 2790 C C . ALA A 1 368 ? -5.888 -2.803 3.777 1.00 95.31 368 ALA A C 1
ATOM 2792 O O . ALA A 1 368 ? -6.974 -2.468 4.251 1.00 95.31 368 ALA A O 1
ATOM 2793 N N . ALA A 1 369 ? -5.489 -4.078 3.763 1.00 96.31 369 ALA A N 1
ATOM 2794 C CA . ALA A 1 369 ? -6.329 -5.180 4.228 1.00 96.31 369 ALA A CA 1
ATOM 2795 C C . ALA A 1 369 ? -6.650 -5.113 5.726 1.00 96.31 369 ALA A C 1
ATOM 2797 O O . ALA A 1 369 ? -7.791 -5.343 6.115 1.00 96.31 369 ALA A O 1
ATOM 2798 N N . ILE A 1 370 ? -5.682 -4.739 6.570 1.00 94.94 370 ILE A N 1
ATOM 2799 C CA . ILE A 1 370 ? -5.916 -4.532 8.010 1.00 94.94 370 ILE A CA 1
ATOM 2800 C C . ILE A 1 370 ? -7.029 -3.506 8.245 1.00 94.94 370 ILE A C 1
ATOM 2802 O O . ILE A 1 370 ? -7.867 -3.690 9.125 1.00 94.94 370 ILE A O 1
ATOM 2806 N N . LYS A 1 371 ? -7.062 -2.443 7.436 1.00 90.44 371 LYS A N 1
ATOM 2807 C CA . LYS A 1 371 ? -8.081 -1.391 7.531 1.00 90.44 371 LYS A CA 1
ATOM 2808 C C . LYS A 1 371 ? -9.430 -1.824 6.952 1.00 90.44 371 LYS A C 1
ATOM 2810 O O . LYS A 1 371 ? -10.456 -1.422 7.489 1.00 90.44 371 LYS A O 1
ATOM 2815 N N . GLY A 1 372 ? -9.428 -2.598 5.865 1.00 91.38 372 GLY A N 1
ATOM 2816 C CA . GLY A 1 372 ? -10.643 -2.963 5.130 1.00 91.38 372 GLY A CA 1
ATOM 2817 C C . GLY A 1 372 ? -11.354 -4.242 5.601 1.00 91.38 372 GLY A C 1
ATOM 2818 O O . GLY A 1 372 ? -12.576 -4.303 5.527 1.00 91.38 372 GLY A O 1
ATOM 2819 N N . VAL A 1 373 ? -10.619 -5.257 6.076 1.00 90.69 373 VAL A N 1
ATOM 2820 C CA . VAL A 1 373 ? -11.101 -6.642 6.330 1.00 90.69 373 VAL A CA 1
ATOM 2821 C C . VAL A 1 373 ? -11.265 -6.939 7.839 1.00 90.69 373 VAL A C 1
ATOM 2823 O O . VAL A 1 373 ? -11.220 -8.078 8.288 1.00 90.69 373 VAL A O 1
ATOM 2826 N N . PRO A 1 374 ? -11.545 -5.916 8.655 1.00 84.94 374 PRO A N 1
ATOM 2827 C CA . PRO A 1 374 ? -11.329 -5.905 10.118 1.00 84.94 374 PRO A CA 1
ATOM 2828 C C . PRO A 1 374 ? -10.239 -6.833 10.703 1.00 84.94 374 PRO A C 1
ATOM 2830 O O . PRO A 1 374 ? -10.454 -7.482 11.730 1.00 84.94 374 PRO A O 1
ATOM 2833 N N . LEU A 1 375 ? -9.052 -6.915 10.088 1.00 90.94 375 LEU A N 1
ATOM 2834 C CA . LEU A 1 375 ? -7.992 -7.812 10.570 1.00 90.94 375 LEU A CA 1
ATOM 2835 C C . LEU A 1 375 ? -7.190 -7.182 11.713 1.00 90.94 375 LEU A C 1
ATOM 2837 O O . LEU A 1 375 ? -6.885 -5.992 11.714 1.00 90.94 375 LEU A O 1
ATOM 2841 N N . GLY A 1 376 ? -6.783 -8.008 12.677 1.00 89.44 376 GLY A N 1
ATOM 2842 C CA . GLY A 1 376 ? -5.866 -7.587 13.735 1.00 89.44 376 GLY A CA 1
ATOM 2843 C C . GLY A 1 376 ? -4.427 -7.410 13.233 1.00 89.44 376 GLY A C 1
ATOM 2844 O O . GLY A 1 376 ? -4.009 -8.024 12.253 1.00 89.44 376 GLY A O 1
ATOM 2845 N N . GLN A 1 377 ? -3.621 -6.639 13.968 1.00 92.25 377 GLN A N 1
ATOM 2846 C CA . GLN A 1 377 ? -2.210 -6.391 13.625 1.00 92.25 377 GLN A CA 1
ATOM 2847 C C . GLN A 1 377 ? -1.389 -7.684 13.498 1.00 92.25 377 GLN A C 1
ATOM 2849 O O . GLN A 1 377 ? -0.563 -7.814 12.597 1.00 92.25 377 GLN A O 1
ATOM 2854 N N . MET A 1 378 ? -1.661 -8.679 14.349 1.00 95.25 378 MET A N 1
ATOM 2855 C CA . MET A 1 378 ? -0.980 -9.975 14.279 1.00 95.25 378 MET A CA 1
ATOM 2856 C C . MET A 1 378 ? -1.293 -10.762 13.006 1.00 95.25 378 MET A C 1
ATOM 2858 O O . MET A 1 378 ? -0.403 -11.433 12.489 1.00 95.25 378 MET A O 1
ATOM 2862 N N . ALA A 1 379 ? -2.516 -10.660 12.478 1.00 95.75 379 ALA A N 1
ATOM 2863 C CA . ALA A 1 379 ? -2.857 -11.253 11.186 1.00 95.75 379 ALA A CA 1
ATOM 2864 C C . ALA A 1 379 ? -2.034 -10.599 10.066 1.00 95.75 379 ALA A C 1
ATOM 2866 O O . ALA A 1 379 ? -1.445 -11.293 9.243 1.00 95.75 379 ALA A O 1
ATOM 2867 N N . GLY A 1 380 ? -1.892 -9.269 10.100 1.00 97.00 380 GLY A N 1
ATOM 2868 C CA . GLY A 1 380 ? -1.007 -8.541 9.188 1.00 97.00 380 GLY A CA 1
ATOM 2869 C C . GLY A 1 380 ? 0.437 -9.050 9.214 1.00 97.00 380 GLY A C 1
ATOM 2870 O O . GLY A 1 380 ? 1.009 -9.340 8.166 1.00 97.00 380 GLY A O 1
ATOM 2871 N N . GLN A 1 381 ? 1.011 -9.233 10.407 1.00 97.75 381 GLN A N 1
ATOM 2872 C CA . GLN A 1 381 ? 2.383 -9.736 10.551 1.00 97.75 381 GLN A CA 1
ATOM 2873 C C . GLN A 1 381 ? 2.545 -11.173 10.034 1.00 97.75 381 GLN A C 1
ATOM 2875 O O . GLN A 1 381 ? 3.505 -11.456 9.320 1.00 97.75 381 GLN A O 1
ATOM 2880 N N . ARG A 1 382 ? 1.588 -12.070 10.311 1.00 98.25 382 ARG A N 1
ATOM 2881 C CA . ARG A 1 382 ? 1.606 -13.440 9.767 1.00 98.25 382 ARG A CA 1
ATOM 2882 C C . ARG A 1 382 ? 1.532 -13.458 8.243 1.00 98.25 382 ARG A C 1
ATOM 2884 O O . ARG A 1 382 ? 2.279 -14.200 7.605 1.00 98.25 382 ARG A O 1
ATOM 2891 N N . MET A 1 383 ? 0.670 -12.626 7.657 1.00 97.94 383 MET A N 1
ATOM 2892 C CA . MET A 1 383 ? 0.583 -12.491 6.203 1.00 97.94 383 MET A CA 1
ATOM 2893 C C . MET A 1 383 ? 1.903 -11.982 5.614 1.00 97.94 383 MET A C 1
ATOM 2895 O O . MET A 1 383 ? 2.390 -12.562 4.648 1.00 97.94 383 MET A O 1
ATOM 2899 N N . LEU A 1 384 ? 2.529 -10.960 6.209 1.00 97.62 384 LEU A N 1
ATOM 2900 C CA . LEU A 1 384 ? 3.826 -10.452 5.744 1.00 97.62 384 LEU A CA 1
ATOM 2901 C C . LEU A 1 384 ? 4.940 -11.497 5.841 1.00 97.62 384 LEU A C 1
ATOM 2903 O O . LEU A 1 384 ? 5.705 -11.645 4.890 1.00 97.62 384 LEU A O 1
ATOM 2907 N N . GLU A 1 385 ? 5.018 -12.248 6.942 1.00 97.81 385 GLU A N 1
ATOM 2908 C CA . GLU A 1 385 ? 5.966 -13.360 7.109 1.00 97.81 385 GLU A CA 1
ATOM 2909 C C . GLU A 1 385 ? 5.825 -14.369 5.957 1.00 97.81 385 GLU A C 1
ATOM 2911 O O . GLU A 1 385 ? 6.807 -14.728 5.298 1.00 97.81 385 GLU A O 1
ATOM 2916 N N . ARG A 1 386 ? 4.580 -14.764 5.662 1.00 97.19 386 ARG A N 1
ATOM 2917 C CA . ARG A 1 386 ? 4.248 -15.712 4.597 1.00 97.19 386 ARG A CA 1
ATOM 2918 C C . ARG A 1 386 ? 4.587 -15.174 3.206 1.00 97.19 386 ARG A C 1
ATOM 2920 O O . ARG A 1 386 ? 5.251 -15.866 2.435 1.00 97.19 386 ARG A O 1
ATOM 2927 N N . LEU A 1 387 ? 4.168 -13.951 2.893 1.00 97.19 387 LEU A N 1
ATOM 2928 C CA . LEU A 1 387 ? 4.402 -13.310 1.596 1.00 97.19 387 LEU A CA 1
ATOM 2929 C C . LEU A 1 387 ? 5.903 -13.087 1.348 1.00 97.19 387 LEU A C 1
ATOM 2931 O O . LEU A 1 387 ? 6.408 -13.362 0.257 1.00 97.19 387 LEU A O 1
ATOM 2935 N N . ARG A 1 388 ? 6.650 -12.676 2.383 1.00 96.38 388 ARG A N 1
ATOM 2936 C CA . ARG A 1 388 ? 8.109 -12.491 2.337 1.00 96.38 388 ARG A CA 1
ATOM 2937 C C . ARG A 1 388 ? 8.849 -13.795 2.049 1.00 96.38 388 ARG A C 1
ATOM 2939 O O . ARG A 1 388 ? 9.843 -13.773 1.327 1.00 96.38 388 ARG A O 1
ATOM 2946 N N . ALA A 1 389 ? 8.369 -14.932 2.552 1.00 95.75 389 ALA A N 1
ATOM 2947 C CA . ALA A 1 389 ? 8.967 -16.230 2.239 1.00 95.75 389 ALA A CA 1
ATOM 2948 C C . ALA A 1 389 ? 8.876 -16.582 0.737 1.00 95.75 389 ALA A C 1
ATOM 2950 O O . ALA A 1 389 ? 9.732 -17.301 0.223 1.00 95.75 389 ALA A O 1
ATOM 2951 N N . GLY A 1 390 ? 7.875 -16.052 0.021 1.00 93.94 390 GLY A N 1
ATOM 2952 C CA . GLY A 1 390 ? 7.696 -16.245 -1.423 1.00 93.94 390 GLY A CA 1
ATOM 2953 C C . GLY A 1 390 ? 8.521 -15.306 -2.313 1.00 93.94 390 GLY A C 1
ATOM 2954 O O . GLY A 1 390 ? 8.701 -15.595 -3.499 1.00 93.94 390 GLY A O 1
ATOM 2955 N N . LEU A 1 391 ? 9.060 -14.209 -1.765 1.00 95.31 391 LEU A N 1
ATOM 2956 C CA . LEU A 1 391 ? 9.765 -13.177 -2.537 1.00 95.31 391 LEU A CA 1
ATOM 2957 C C . LEU A 1 391 ? 10.902 -13.719 -3.416 1.00 95.31 391 LEU A C 1
ATOM 2959 O O . LEU A 1 391 ? 10.937 -13.365 -4.593 1.00 95.31 391 LEU A O 1
ATOM 2963 N N . PRO A 1 392 ? 11.806 -14.594 -2.930 1.00 95.81 392 PRO A N 1
ATOM 2964 C CA . PRO A 1 392 ? 12.914 -15.084 -3.749 1.00 95.81 392 PRO A CA 1
ATOM 2965 C C . PRO A 1 392 ? 12.470 -15.742 -5.062 1.00 95.81 392 PRO A C 1
ATOM 2967 O O . PRO A 1 392 ? 13.112 -15.549 -6.094 1.00 95.81 392 PRO A O 1
ATOM 2970 N N . ALA A 1 393 ? 11.352 -16.477 -5.049 1.00 95.69 393 ALA A N 1
ATOM 2971 C CA . ALA A 1 393 ? 10.804 -17.102 -6.251 1.00 95.69 393 ALA A CA 1
ATOM 2972 C C . ALA A 1 393 ? 10.251 -16.057 -7.233 1.00 95.69 393 ALA A C 1
ATOM 2974 O O . ALA A 1 393 ? 10.498 -16.154 -8.435 1.00 95.69 393 ALA A O 1
ATOM 2975 N N . VAL A 1 394 ? 9.569 -15.029 -6.718 1.00 96.00 394 VAL A N 1
ATOM 2976 C CA . VAL A 1 394 ? 9.051 -13.902 -7.513 1.00 96.00 394 VAL A CA 1
ATOM 2977 C C . VAL A 1 394 ? 10.189 -13.141 -8.193 1.00 96.00 394 VAL A C 1
ATOM 2979 O O . VAL A 1 394 ? 10.127 -12.896 -9.397 1.00 96.00 394 VAL A O 1
ATOM 2982 N N . LEU A 1 395 ? 11.253 -12.811 -7.454 1.00 97.12 395 LEU A N 1
ATOM 2983 C CA . LEU A 1 395 ? 12.414 -12.095 -7.996 1.00 97.12 395 LEU A CA 1
ATOM 2984 C C . LEU A 1 395 ? 13.146 -12.932 -9.059 1.00 97.12 395 LEU A C 1
ATOM 2986 O O . LEU A 1 395 ? 13.507 -12.424 -10.124 1.00 97.12 395 LEU A O 1
ATOM 2990 N N . ALA A 1 396 ? 13.307 -14.236 -8.816 1.00 96.50 396 ALA A N 1
ATOM 2991 C CA . ALA A 1 396 ? 13.924 -15.146 -9.775 1.00 96.50 396 ALA A CA 1
ATOM 2992 C C . ALA A 1 396 ? 13.119 -15.261 -11.083 1.00 96.50 396 ALA A C 1
ATOM 2994 O O . ALA A 1 396 ? 13.719 -15.221 -12.163 1.00 96.50 396 ALA A O 1
ATOM 2995 N N . ASP A 1 397 ? 11.787 -15.368 -11.003 1.00 96.38 397 ASP A N 1
ATOM 2996 C CA . ASP A 1 397 ? 10.909 -15.400 -12.181 1.00 96.38 397 ASP A CA 1
ATOM 2997 C C . ASP A 1 397 ? 10.941 -14.062 -12.933 1.00 96.38 397 ASP A C 1
ATOM 2999 O O . ASP A 1 397 ? 11.133 -14.038 -14.151 1.00 96.38 397 ASP A O 1
ATOM 3003 N N . ALA A 1 398 ? 10.879 -12.939 -12.210 1.00 97.12 398 ALA A N 1
ATOM 3004 C CA . ALA A 1 398 ? 10.989 -11.602 -12.786 1.00 97.12 398 ALA A CA 1
ATOM 3005 C C . ALA A 1 398 ? 12.287 -11.428 -13.589 1.00 97.12 398 ALA A C 1
ATOM 3007 O O . ALA A 1 398 ? 12.265 -10.983 -14.740 1.00 97.12 398 ALA A O 1
ATOM 3008 N N . ARG A 1 399 ? 13.422 -11.859 -13.025 1.00 96.81 399 ARG A N 1
ATOM 3009 C CA . ARG A 1 399 ? 14.719 -11.863 -13.712 1.00 96.81 399 ARG A CA 1
ATOM 3010 C C . ARG A 1 399 ? 14.703 -12.738 -14.966 1.00 96.81 399 ARG A C 1
ATOM 3012 O O . ARG A 1 399 ? 15.172 -12.307 -16.018 1.00 96.81 399 ARG A O 1
ATOM 3019 N N . ALA A 1 400 ? 14.178 -13.960 -14.869 1.00 97.69 400 ALA A N 1
ATOM 3020 C CA . ALA A 1 400 ? 14.128 -14.892 -15.996 1.00 97.69 400 ALA A CA 1
ATOM 3021 C C . ALA A 1 400 ? 13.225 -14.388 -17.136 1.00 97.69 400 ALA A C 1
ATOM 3023 O O . ALA A 1 400 ? 13.496 -14.637 -18.310 1.00 97.69 400 ALA A O 1
ATOM 3024 N N . ARG A 1 401 ? 12.142 -13.680 -16.808 1.00 98.12 401 ARG A N 1
ATOM 3025 C CA . ARG A 1 401 ? 11.240 -13.049 -17.781 1.00 98.12 401 ARG A CA 1
ATOM 3026 C C . ARG A 1 401 ? 11.862 -11.838 -18.457 1.00 98.12 401 ARG A C 1
ATOM 3028 O O . ARG A 1 401 ? 11.763 -11.736 -19.679 1.00 98.12 401 ARG A O 1
ATOM 3035 N N . ALA A 1 402 ? 12.518 -10.970 -17.687 1.00 98.12 402 ALA A N 1
ATOM 3036 C CA . ALA A 1 402 ? 13.210 -9.793 -18.205 1.00 98.12 402 ALA A CA 1
ATOM 3037 C C . ALA A 1 402 ? 14.387 -10.169 -19.121 1.00 98.12 402 ALA A C 1
ATOM 3039 O O . ALA A 1 402 ? 14.612 -9.508 -20.127 1.00 98.12 402 ALA A O 1
ATOM 3040 N N . GLY A 1 403 ? 15.106 -11.252 -18.802 1.00 97.56 403 GLY A N 1
ATOM 3041 C CA . GLY A 1 403 ? 16.247 -11.734 -19.589 1.00 97.56 403 GLY A CA 1
ATOM 3042 C C . GLY A 1 403 ? 15.897 -12.535 -20.850 1.00 97.56 403 GLY A C 1
ATOM 3043 O O . GLY A 1 403 ? 16.804 -12.932 -21.578 1.00 97.56 403 GLY A O 1
ATOM 3044 N N . ALA A 1 404 ? 14.617 -12.813 -21.115 1.00 98.00 404 ALA A N 1
ATOM 3045 C CA . ALA A 1 404 ? 14.198 -13.497 -22.337 1.00 98.00 404 ALA A CA 1
ATOM 3046 C C . ALA A 1 404 ? 14.274 -12.566 -23.564 1.00 98.00 404 ALA A C 1
ATOM 3048 O O . ALA A 1 404 ? 14.258 -11.343 -23.436 1.00 98.00 404 ALA A O 1
ATOM 3049 N N . THR A 1 405 ? 14.336 -13.133 -24.773 1.00 95.62 405 THR A N 1
ATOM 3050 C CA . THR A 1 405 ? 14.341 -12.364 -26.030 1.00 95.62 405 THR A CA 1
ATOM 3051 C C . THR A 1 405 ? 13.220 -12.851 -26.963 1.00 95.62 405 THR A C 1
ATOM 3053 O O . THR A 1 405 ? 13.348 -13.943 -27.518 1.00 95.62 405 THR A O 1
ATOM 3056 N N . PRO A 1 406 ? 12.128 -12.075 -27.147 1.00 95.19 406 PRO A N 1
ATOM 3057 C CA . PRO A 1 406 ? 11.811 -10.826 -26.439 1.00 95.19 406 PRO A CA 1
ATOM 3058 C C . PRO A 1 406 ? 11.502 -11.061 -24.942 1.00 95.19 406 PRO A C 1
ATOM 3060 O O . PRO A 1 406 ? 11.194 -12.197 -24.559 1.00 95.19 406 PRO A O 1
ATOM 3063 N N . PRO A 1 407 ? 11.559 -10.016 -24.089 1.00 97.69 407 PRO A N 1
ATOM 3064 C CA . PRO A 1 407 ? 11.153 -10.129 -22.692 1.00 97.69 407 PRO A CA 1
ATOM 3065 C C . PRO A 1 407 ? 9.722 -10.658 -22.561 1.00 97.69 407 PRO A C 1
ATOM 3067 O O . PRO A 1 407 ? 8.828 -10.273 -23.315 1.00 97.69 407 PRO A O 1
ATOM 3070 N N . ARG A 1 408 ? 9.492 -11.551 -21.593 1.00 97.25 408 ARG A N 1
ATOM 3071 C CA . ARG A 1 408 ? 8.186 -12.198 -21.384 1.00 97.25 408 ARG A CA 1
ATOM 3072 C C . ARG A 1 408 ? 7.354 -11.419 -20.371 1.00 97.25 408 ARG A C 1
ATOM 3074 O O . ARG A 1 408 ? 7.411 -11.722 -19.181 1.00 97.25 408 ARG A O 1
ATOM 3081 N N . LEU A 1 409 ? 6.589 -10.445 -20.855 1.00 97.19 409 LEU A N 1
ATOM 3082 C CA . LEU A 1 409 ? 5.686 -9.622 -20.047 1.00 97.19 409 LEU A CA 1
ATOM 3083 C C . LEU A 1 409 ? 4.229 -10.016 -20.297 1.00 97.19 409 LEU A C 1
ATOM 3085 O O . LEU A 1 409 ? 3.823 -10.164 -21.448 1.00 97.19 409 LEU A O 1
ATOM 3089 N N . ASP A 1 410 ? 3.449 -10.172 -19.230 1.00 93.62 410 ASP A N 1
ATOM 3090 C CA . ASP A 1 410 ? 2.028 -10.519 -19.316 1.00 93.62 410 ASP A CA 1
ATOM 3091 C C . ASP A 1 410 ? 1.239 -9.942 -18.136 1.00 93.62 410 ASP A C 1
ATOM 3093 O O . ASP A 1 410 ? 1.640 -10.111 -16.984 1.00 93.62 410 ASP A O 1
ATOM 3097 N N . THR A 1 411 ? 0.121 -9.280 -18.432 1.00 90.38 411 THR A N 1
ATOM 3098 C CA . THR A 1 411 ? -0.794 -8.670 -17.454 1.00 90.38 411 THR A CA 1
ATOM 3099 C C . THR A 1 411 ? -2.131 -9.399 -17.335 1.00 90.38 411 THR A C 1
ATOM 3101 O O . THR A 1 411 ? -3.051 -8.873 -16.714 1.00 90.38 411 THR A O 1
ATOM 3104 N N . PHE A 1 412 ? -2.278 -10.591 -17.922 1.00 93.56 412 PHE A N 1
ATOM 3105 C CA . PHE A 1 412 ? -3.547 -11.312 -17.946 1.00 93.56 412 PHE A CA 1
ATOM 3106 C C . PHE A 1 412 ? -4.028 -11.726 -16.542 1.00 93.56 412 PHE A C 1
ATOM 3108 O O . PHE A 1 412 ? -3.646 -12.770 -16.006 1.00 93.56 412 PHE A O 1
ATOM 3115 N N . ALA A 1 413 ? -4.918 -10.911 -15.972 1.00 94.44 413 ALA A N 1
ATOM 3116 C CA . ALA A 1 413 ? -5.553 -11.122 -14.674 1.00 94.44 413 ALA A CA 1
ATOM 3117 C C . ALA A 1 413 ? -7.031 -10.663 -14.715 1.00 94.44 413 ALA A C 1
ATOM 3119 O O . ALA A 1 413 ? -7.383 -9.628 -14.150 1.00 94.44 413 ALA A O 1
ATOM 3120 N N . PRO A 1 414 ? -7.932 -11.415 -15.380 1.00 94.81 414 PRO A N 1
ATOM 3121 C CA . PRO A 1 414 ? -9.279 -10.937 -15.713 1.00 94.81 414 PRO A CA 1
ATOM 3122 C C . PRO A 1 414 ? -10.153 -10.622 -14.491 1.00 94.81 414 PRO A C 1
ATOM 3124 O O . PRO A 1 414 ? -10.909 -9.654 -14.511 1.00 94.81 414 PRO A O 1
ATOM 3127 N N . GLN A 1 415 ? -10.048 -11.395 -13.404 1.00 95.69 415 GLN A N 1
ATOM 3128 C CA . GLN A 1 415 ? -10.783 -11.087 -12.173 1.00 95.69 415 GLN A CA 1
ATOM 3129 C C . GLN A 1 415 ? -10.299 -9.768 -11.561 1.00 95.69 415 GLN A C 1
ATOM 3131 O O . GLN A 1 415 ? -11.113 -8.930 -11.188 1.00 95.69 415 GLN A O 1
ATOM 3136 N N . TYR A 1 416 ? -8.984 -9.562 -11.507 1.00 95.75 416 TYR A N 1
ATOM 3137 C CA . TYR A 1 416 ? -8.381 -8.348 -10.967 1.00 95.75 416 TYR A CA 1
ATOM 3138 C C . TYR A 1 416 ? -8.740 -7.106 -11.796 1.00 95.75 416 TYR A C 1
ATOM 3140 O O . TYR A 1 416 ? -9.135 -6.077 -11.247 1.00 95.75 416 TYR A O 1
ATOM 3148 N N . ALA A 1 417 ? -8.697 -7.228 -13.121 1.00 94.38 417 ALA A N 1
ATOM 3149 C CA . ALA A 1 417 ? -9.151 -6.206 -14.057 1.00 94.38 417 ALA A CA 1
ATOM 3150 C C . ALA A 1 417 ? -10.606 -5.787 -13.803 1.00 94.38 417 ALA A C 1
ATOM 3152 O O . ALA A 1 417 ? -10.912 -4.605 -13.657 1.00 94.38 417 ALA A O 1
ATOM 3153 N N . LEU A 1 418 ? -11.511 -6.763 -13.690 1.00 96.31 418 LEU A N 1
ATOM 3154 C CA . LEU A 1 418 ? -12.931 -6.499 -13.460 1.00 96.31 418 LEU A CA 1
ATOM 3155 C C . LEU A 1 418 ? -13.191 -5.889 -12.080 1.00 96.31 418 LEU A C 1
ATOM 3157 O O . LEU A 1 418 ? -13.990 -4.962 -11.968 1.00 96.31 418 LEU A O 1
ATOM 3161 N N . VAL A 1 419 ? -12.527 -6.389 -11.036 1.00 97.00 419 VAL A N 1
ATOM 3162 C CA . VAL A 1 419 ? -12.693 -5.883 -9.666 1.00 97.00 419 VAL A CA 1
ATOM 3163 C C . VAL A 1 419 ? -12.126 -4.467 -9.531 1.00 97.00 419 VAL A C 1
ATOM 3165 O O . VAL A 1 419 ? -12.803 -3.597 -8.989 1.00 97.00 419 VAL A O 1
ATOM 3168 N N . SER A 1 420 ? -10.948 -4.186 -10.093 1.00 95.88 420 SER A N 1
ATOM 3169 C CA . SER A 1 420 ? -10.407 -2.819 -10.113 1.00 95.88 420 SER A CA 1
ATOM 3170 C C . SER A 1 420 ? -11.279 -1.867 -10.942 1.00 95.88 420 SER A C 1
ATOM 3172 O O . SER A 1 420 ? -11.473 -0.722 -10.551 1.00 95.88 420 SER A O 1
ATOM 3174 N N . ALA A 1 421 ? -11.888 -2.328 -12.041 1.00 96.19 421 ALA A N 1
ATOM 3175 C CA . ALA A 1 421 ? -12.824 -1.507 -12.814 1.00 96.19 421 ALA A CA 1
ATOM 3176 C C . ALA A 1 421 ? -14.117 -1.205 -12.034 1.00 96.19 421 ALA A C 1
ATOM 3178 O O . ALA A 1 421 ? -14.689 -0.125 -12.180 1.00 96.19 421 ALA A O 1
ATOM 3179 N N . ARG A 1 422 ? -14.579 -2.136 -11.185 1.00 95.75 422 ARG A N 1
ATOM 3180 C CA . ARG A 1 422 ? -15.740 -1.921 -10.303 1.00 95.75 422 ARG A CA 1
ATOM 3181 C C . ARG A 1 422 ? -15.479 -0.831 -9.268 1.00 95.75 422 ARG A C 1
ATOM 3183 O O . ARG A 1 422 ? -16.385 -0.029 -9.026 1.00 95.75 422 ARG A O 1
ATOM 3190 N N . HIS A 1 423 ? -14.255 -0.759 -8.743 1.00 96.56 423 HIS A N 1
ATOM 3191 C CA . HIS A 1 423 ? -13.847 0.250 -7.763 1.00 96.56 423 HIS A CA 1
ATOM 3192 C C . HIS A 1 423 ? -14.048 1.696 -8.263 1.00 96.56 423 HIS A C 1
ATOM 3194 O O . HIS A 1 423 ? -14.419 2.580 -7.487 1.00 96.56 423 HIS A O 1
ATOM 3200 N N . GLU A 1 424 ? -13.945 1.941 -9.577 1.00 93.06 424 GLU A N 1
ATOM 3201 C CA . GLU A 1 424 ? -14.181 3.275 -10.160 1.00 93.06 424 GLU A CA 1
ATOM 3202 C C . GLU A 1 424 ? -15.621 3.788 -9.975 1.00 93.06 424 GLU A C 1
ATOM 3204 O O . GLU A 1 424 ? -15.876 4.990 -10.070 1.00 93.06 424 GLU A O 1
ATOM 3209 N N . THR A 1 425 ? -16.567 2.878 -9.731 1.00 92.00 425 THR A N 1
ATOM 3210 C CA . THR A 1 425 ? -18.006 3.168 -9.601 1.00 92.00 425 THR A CA 1
ATOM 3211 C C . THR A 1 425 ? -18.571 2.851 -8.217 1.00 92.00 425 THR A C 1
ATOM 3213 O O . THR A 1 425 ? -19.773 3.000 -7.999 1.00 92.00 425 THR A O 1
ATOM 3216 N N . GLN A 1 426 ? -17.720 2.420 -7.284 1.00 90.00 426 GLN A N 1
ATOM 3217 C CA . GLN A 1 426 ? -18.115 2.075 -5.923 1.00 90.00 426 GLN A CA 1
ATOM 3218 C C . GLN A 1 426 ? -18.561 3.326 -5.148 1.00 90.00 426 GLN A C 1
ATOM 3220 O O . GLN A 1 426 ? -17.932 4.385 -5.214 1.00 90.00 426 GLN A O 1
ATOM 3225 N N . PHE A 1 427 ? -19.680 3.210 -4.423 1.00 86.12 427 PHE A N 1
ATOM 3226 C CA . PHE A 1 427 ? -20.327 4.349 -3.765 1.00 86.12 427 PHE A CA 1
ATOM 3227 C C . PHE A 1 427 ? -19.568 4.817 -2.517 1.00 86.12 427 PHE A C 1
ATOM 3229 O O . PHE A 1 427 ? -19.310 6.010 -2.355 1.00 86.12 427 PHE A O 1
ATOM 3236 N N . SER A 1 428 ? -19.202 3.885 -1.636 1.00 86.94 428 SER A N 1
ATOM 3237 C CA . SER A 1 428 ? -18.448 4.161 -0.410 1.00 86.94 428 SER A CA 1
ATOM 3238 C C . SER A 1 428 ? -17.017 3.670 -0.567 1.00 86.94 428 SER A C 1
ATOM 3240 O O . SER A 1 428 ? -16.808 2.474 -0.745 1.00 86.94 428 SER A O 1
ATOM 3242 N N . ARG A 1 429 ? -16.056 4.600 -0.519 1.00 87.50 429 ARG A N 1
ATOM 3243 C CA . ARG A 1 429 ? -14.633 4.327 -0.757 1.00 87.50 429 ARG A CA 1
ATOM 3244 C C . ARG A 1 429 ? -13.755 5.004 0.287 1.00 87.50 429 ARG A C 1
ATOM 3246 O O . ARG A 1 429 ? -13.915 6.200 0.545 1.00 87.50 429 ARG A O 1
ATOM 3253 N N . LEU A 1 430 ? -12.836 4.243 0.863 1.00 88.25 430 LEU A N 1
ATOM 3254 C CA . LEU A 1 430 ? -11.753 4.699 1.730 1.00 88.25 430 LEU A CA 1
ATOM 3255 C C . LEU A 1 430 ? -10.464 4.919 0.932 1.00 88.25 430 LEU A C 1
ATOM 3257 O O . LEU A 1 430 ? -9.640 5.748 1.325 1.00 88.25 430 LEU A O 1
ATOM 3261 N N . PHE A 1 431 ? -10.294 4.197 -0.178 1.00 92.25 431 PHE A N 1
ATOM 3262 C CA . PHE A 1 431 ? -9.103 4.233 -1.015 1.00 92.25 431 PHE A CA 1
ATOM 3263 C C . PHE A 1 431 ? -9.376 4.890 -2.371 1.00 92.25 431 PHE A C 1
ATOM 3265 O O . PHE A 1 431 ? -10.506 5.172 -2.772 1.00 92.25 431 PHE A O 1
ATOM 3272 N N . ARG A 1 432 ? -8.291 5.216 -3.075 1.00 87.62 432 ARG A N 1
ATOM 3273 C CA . ARG A 1 432 ? -8.317 5.907 -4.372 1.00 87.62 432 ARG A CA 1
ATOM 3274 C C . ARG A 1 432 ? -8.189 4.967 -5.575 1.00 87.62 432 ARG A C 1
ATOM 3276 O O . ARG A 1 432 ? -8.336 5.455 -6.695 1.00 87.62 432 ARG A O 1
ATOM 3283 N N . SER A 1 433 ? -7.896 3.685 -5.345 1.00 84.00 433 SER A N 1
ATOM 3284 C CA . SER A 1 433 ? -7.878 2.597 -6.334 1.00 84.00 433 SER A CA 1
ATOM 3285 C C . SER A 1 433 ? -8.130 1.251 -5.683 1.00 84.00 433 SER A C 1
ATOM 3287 O O . SER A 1 433 ? -7.836 1.105 -4.467 1.00 84.00 433 SER A O 1
#

Foldseek 3Di:
DWEFAEKAAAPRCPPDDCVPAWEFEDEQVRQQDQWDKTQTPPRPGIYTGHYDHLDGHDQQMWGATPVRGIYGYHYFFAWKKKKFFPDVVLQVVLVVVCVVVVFQWADDPGIIMGHDDPVSQVVSVVSDRMHIDIDTDGDDGDQPPPSPDDDPPPPPCPVVVVVVVVVVVVVVVDDPDDDDDDDDDDDDDDPPPPDDPPPPPPDDDDPVLVVLLCQLLDPPNPLCLLQAQLLVLLCVVVVCAADLVSLLVVLVCCLVQAVLFAVLLLLLQLLVCLLVVPLVSLLVSQVVVLVLQQDPLSNVSQLSSQVSLLVVCVVVVQADPVLSVSSVPHDRGGNSNSLSNSCSSVVHDSLSSSLSVSLSVLLSNLSVCVVRNVDDPVSSVVSSVVVNVCSVVSNVSSNVQNPDVVRRHDNPDVVSSVSSNVVVVDDDDSHSD

pLDDT: mean 87.2, std 19.22, range [27.14, 98.75]

Secondary structure (DSSP, 8-state):
-EEEEEEEPTTTTTT---TTPPEEEE-HHHHT-SEEEEEPGGG--EEEEEPPTT----TT-EEEETTS-EEEEEEPEEEEEEEEESSHHHHHHHHHHHHTTT---EE-SS-EEEE--HHHHHHHHHH-SEEEEEEEEE------TT-S------SSHHHHHHHHHHHHHHHHHS-----PPPPP-----------------PPPPPHHHHHHHHHHH-TTSTT-GGG--TTHHHHHHTTS--SHHHHHHHHHHHIIIIIIIIIHHHHHHHHHHHHHT-HHHHHHHHHHHHHH--SHHHHHHHHHHHHHHHHHHHHTT-S-HHHHHHHHT-SSPPHHHHHHHHHHHTT--HHHHHHHHHHHHHHHHHHHHHHHS---HHHHHHHHHHHHHHHHHHHHHHHHHHTSSS-------HHHHHHHHHHTT-SS-SS--

Sequence (433 aa):
MKIANTFIKRGAAGGLDLSQAPGVTLTLAERRRSRQRLDLDEGRGELGMAIERGQTLRDGDVLVAEDGTYVVVRAALEDVARVTAATPWQLARAAYHLGNRHVLLEIAERHLQFEYDAVLIDMLAQLGGVTATRLRAVFEPDVGAYGGGHRHGHDESFGDDYALAQAAYHAHEHTPMRTPMPADTATFIPVMATAASTASMTPSLDAGQLAALLHLSSPALPIGGFSYSQGLEAAIELGLVHDEASTLAWIESQLVTVMARAEAPLWCLLFEAWRAGDDAAAHGWNQWFHASRETRELRQETEQMGRSLARLAQELGWGTAATRAAVAALRPATLPAVHACACAMWALPREAGLGAYVFSWLENQVAAAIKGVPLGQMAGQRMLERLRAGLPAVLADARARAGATPPRLDTFAPQYALVSARHETQFSRLFRS